Protein AF-A0A2G8S829-F1 (afdb_monomer_lite)

pLDDT: mean 78.71, std 16.46, range [29.11, 98.38]

Sequence (477 aa):
MQFLQLPFPTLESFSLTGSDRKMSRQTRNPSSLPLSGTNASRLRYLSLGLTTLLPLESGFPRLTHLSLSRITAPNLHSRITDLLRDCPLLTSLVLRKLQCSTRIATLDFWRPMAPPDPLPLRSGSTESRGLARVILADMDPNLVEYYAALFSHHRPCLQIPISERDPFASREREVFGALYRQYSHGAEDTDVSRLCVTTHAVDHSHTSDDSSRATRGFSVTLANSTNLLRVAVWPKLLERDPYGRRNWRTDVLAPLRALSGVREVWFENVDMIMDCKGLADASATVSLWNLSESDPTQLGVDGARGGLAQALPALANVVIVHNCSSRLRVAGPIQPSIAVLPKRPRAAGPSLEHLRLAIGYDTDDLPRLHGFWRSPLAAADSSAEPRLSQGKVDFTTNLLSALTSDRNEYAYVKHARLVVQVMPHLVLDAEELERLRGFFAAVDVEKIDRLPTMPVPERVRDEMLDLRGFIPGSVLC

Structure (mmCIF, N/CA/C/O backbone):
data_AF-A0A2G8S829-F1
#
_entry.id   AF-A0A2G8S829-F1
#
loop_
_atom_site.group_PDB
_atom_site.id
_atom_site.type_symbol
_atom_site.label_atom_id
_atom_site.label_alt_id
_atom_site.label_comp_id
_atom_site.label_asym_id
_atom_site.label_entity_id
_atom_site.label_seq_id
_atom_site.pdbx_PDB_ins_code
_atom_site.Cartn_x
_atom_site.Cartn_y
_atom_site.Cartn_z
_atom_site.occupancy
_atom_site.B_iso_or_equiv
_atom_site.auth_seq_id
_atom_site.auth_comp_id
_atom_site.auth_asym_id
_atom_site.auth_atom_id
_atom_site.pdbx_PDB_model_num
ATOM 1 N N . MET A 1 1 ? 32.321 -9.902 -23.142 1.00 64.75 1 MET A N 1
ATOM 2 C CA . MET A 1 1 ? 30.990 -9.774 -23.781 1.00 64.75 1 MET A CA 1
ATOM 3 C C . MET A 1 1 ? 30.783 -10.752 -24.934 1.00 64.75 1 MET A C 1
ATOM 5 O O . MET A 1 1 ? 29.655 -11.185 -25.080 1.00 64.75 1 MET A O 1
ATOM 9 N N . GLN A 1 2 ? 31.811 -11.148 -25.706 1.00 73.75 2 GLN A N 1
ATOM 10 C CA . GLN A 1 2 ? 31.662 -12.119 -26.814 1.00 73.75 2 GLN A CA 1
ATOM 11 C C . GLN A 1 2 ? 30.956 -13.431 -26.422 1.00 73.75 2 GLN A C 1
ATOM 13 O O . GLN A 1 2 ? 30.203 -13.966 -27.219 1.00 73.75 2 GLN A O 1
ATOM 18 N N . PHE A 1 3 ? 31.108 -13.900 -25.177 1.00 75.38 3 PHE A N 1
ATOM 19 C CA . PHE A 1 3 ? 30.407 -15.089 -24.673 1.00 75.38 3 PHE A CA 1
ATOM 20 C C . PHE A 1 3 ? 28.877 -15.023 -24.825 1.00 75.38 3 PHE A C 1
ATOM 22 O O . PHE A 1 3 ? 28.247 -16.043 -25.058 1.00 75.38 3 PHE A O 1
ATOM 29 N N . LEU A 1 4 ? 28.277 -13.833 -24.745 1.00 79.50 4 LEU A N 1
ATOM 30 C CA . LEU A 1 4 ? 26.825 -13.663 -24.861 1.00 79.50 4 LEU A CA 1
ATOM 31 C C . LEU A 1 4 ? 26.307 -13.823 -26.305 1.00 79.50 4 LEU A C 1
ATOM 33 O O . LEU A 1 4 ? 25.113 -14.016 -26.496 1.00 79.50 4 LEU A O 1
ATOM 37 N N . GLN A 1 5 ? 27.194 -13.803 -27.308 1.00 80.25 5 GLN A N 1
ATOM 38 C CA . GLN A 1 5 ? 26.833 -14.043 -28.712 1.00 80.25 5 GLN A CA 1
ATOM 39 C C . GLN A 1 5 ? 26.581 -15.528 -29.018 1.00 80.25 5 GLN A C 1
ATOM 41 O O . GLN A 1 5 ? 26.097 -15.849 -30.101 1.00 80.25 5 GLN A O 1
ATOM 46 N N . LEU A 1 6 ? 26.916 -16.431 -28.090 1.00 84.75 6 LEU A N 1
ATOM 47 C CA . LEU A 1 6 ? 26.634 -17.856 -28.228 1.00 84.75 6 LEU A CA 1
ATOM 48 C C . LEU A 1 6 ? 25.135 -18.140 -28.004 1.00 84.75 6 LEU A C 1
ATOM 50 O O . LEU A 1 6 ? 24.474 -17.417 -27.257 1.00 84.75 6 LEU A O 1
ATOM 54 N N . PRO A 1 7 ? 24.574 -19.190 -28.629 1.00 88.62 7 PRO A N 1
ATOM 55 C CA . PRO A 1 7 ? 23.202 -19.603 -28.369 1.00 88.62 7 PRO A CA 1
ATOM 56 C C . PRO A 1 7 ? 23.089 -20.251 -26.982 1.00 88.62 7 PRO A C 1
ATOM 58 O O . PRO A 1 7 ? 23.827 -21.178 -26.649 1.00 88.62 7 PRO A O 1
ATOM 61 N N . PHE A 1 8 ? 22.111 -19.808 -26.195 1.00 91.06 8 PHE A N 1
ATOM 62 C CA . PHE A 1 8 ? 21.765 -20.358 -24.886 1.00 91.06 8 PHE A CA 1
ATOM 63 C C . PHE A 1 8 ? 20.299 -20.825 -24.868 1.00 91.06 8 PHE A C 1
ATOM 65 O O . PHE A 1 8 ? 19.453 -20.238 -24.186 1.00 91.06 8 PHE A O 1
ATOM 72 N N . PRO A 1 9 ? 19.959 -21.901 -25.601 1.00 90.06 9 PRO A N 1
ATOM 73 C CA . PRO A 1 9 ? 18.571 -22.321 -25.799 1.00 90.06 9 PRO A CA 1
ATOM 74 C C . PRO A 1 9 ? 17.875 -22.773 -24.509 1.00 90.06 9 PRO A C 1
ATOM 76 O O . PRO A 1 9 ? 16.651 -22.846 -24.471 1.00 90.06 9 PRO A O 1
ATOM 79 N N . THR A 1 10 ? 18.631 -23.092 -23.458 1.00 94.00 10 THR A N 1
ATOM 80 C CA . THR A 1 10 ? 18.129 -23.518 -22.143 1.00 94.00 10 THR A CA 1
ATOM 81 C C . THR A 1 10 ? 18.158 -22.410 -21.091 1.00 94.00 10 THR A C 1
ATOM 83 O O . THR A 1 10 ? 17.745 -22.650 -19.961 1.00 94.00 10 THR A O 1
ATOM 86 N N . LEU A 1 11 ? 18.633 -21.206 -21.429 1.00 94.12 11 LEU A N 1
ATOM 87 C CA . LEU A 1 11 ? 18.739 -20.103 -20.478 1.00 94.12 11 LEU A CA 1
ATOM 88 C C . LEU A 1 11 ? 17.354 -19.565 -20.130 1.00 94.12 11 LEU A C 1
ATOM 90 O O . LEU A 1 11 ? 16.686 -18.964 -20.968 1.00 94.12 11 LEU A O 1
ATOM 94 N N . GLU A 1 12 ? 16.939 -19.764 -18.881 1.00 94.56 12 GLU A N 1
ATOM 95 C CA . GLU A 1 12 ? 15.652 -19.270 -18.379 1.00 94.56 12 GLU A CA 1
ATOM 96 C C . GLU A 1 12 ? 15.791 -17.975 -17.565 1.00 94.56 12 GLU A C 1
ATOM 98 O O . GLU A 1 12 ? 14.848 -17.185 -17.510 1.00 94.56 12 GLU A O 1
ATOM 103 N N . SER A 1 13 ? 16.967 -17.711 -16.988 1.00 94.00 13 SER A N 1
ATOM 104 C CA . SER A 1 13 ? 17.241 -16.522 -16.175 1.00 94.00 13 SER A CA 1
ATOM 105 C C . SER A 1 13 ? 18.594 -15.912 -16.519 1.00 94.00 13 SER A C 1
ATOM 107 O O . SER A 1 13 ? 19.595 -16.621 -16.611 1.00 94.00 13 SER A O 1
ATOM 109 N N . PHE A 1 14 ? 18.630 -14.593 -16.697 1.00 92.88 14 PHE A N 1
ATOM 110 C CA . PHE A 1 14 ? 19.848 -13.838 -16.960 1.00 92.88 14 PHE A CA 1
ATOM 111 C C . PHE A 1 14 ? 19.897 -12.578 -16.099 1.00 92.88 14 PHE A C 1
ATOM 113 O O . PHE A 1 14 ? 18.961 -11.775 -16.085 1.00 92.88 14 PHE A O 1
ATOM 120 N N . SER A 1 15 ? 21.023 -12.381 -15.414 1.00 92.31 15 SER A N 1
ATOM 121 C CA . SER A 1 15 ? 21.288 -11.186 -14.622 1.00 92.31 15 SER A CA 1
ATOM 122 C C . SER A 1 15 ? 22.647 -10.602 -14.983 1.00 92.31 15 SER A C 1
ATOM 124 O O . SER A 1 15 ? 23.653 -11.312 -14.996 1.00 92.31 15 SER A O 1
ATOM 126 N N . LEU A 1 16 ? 22.685 -9.303 -15.269 1.00 91.38 16 LEU A N 1
ATOM 127 C CA . LEU A 1 16 ? 23.914 -8.558 -15.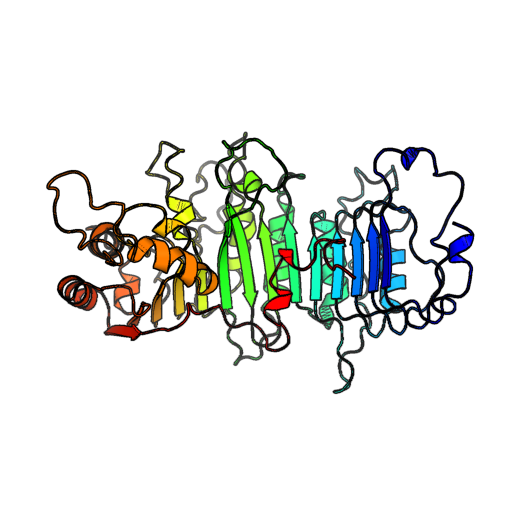510 1.00 91.38 16 LEU A CA 1
ATOM 128 C C . LEU A 1 16 ? 23.907 -7.293 -14.660 1.00 91.38 16 LEU A C 1
ATOM 130 O O . LEU A 1 16 ? 23.146 -6.368 -14.938 1.00 91.38 16 LEU A O 1
ATOM 134 N N . THR A 1 17 ? 24.808 -7.229 -13.681 1.00 90.06 17 THR A N 1
ATOM 135 C CA . THR A 1 17 ? 25.006 -6.041 -12.847 1.00 90.06 17 THR A CA 1
ATOM 136 C C . THR A 1 17 ? 26.429 -5.519 -13.005 1.00 90.06 17 THR A C 1
ATOM 138 O O . THR A 1 17 ? 27.392 -6.225 -12.710 1.00 90.06 17 THR A O 1
ATOM 141 N N . GLY A 1 18 ? 26.576 -4.286 -13.491 1.00 85.06 18 GLY A N 1
ATOM 142 C CA . GLY A 1 18 ? 27.873 -3.618 -13.578 1.00 85.06 18 GLY A CA 1
ATOM 143 C C . GLY A 1 18 ? 28.380 -3.101 -12.227 1.00 85.06 18 GLY A C 1
ATOM 144 O O . GLY A 1 18 ? 27.652 -3.036 -11.240 1.00 85.06 18 GLY A O 1
ATOM 145 N N . SER A 1 19 ? 29.650 -2.694 -12.180 1.00 83.31 19 SER A N 1
ATOM 146 C CA . SER A 1 19 ? 30.249 -2.029 -11.014 1.00 83.31 19 SER A CA 1
ATOM 147 C C . SER A 1 19 ? 30.280 -0.508 -11.216 1.00 83.31 19 SER A C 1
ATOM 149 O O . SER A 1 19 ? 30.890 -0.027 -12.175 1.00 83.31 19 SER A O 1
ATOM 151 N N . ASP A 1 20 ? 29.733 0.240 -10.249 1.00 71.75 20 ASP A N 1
ATOM 152 C CA . ASP A 1 20 ? 29.598 1.716 -10.228 1.00 71.75 20 ASP A CA 1
ATOM 153 C C . ASP A 1 20 ? 30.938 2.446 -10.515 1.00 71.75 20 ASP A C 1
ATOM 155 O O . ASP A 1 20 ? 30.989 3.489 -11.161 1.00 71.75 20 ASP A O 1
ATOM 159 N N . ARG A 1 21 ? 32.078 1.864 -10.107 1.00 66.44 21 ARG A N 1
ATOM 160 C CA . ARG A 1 21 ? 33.385 2.553 -10.091 1.00 66.44 21 ARG A CA 1
ATOM 161 C C . ARG A 1 21 ? 34.132 2.657 -11.431 1.00 66.44 21 ARG A C 1
ATOM 163 O O . ARG A 1 21 ? 35.167 3.317 -11.468 1.00 66.44 21 ARG A O 1
ATOM 170 N N . LYS A 1 22 ? 33.693 2.000 -12.516 1.00 60.56 22 LYS A N 1
ATOM 171 C CA . LYS A 1 22 ? 34.503 1.907 -13.760 1.00 60.56 22 LYS A CA 1
ATOM 172 C C . LYS A 1 22 ? 33.764 2.165 -15.079 1.00 60.56 22 LYS A C 1
ATOM 174 O O . LYS A 1 22 ? 34.428 2.304 -16.105 1.00 60.56 22 LYS A O 1
ATOM 179 N N . MET A 1 23 ? 32.434 2.292 -15.085 1.00 55.47 23 MET A N 1
ATOM 180 C CA . MET A 1 23 ? 31.688 2.440 -16.347 1.00 55.47 23 MET A CA 1
ATOM 181 C C . MET A 1 23 ? 31.861 3.798 -17.043 1.00 55.47 23 MET A C 1
ATOM 183 O O . MET A 1 23 ? 31.691 3.872 -18.257 1.00 55.47 23 MET A O 1
ATOM 187 N N . SER A 1 24 ? 32.289 4.854 -16.341 1.00 57.19 24 SER A N 1
ATOM 188 C CA . SER A 1 24 ? 32.471 6.183 -16.951 1.00 57.19 24 SER A CA 1
ATOM 189 C C . SER A 1 24 ? 33.546 6.237 -18.047 1.00 57.19 24 SER A C 1
ATOM 191 O O . SER A 1 24 ? 33.545 7.169 -18.849 1.00 57.19 24 SER A O 1
ATOM 193 N N . ARG A 1 25 ? 34.447 5.243 -18.124 1.00 60.09 25 ARG A N 1
ATOM 194 C CA . ARG A 1 25 ? 35.519 5.181 -19.137 1.00 60.09 25 ARG A CA 1
ATOM 195 C C . ARG A 1 25 ? 35.259 4.202 -20.285 1.00 60.09 25 ARG A C 1
ATOM 197 O O . ARG A 1 25 ? 35.984 4.244 -21.273 1.00 60.09 25 ARG A O 1
ATOM 204 N N . GLN A 1 26 ? 34.242 3.342 -20.194 1.00 55.03 26 GLN A N 1
ATOM 205 C CA . GLN A 1 26 ? 33.998 2.273 -21.178 1.00 55.03 26 GLN A CA 1
ATOM 206 C C . GLN A 1 26 ? 33.033 2.683 -22.310 1.00 55.03 26 GLN A C 1
ATOM 208 O O . GLN A 1 26 ? 32.564 1.850 -23.080 1.00 55.03 26 GLN A O 1
ATOM 213 N N . THR A 1 27 ? 32.773 3.983 -22.454 1.00 52.53 27 THR A N 1
ATOM 214 C CA . THR A 1 27 ? 31.792 4.581 -23.374 1.00 52.53 27 THR A CA 1
ATOM 215 C C . THR A 1 27 ? 32.219 4.643 -24.841 1.00 52.53 27 THR A C 1
ATOM 217 O O . THR A 1 27 ? 31.527 5.273 -25.635 1.00 52.53 27 THR A O 1
ATOM 220 N N . ARG A 1 28 ? 33.327 4.007 -25.247 1.00 58.97 28 ARG A N 1
ATOM 221 C CA . ARG A 1 28 ? 33.753 4.060 -26.655 1.00 58.97 28 ARG A CA 1
ATOM 222 C C . ARG A 1 28 ? 33.250 2.934 -27.554 1.00 58.97 28 ARG A C 1
ATOM 224 O O . ARG A 1 28 ? 33.285 3.179 -28.745 1.00 58.97 28 ARG A O 1
ATOM 231 N N . ASN A 1 29 ? 32.786 1.781 -27.048 1.00 60.94 29 ASN A N 1
ATOM 232 C CA . ASN A 1 29 ? 32.098 0.725 -27.833 1.00 60.94 29 ASN A CA 1
ATOM 233 C C . ASN A 1 29 ? 31.749 -0.478 -26.931 1.00 60.94 29 ASN A C 1
ATOM 235 O O . ASN A 1 29 ? 32.622 -1.314 -26.680 1.00 60.94 29 ASN A O 1
ATOM 239 N N . PRO A 1 30 ? 30.519 -0.574 -26.391 1.00 56.50 30 PRO A N 1
ATOM 240 C CA . PRO A 1 30 ? 29.441 -1.251 -27.132 1.00 56.50 30 PRO A CA 1
ATOM 241 C C . PRO A 1 30 ? 28.061 -0.565 -27.024 1.00 56.50 30 PRO A C 1
ATOM 243 O O . PRO A 1 30 ? 27.685 -0.044 -25.976 1.00 56.50 30 PRO A O 1
ATOM 246 N N . SER A 1 31 ? 27.285 -0.606 -28.112 1.00 67.19 31 SER A N 1
ATOM 247 C CA . SER A 1 31 ? 25.962 0.031 -28.258 1.00 67.19 31 SER A CA 1
ATOM 248 C C . SER A 1 31 ? 24.784 -0.795 -27.706 1.00 67.19 31 SER A C 1
ATOM 250 O O . SER A 1 31 ? 23.700 -0.249 -27.464 1.00 67.19 31 SER A O 1
ATOM 252 N N . SER A 1 32 ? 24.971 -2.096 -27.469 1.00 79.81 32 SER A N 1
ATOM 253 C CA . SER A 1 32 ? 23.889 -3.018 -27.106 1.00 79.81 32 SER A CA 1
ATOM 254 C C . SER A 1 32 ? 24.357 -4.213 -26.277 1.00 79.81 32 SER A C 1
ATOM 256 O O . SER A 1 32 ? 25.527 -4.599 -26.308 1.00 79.81 32 SER A O 1
ATOM 258 N N . LEU A 1 33 ? 23.427 -4.797 -25.514 1.00 83.81 33 LEU A N 1
ATOM 259 C CA . LEU A 1 33 ? 23.623 -6.109 -24.905 1.00 83.81 33 LEU A CA 1
ATOM 260 C C . LEU A 1 33 ? 23.512 -7.150 -26.030 1.00 83.81 33 LEU A C 1
ATOM 262 O O . LEU A 1 33 ? 22.449 -7.212 -26.649 1.00 83.81 33 LEU A O 1
ATOM 266 N N . PRO A 1 34 ? 24.552 -7.956 -26.312 1.00 82.62 34 PRO A N 1
ATOM 267 C CA . PRO A 1 34 ? 24.499 -8.985 -27.350 1.00 82.62 34 PRO A CA 1
ATOM 268 C C . PRO A 1 34 ? 23.739 -10.218 -26.839 1.00 82.62 34 PRO A C 1
ATOM 270 O O . PRO A 1 34 ? 24.270 -11.317 -26.818 1.00 82.62 34 PRO A O 1
ATOM 273 N N . LEU A 1 35 ? 22.523 -10.004 -26.346 1.00 86.56 35 LEU A N 1
ATOM 274 C CA . LEU A 1 35 ? 21.577 -11.026 -25.932 1.00 86.56 35 LEU A CA 1
ATOM 275 C C . LEU A 1 35 ? 20.320 -10.795 -26.762 1.00 86.56 35 LEU A C 1
ATOM 277 O O . LEU A 1 35 ? 19.736 -9.713 -26.696 1.00 86.56 35 LEU A O 1
ATOM 281 N N . SER A 1 36 ? 19.929 -11.798 -27.535 1.00 86.62 36 SER A N 1
ATOM 282 C CA . SER A 1 36 ? 18.765 -11.739 -28.410 1.00 86.62 36 SER A CA 1
ATOM 283 C C . SER A 1 36 ? 17.780 -12.848 -28.069 1.00 86.62 36 SER A C 1
ATOM 285 O O . SER A 1 36 ? 18.142 -13.888 -27.505 1.00 86.62 36 SER A O 1
ATOM 287 N N . GLY A 1 37 ? 16.523 -12.638 -28.445 1.00 83.12 37 GLY A N 1
ATOM 288 C CA . GLY A 1 37 ? 15.466 -13.633 -28.318 1.00 83.12 37 GLY A CA 1
ATOM 289 C C . GLY A 1 37 ? 15.745 -14.968 -28.970 1.00 83.12 37 GLY A C 1
ATOM 290 O O . GLY A 1 37 ? 15.327 -16.013 -28.480 1.00 83.12 37 GLY A O 1
ATOM 291 N N . THR A 1 38 ? 16.443 -14.927 -30.099 1.00 87.25 38 THR A N 1
ATOM 292 C CA . THR A 1 38 ? 16.776 -16.117 -30.879 1.00 87.25 38 THR A CA 1
ATOM 293 C C . THR A 1 38 ? 17.812 -16.963 -30.143 1.00 87.25 38 THR A C 1
ATOM 295 O O . THR A 1 38 ? 17.659 -18.182 -30.061 1.00 87.25 38 THR A O 1
ATOM 298 N N . ASN A 1 39 ? 18.793 -16.316 -29.508 1.00 88.00 39 ASN A N 1
ATOM 299 C CA . ASN A 1 39 ? 19.819 -16.989 -28.717 1.00 88.00 39 ASN A CA 1
ATOM 300 C C . ASN A 1 39 ? 19.292 -17.490 -27.369 1.00 88.00 39 ASN A C 1
ATOM 302 O O . ASN A 1 39 ? 19.750 -18.526 -26.895 1.00 88.00 39 ASN A O 1
ATOM 306 N N . ALA A 1 40 ? 18.340 -16.787 -26.755 1.00 91.94 40 ALA A N 1
ATOM 307 C CA . ALA A 1 40 ? 17.805 -17.102 -25.431 1.00 91.94 40 ALA A CA 1
ATOM 308 C C . ALA A 1 40 ? 16.273 -17.257 -25.457 1.00 91.94 40 ALA A C 1
ATOM 310 O O . ALA A 1 40 ? 15.542 -16.613 -24.706 1.00 91.94 40 ALA A O 1
ATOM 311 N N . SER A 1 41 ? 15.768 -18.136 -26.324 1.00 91.12 41 SER A N 1
ATOM 312 C CA . SER A 1 41 ? 14.327 -18.284 -26.596 1.00 91.12 41 SER A CA 1
ATOM 313 C C . SER A 1 41 ? 13.490 -18.768 -25.406 1.00 91.12 41 SER A C 1
ATOM 315 O O . SER A 1 41 ? 12.267 -18.606 -25.400 1.00 91.12 41 SER A O 1
ATOM 317 N N . ARG A 1 42 ? 14.129 -19.355 -24.384 1.00 94.44 42 ARG A N 1
ATOM 318 C CA . ARG A 1 42 ? 13.494 -19.787 -23.127 1.00 94.44 42 ARG A CA 1
ATOM 319 C C . ARG A 1 42 ? 13.633 -18.773 -21.991 1.00 94.44 42 ARG A C 1
ATOM 321 O O . ARG A 1 42 ? 13.140 -19.058 -20.902 1.00 94.44 42 ARG A O 1
ATOM 328 N N . LEU A 1 43 ? 14.235 -17.608 -22.235 1.00 95.06 43 LEU A N 1
ATOM 329 C CA . LEU A 1 43 ? 14.459 -16.604 -21.203 1.00 95.06 43 LEU A CA 1
ATOM 330 C C . LEU A 1 43 ? 13.126 -16.094 -20.647 1.00 95.06 43 LEU A C 1
ATOM 332 O O . LEU A 1 43 ? 12.286 -15.569 -21.376 1.00 95.06 43 LEU A O 1
ATOM 336 N N . ARG A 1 44 ? 12.950 -16.255 -19.336 1.00 94.88 44 ARG A N 1
ATOM 337 C CA . ARG A 1 44 ? 11.771 -15.840 -18.566 1.00 94.88 44 ARG A CA 1
ATOM 338 C C . ARG A 1 44 ? 12.078 -14.674 -17.636 1.00 94.88 44 ARG A C 1
ATOM 340 O O . ARG A 1 44 ? 11.194 -13.844 -17.426 1.00 94.88 44 ARG A O 1
ATOM 347 N N . TYR A 1 45 ? 13.306 -14.604 -17.126 1.00 95.31 45 TYR A N 1
ATOM 348 C CA . TYR A 1 45 ? 13.747 -13.608 -16.154 1.00 95.31 45 TYR A CA 1
ATOM 349 C C . TYR A 1 45 ? 14.956 -12.845 -16.692 1.00 95.31 45 TYR A C 1
ATOM 351 O O . TYR A 1 45 ? 15.994 -13.439 -16.982 1.00 95.31 45 TYR A O 1
ATOM 359 N N . LEU A 1 46 ? 14.831 -11.524 -16.809 1.00 94.44 46 LEU A N 1
ATOM 360 C CA . LEU A 1 46 ? 15.910 -10.640 -17.238 1.00 94.44 46 LEU A CA 1
ATOM 361 C C . LEU A 1 46 ? 16.098 -9.524 -16.212 1.00 94.44 46 LEU A C 1
ATOM 363 O O . LEU A 1 46 ? 15.191 -8.729 -15.974 1.00 94.44 46 LEU A O 1
ATOM 367 N N . SER A 1 47 ? 17.290 -9.448 -15.624 1.00 94.56 47 SER A N 1
ATOM 368 C CA . SER A 1 47 ? 17.667 -8.398 -14.678 1.00 94.56 47 SER A CA 1
ATOM 369 C C . SER A 1 47 ? 18.920 -7.671 -15.151 1.00 94.56 47 SER A C 1
ATOM 371 O O . SER A 1 47 ? 19.988 -8.264 -15.268 1.00 94.56 47 SER A O 1
ATOM 373 N N . LEU A 1 48 ? 18.810 -6.370 -15.397 1.00 93.62 48 LEU A N 1
ATOM 374 C CA . LEU A 1 48 ? 19.915 -5.515 -15.813 1.00 93.62 48 LEU A CA 1
ATOM 375 C C . LEU A 1 48 ? 20.121 -4.414 -14.773 1.00 93.62 48 LEU A C 1
ATOM 377 O O . LEU A 1 48 ? 19.203 -3.661 -14.450 1.00 93.62 48 LEU A O 1
ATOM 381 N N . GLY A 1 49 ? 21.337 -4.326 -14.246 1.00 93.06 49 GLY A N 1
ATOM 382 C CA . GLY A 1 49 ? 21.734 -3.398 -13.196 1.00 93.06 49 GLY A CA 1
ATOM 383 C C . GLY A 1 49 ? 23.001 -2.636 -13.569 1.00 93.06 49 GLY A C 1
ATOM 384 O O . GLY A 1 49 ? 23.935 -3.233 -14.099 1.00 93.06 49 GLY A O 1
ATOM 385 N N . LEU A 1 50 ? 23.088 -1.341 -13.250 1.00 88.44 50 LEU A N 1
ATOM 386 C CA . LEU A 1 50 ? 24.342 -0.571 -13.355 1.00 88.44 50 LEU A CA 1
ATOM 387 C C . LEU A 1 50 ? 25.025 -0.733 -14.730 1.00 88.44 50 LEU A C 1
ATOM 389 O O . LEU A 1 50 ? 26.222 -1.013 -14.816 1.00 88.44 50 LEU A O 1
ATOM 393 N N . THR A 1 51 ? 24.246 -0.636 -15.808 1.00 87.75 51 THR A N 1
ATOM 394 C CA . THR A 1 51 ? 24.713 -0.886 -17.177 1.00 87.75 51 THR A CA 1
ATOM 395 C C . THR A 1 51 ? 24.146 0.130 -18.161 1.00 87.75 51 THR A C 1
ATOM 397 O O . THR A 1 51 ? 23.084 0.709 -17.942 1.00 87.75 51 THR A O 1
ATOM 400 N N . THR A 1 52 ? 24.855 0.352 -19.266 1.00 86.25 52 THR A N 1
ATOM 401 C CA . THR A 1 52 ? 24.389 1.172 -20.397 1.00 86.25 52 THR A CA 1
ATOM 402 C C . THR A 1 52 ? 23.779 0.336 -21.521 1.00 86.25 52 THR A C 1
ATOM 404 O O . THR A 1 52 ? 23.377 0.858 -22.562 1.00 86.25 52 THR A O 1
ATOM 407 N N . LEU A 1 53 ? 23.753 -0.984 -21.334 1.00 86.75 53 LEU A N 1
ATOM 408 C CA . LEU A 1 53 ? 23.390 -1.951 -22.354 1.00 86.75 53 LEU A CA 1
ATOM 409 C C . LEU A 1 53 ? 21.953 -2.407 -22.138 1.00 86.75 53 LEU A C 1
ATOM 411 O O . LEU A 1 53 ? 21.647 -3.062 -21.145 1.00 86.75 53 LEU A O 1
ATOM 415 N N . LEU A 1 54 ? 21.095 -2.087 -23.102 1.00 88.88 54 LEU A N 1
ATOM 416 C CA . LEU A 1 54 ? 19.807 -2.745 -23.282 1.00 88.88 54 LEU A CA 1
ATOM 417 C C . LEU A 1 54 ? 19.895 -3.684 -24.493 1.00 88.88 54 LEU A C 1
ATOM 419 O O . LEU A 1 54 ? 20.684 -3.401 -25.410 1.00 88.88 54 LEU A O 1
ATOM 423 N N . PRO A 1 55 ? 19.106 -4.771 -24.519 1.00 88.44 55 PRO A N 1
ATOM 424 C CA . PRO A 1 55 ? 18.907 -5.547 -25.734 1.00 88.44 55 PRO A CA 1
ATOM 425 C C . PRO A 1 55 ? 18.457 -4.610 -26.859 1.00 88.44 55 PRO A C 1
ATOM 427 O O . PRO A 1 55 ? 17.631 -3.724 -26.636 1.00 88.44 55 PRO A O 1
ATOM 430 N N . LEU A 1 56 ? 19.081 -4.731 -28.028 1.00 78.00 56 LEU A N 1
ATOM 431 C CA . LEU A 1 56 ? 18.718 -3.951 -29.220 1.00 78.00 56 LEU A CA 1
ATOM 432 C C . LEU A 1 56 ? 17.958 -4.805 -30.234 1.00 78.00 56 LEU A C 1
ATOM 434 O O . LEU A 1 56 ? 17.196 -4.276 -31.031 1.00 78.00 56 LEU A O 1
ATOM 438 N N . GLU A 1 57 ? 18.203 -6.115 -30.206 1.00 78.12 57 GLU A N 1
ATOM 439 C CA . GLU A 1 57 ? 17.523 -7.082 -31.054 1.00 78.12 57 GLU A CA 1
ATOM 440 C C . GLU A 1 57 ? 16.182 -7.461 -30.432 1.00 78.12 57 GLU A C 1
ATOM 442 O O . GLU A 1 57 ? 16.075 -7.656 -29.217 1.00 78.12 57 GLU A O 1
ATOM 447 N N . SER A 1 58 ? 15.169 -7.533 -31.287 1.00 74.38 58 SER A N 1
ATOM 448 C CA . SER A 1 58 ? 13.784 -7.723 -30.898 1.00 74.38 58 SER A CA 1
ATOM 449 C C . SER A 1 58 ? 13.486 -9.141 -30.411 1.00 74.38 58 SER A C 1
ATOM 451 O O . SER A 1 58 ? 14.138 -10.125 -30.773 1.00 74.38 58 SER A O 1
ATOM 453 N N . GLY A 1 59 ? 12.433 -9.217 -29.599 1.00 75.38 59 GLY A N 1
ATOM 454 C CA . GLY A 1 59 ? 11.702 -10.438 -29.286 1.00 75.38 59 GLY A CA 1
ATOM 455 C C . GLY A 1 59 ? 12.220 -11.199 -28.075 1.00 75.38 59 GLY A C 1
ATOM 456 O O . GLY A 1 59 ? 12.992 -12.128 -28.220 1.00 75.38 59 GLY A O 1
ATOM 457 N N . PHE A 1 60 ? 11.676 -10.947 -26.888 1.00 91.69 60 PHE A N 1
ATOM 458 C CA . PHE A 1 60 ? 11.736 -11.931 -25.802 1.00 91.69 60 PHE A CA 1
ATOM 459 C C . PHE A 1 60 ? 10.325 -12.471 -25.548 1.00 91.69 60 PHE A C 1
ATOM 461 O O . PHE A 1 60 ? 9.692 -12.129 -24.547 1.00 91.69 60 PHE A O 1
ATOM 468 N N . PRO A 1 61 ? 9.796 -13.329 -26.445 1.00 90.50 61 PRO A N 1
ATOM 469 C CA . PRO A 1 61 ? 8.384 -13.709 -26.435 1.00 90.50 61 PRO A CA 1
ATOM 470 C C . PRO A 1 61 ? 7.973 -14.478 -25.177 1.00 90.50 61 PRO A C 1
ATOM 472 O O . PRO A 1 61 ? 6.788 -14.556 -24.877 1.00 90.50 61 PRO A O 1
ATOM 475 N N . ARG A 1 62 ? 8.939 -15.057 -24.449 1.00 93.50 62 ARG A N 1
ATOM 476 C CA . ARG A 1 62 ? 8.725 -15.811 -23.206 1.00 93.50 62 ARG A CA 1
ATOM 477 C C . ARG A 1 62 ? 9.104 -15.048 -21.939 1.00 93.50 62 ARG A C 1
ATOM 479 O O . ARG A 1 62 ? 8.985 -15.614 -20.851 1.00 93.50 62 ARG A O 1
ATOM 486 N N . LEU A 1 63 ? 9.540 -13.794 -22.060 1.00 94.31 63 LEU A N 1
ATOM 487 C CA . LEU A 1 63 ? 9.930 -13.007 -20.902 1.00 94.31 63 LEU A CA 1
ATOM 488 C C . LEU A 1 63 ? 8.703 -12.687 -20.057 1.00 94.31 63 LEU A C 1
ATOM 490 O O . LEU A 1 63 ? 7.740 -12.102 -20.542 1.00 94.31 63 LEU A O 1
ATOM 494 N N . THR A 1 64 ? 8.765 -13.070 -18.787 1.00 93.75 64 THR A N 1
ATOM 495 C CA . THR A 1 64 ? 7.695 -12.852 -17.805 1.00 93.75 64 THR A CA 1
ATOM 496 C C . THR A 1 64 ? 8.101 -11.811 -16.766 1.00 93.75 64 THR A C 1
ATOM 498 O O . THR A 1 64 ? 7.252 -11.075 -16.267 1.00 93.75 64 THR A O 1
ATOM 501 N N . HIS A 1 65 ? 9.400 -11.692 -16.477 1.00 94.56 65 HIS A N 1
ATOM 502 C CA . HIS A 1 65 ? 9.932 -10.784 -15.467 1.00 94.56 65 HIS A CA 1
ATOM 503 C C . HIS A 1 65 ? 11.084 -9.959 -16.038 1.00 94.56 65 HIS A C 1
ATOM 505 O O . HIS A 1 65 ? 12.092 -10.511 -16.487 1.00 94.56 65 HIS A O 1
ATOM 511 N N . LEU A 1 66 ? 10.948 -8.635 -15.970 1.00 94.94 66 LEU A N 1
ATOM 512 C CA . LEU A 1 66 ? 11.967 -7.682 -16.395 1.00 94.94 66 LEU A CA 1
ATOM 513 C C . LEU A 1 66 ? 12.306 -6.728 -15.249 1.00 94.94 66 LEU A C 1
ATOM 515 O O . LEU A 1 66 ? 11.424 -6.089 -14.680 1.00 94.94 66 LEU A O 1
ATOM 519 N N . SER A 1 67 ? 13.592 -6.608 -14.935 1.00 95.19 67 SER A N 1
ATOM 520 C CA . SER A 1 67 ? 14.120 -5.673 -13.943 1.00 95.19 67 SER A CA 1
ATOM 521 C C . SER A 1 67 ? 15.216 -4.818 -14.562 1.00 95.19 67 SER A C 1
ATOM 523 O O . SER A 1 67 ? 16.217 -5.343 -15.045 1.00 95.19 67 SER A O 1
ATOM 525 N N . LEU A 1 68 ? 15.034 -3.501 -14.550 1.00 94.94 68 LEU A N 1
ATOM 526 C CA . LEU A 1 68 ? 15.977 -2.514 -15.064 1.00 94.94 68 LEU A CA 1
ATOM 527 C C . LEU A 1 68 ? 16.330 -1.541 -13.941 1.00 94.94 68 LEU A C 1
ATOM 529 O O . LEU A 1 68 ? 15.486 -0.770 -13.491 1.00 94.94 68 LEU A O 1
ATOM 533 N N . SER A 1 69 ? 17.580 -1.560 -13.488 1.00 93.81 69 SER A N 1
ATOM 534 C CA . SER A 1 69 ? 18.036 -0.780 -12.339 1.00 93.81 69 SER A CA 1
ATOM 535 C C . SER A 1 69 ? 19.289 0.022 -12.663 1.00 93.81 69 SER A C 1
ATOM 537 O O . SER A 1 69 ? 20.298 -0.532 -13.094 1.00 93.81 69 SER A O 1
ATOM 539 N N . ARG A 1 70 ? 19.266 1.335 -12.411 1.00 91.00 70 ARG A N 1
ATOM 540 C CA . ARG A 1 70 ? 20.419 2.230 -12.622 1.00 91.00 70 ARG A CA 1
ATOM 541 C C . ARG A 1 70 ? 20.971 2.112 -14.049 1.00 91.00 70 ARG A C 1
ATOM 543 O O . ARG A 1 70 ? 22.178 2.000 -14.248 1.00 91.00 70 ARG A O 1
ATOM 550 N N . ILE A 1 71 ? 20.061 2.070 -15.025 1.00 90.88 71 ILE A N 1
ATOM 551 C CA . ILE A 1 71 ? 20.399 2.027 -16.449 1.00 90.88 71 ILE A CA 1
ATOM 552 C C . ILE A 1 71 ? 20.646 3.445 -16.946 1.00 90.88 71 ILE A C 1
ATOM 554 O O . ILE A 1 71 ? 19.844 4.345 -16.682 1.00 90.88 71 ILE A O 1
ATOM 558 N N . THR A 1 72 ? 21.729 3.620 -17.701 1.00 88.69 72 THR A N 1
ATOM 559 C CA . THR A 1 72 ? 22.075 4.900 -18.322 1.00 88.69 72 THR A CA 1
ATOM 560 C C . THR A 1 72 ? 22.297 4.724 -19.813 1.00 88.69 72 THR A C 1
ATOM 562 O O . THR A 1 72 ? 23.283 4.125 -20.225 1.00 88.69 72 THR A O 1
ATOM 565 N N . ALA A 1 73 ? 21.401 5.248 -20.644 1.00 86.06 73 ALA A N 1
ATOM 566 C CA . ALA A 1 73 ? 21.538 5.149 -22.095 1.00 86.06 73 ALA A CA 1
ATOM 567 C C . ALA A 1 73 ? 21.005 6.405 -22.799 1.00 86.06 73 ALA A C 1
ATOM 569 O O . ALA A 1 73 ? 20.116 7.077 -22.265 1.00 86.06 73 ALA A O 1
ATOM 570 N N . PRO A 1 74 ? 21.503 6.719 -24.008 1.00 85.12 74 PRO A N 1
ATOM 571 C CA . PRO A 1 74 ? 20.819 7.654 -24.889 1.00 85.12 74 PRO A CA 1
ATOM 572 C C . PRO A 1 74 ? 19.474 7.054 -25.312 1.00 85.12 74 PRO A C 1
ATOM 574 O O . PRO A 1 74 ? 19.377 5.844 -25.536 1.00 85.12 74 PRO A O 1
ATOM 577 N N . ASN A 1 75 ? 18.447 7.901 -25.419 1.00 86.62 75 ASN A N 1
ATOM 578 C CA . ASN A 1 75 ? 17.090 7.501 -25.809 1.00 86.62 75 ASN A CA 1
ATOM 579 C C . ASN A 1 75 ? 16.548 6.336 -24.957 1.00 86.62 75 ASN A C 1
ATOM 581 O O . ASN A 1 75 ? 15.891 5.426 -25.456 1.00 86.62 75 ASN A O 1
ATOM 585 N N . LEU A 1 76 ? 16.866 6.333 -23.657 1.00 89.50 76 LEU A N 1
ATOM 586 C CA . LEU A 1 76 ? 16.544 5.230 -22.749 1.00 89.50 76 LEU A CA 1
ATOM 587 C C . LEU A 1 76 ? 15.046 4.881 -22.758 1.00 89.50 76 LEU A C 1
ATOM 589 O O . LEU A 1 76 ? 14.688 3.710 -22.809 1.00 89.50 76 LEU A O 1
ATOM 593 N N . HIS A 1 77 ? 14.183 5.896 -22.740 1.00 90.50 77 HIS A N 1
ATOM 594 C CA . HIS A 1 77 ? 12.732 5.728 -22.651 1.00 90.50 77 HIS A CA 1
ATOM 595 C C . HIS A 1 77 ? 12.129 5.064 -23.891 1.00 90.50 77 HIS A C 1
ATOM 597 O O . HIS A 1 77 ? 11.332 4.136 -23.751 1.00 90.50 77 HIS A O 1
ATOM 603 N N . SER A 1 78 ? 12.554 5.466 -25.095 1.00 90.00 78 SER A N 1
ATOM 604 C CA . SER A 1 78 ? 12.090 4.821 -26.327 1.00 90.00 78 SER A CA 1
ATOM 605 C C . SER A 1 78 ? 12.568 3.372 -26.388 1.00 90.00 78 SER A C 1
ATOM 607 O O . SER A 1 78 ? 11.764 2.481 -26.618 1.00 90.00 78 SER A O 1
ATOM 609 N N . ARG A 1 79 ? 13.835 3.108 -26.036 1.00 91.12 79 ARG A N 1
ATOM 610 C CA . ARG A 1 79 ? 14.386 1.743 -26.001 1.00 91.12 79 ARG A CA 1
ATOM 611 C C . ARG A 1 79 ? 13.668 0.832 -25.009 1.00 91.12 79 ARG A C 1
ATOM 613 O O . ARG A 1 79 ? 13.465 -0.339 -25.305 1.00 91.12 79 ARG A O 1
ATOM 620 N N . ILE A 1 80 ? 13.300 1.345 -23.833 1.00 93.38 80 ILE A N 1
ATOM 621 C CA . ILE A 1 80 ? 12.499 0.579 -22.870 1.00 93.38 80 ILE A CA 1
ATOM 622 C C . ILE A 1 80 ? 11.104 0.324 -23.438 1.00 93.38 80 ILE A C 1
ATOM 624 O O . ILE A 1 80 ? 10.626 -0.799 -23.358 1.00 93.38 80 ILE A O 1
ATOM 628 N N . THR A 1 81 ? 10.470 1.324 -24.050 1.00 92.19 81 THR A N 1
ATOM 629 C CA . THR A 1 81 ? 9.144 1.171 -24.670 1.00 92.19 81 THR A CA 1
ATOM 630 C C . THR A 1 81 ? 9.157 0.110 -25.774 1.00 92.19 81 THR A C 1
ATOM 632 O O . THR A 1 81 ? 8.283 -0.755 -25.798 1.00 92.19 81 THR A O 1
ATOM 635 N N . ASP A 1 82 ? 10.174 0.122 -26.635 1.00 90.81 82 ASP A N 1
ATOM 636 C CA . ASP A 1 82 ? 10.350 -0.872 -27.697 1.00 90.81 82 ASP A CA 1
ATOM 637 C C . ASP A 1 82 ? 10.585 -2.273 -27.118 1.00 90.81 82 ASP A C 1
ATOM 639 O O . ASP A 1 82 ? 9.907 -3.222 -27.504 1.00 90.81 82 ASP A O 1
ATOM 643 N N . LEU A 1 83 ? 11.450 -2.390 -26.103 1.00 92.56 83 LEU A N 1
ATOM 644 C CA . LEU A 1 83 ? 11.672 -3.651 -25.392 1.00 92.56 83 LEU A CA 1
ATOM 645 C C . LEU A 1 83 ? 10.376 -4.203 -24.778 1.00 92.56 83 LEU A C 1
ATOM 647 O O . LEU A 1 83 ? 10.121 -5.401 -24.860 1.00 92.56 83 LEU A O 1
ATOM 651 N N . LEU A 1 84 ? 9.550 -3.349 -24.166 1.00 93.25 84 LEU A N 1
ATOM 652 C CA . LEU A 1 84 ? 8.276 -3.763 -23.574 1.00 93.25 84 LEU A CA 1
ATOM 653 C C . LEU A 1 84 ? 7.273 -4.227 -24.637 1.00 93.25 84 LEU A C 1
ATOM 655 O O . LEU A 1 84 ? 6.550 -5.194 -24.398 1.00 93.25 84 LEU A O 1
ATOM 659 N N . ARG A 1 85 ? 7.255 -3.588 -25.814 1.00 90.94 85 ARG A N 1
ATOM 660 C CA . ARG A 1 85 ? 6.414 -3.998 -26.952 1.00 90.94 85 ARG A CA 1
ATOM 661 C C . ARG A 1 85 ? 6.763 -5.409 -27.442 1.00 90.94 85 ARG A C 1
ATOM 663 O O . ARG A 1 85 ? 5.872 -6.151 -27.847 1.00 90.94 85 ARG A O 1
ATOM 670 N N . ASP A 1 86 ? 8.027 -5.799 -27.311 1.00 90.69 86 ASP A N 1
ATOM 671 C CA . ASP A 1 86 ? 8.547 -7.112 -27.706 1.00 90.69 86 ASP A CA 1
ATOM 672 C C . ASP A 1 86 ? 8.399 -8.211 -26.633 1.00 90.69 86 ASP A C 1
ATOM 674 O O . ASP A 1 86 ? 8.847 -9.347 -26.838 1.00 90.69 86 ASP A O 1
ATOM 678 N N . CYS A 1 87 ? 7.770 -7.902 -25.492 1.00 92.88 87 CYS A N 1
ATOM 679 C CA . CYS A 1 87 ? 7.578 -8.822 -24.366 1.00 92.88 87 CYS A CA 1
ATOM 680 C C . CYS A 1 87 ? 6.077 -9.067 -24.081 1.00 92.88 87 CYS A C 1
ATOM 682 O O . CYS A 1 87 ? 5.559 -8.624 -23.054 1.00 92.88 87 CYS A O 1
ATOM 684 N N . PRO A 1 88 ? 5.346 -9.794 -24.950 1.00 91.38 88 PRO A N 1
ATOM 685 C CA . PRO A 1 88 ? 3.891 -9.958 -24.838 1.00 91.38 88 PRO A CA 1
ATOM 686 C C . PRO A 1 88 ? 3.430 -10.774 -23.619 1.00 91.38 88 PRO A C 1
ATOM 688 O O . PRO A 1 88 ? 2.262 -10.693 -23.248 1.00 91.38 88 PRO A O 1
ATOM 691 N N . LEU A 1 89 ? 4.320 -11.570 -23.016 1.00 92.12 89 LEU A N 1
ATOM 692 C CA . LEU A 1 89 ? 4.040 -12.390 -21.829 1.00 92.12 89 LEU A CA 1
ATOM 693 C C . LEU A 1 89 ? 4.560 -11.760 -20.529 1.00 92.12 89 LEU A C 1
ATOM 695 O O . LEU A 1 89 ? 4.629 -12.438 -19.503 1.00 92.12 89 LEU A O 1
ATOM 699 N N . LEU A 1 90 ? 4.947 -10.481 -20.558 1.00 93.19 90 LEU A N 1
ATOM 700 C CA . LEU A 1 90 ? 5.498 -9.808 -19.391 1.00 93.19 90 LEU A CA 1
ATOM 701 C C . LEU A 1 90 ? 4.431 -9.664 -18.300 1.00 93.19 90 LEU A C 1
ATOM 703 O O . LEU A 1 90 ? 3.430 -8.979 -18.491 1.00 93.19 90 LEU A O 1
ATOM 707 N N . THR A 1 91 ? 4.673 -10.269 -17.137 1.00 92.25 91 THR A N 1
ATOM 708 C CA . THR A 1 91 ? 3.779 -10.227 -15.971 1.00 92.25 91 THR A CA 1
ATOM 709 C C . THR A 1 91 ? 4.287 -9.296 -14.875 1.00 92.25 91 THR A C 1
ATOM 711 O O . THR A 1 91 ? 3.483 -8.761 -14.114 1.00 92.25 91 THR A O 1
ATOM 714 N N . SER A 1 92 ? 5.603 -9.078 -14.788 1.00 93.06 92 SER A N 1
ATOM 715 C CA . SER A 1 92 ? 6.226 -8.226 -13.772 1.00 93.06 92 SER A CA 1
ATOM 716 C C . SER A 1 92 ? 7.313 -7.341 -14.369 1.00 93.06 92 SER A C 1
ATOM 718 O O . SER A 1 92 ? 8.260 -7.831 -14.986 1.00 93.06 92 SER A O 1
ATOM 720 N N . LEU A 1 93 ? 7.214 -6.040 -14.108 1.00 95.00 93 LEU A N 1
ATOM 721 C CA . LEU A 1 93 ? 8.187 -5.039 -14.521 1.00 95.00 93 LEU A CA 1
ATOM 722 C C . LEU A 1 93 ? 8.706 -4.256 -13.315 1.00 95.00 93 LEU A C 1
ATOM 724 O O . LEU A 1 93 ? 7.925 -3.738 -12.521 1.00 95.00 93 LEU A O 1
ATOM 728 N N . VAL A 1 94 ? 10.023 -4.113 -13.212 1.00 95.00 94 VAL A N 1
ATOM 729 C CA . VAL A 1 94 ? 10.678 -3.249 -12.227 1.00 95.00 94 VAL A CA 1
ATOM 730 C C . VAL A 1 94 ? 11.577 -2.264 -12.949 1.00 95.00 94 VAL A C 1
ATOM 732 O O . VAL A 1 94 ? 12.524 -2.657 -13.625 1.00 95.00 94 VAL A O 1
ATOM 735 N N . LEU A 1 95 ? 11.294 -0.978 -12.782 1.00 95.12 95 LEU A N 1
ATOM 736 C CA . LEU A 1 95 ? 12.115 0.122 -13.265 1.00 95.12 95 LEU A CA 1
ATOM 737 C C . LEU A 1 95 ? 12.653 0.874 -12.055 1.00 95.12 95 LEU A C 1
ATOM 739 O O . LEU A 1 95 ? 11.888 1.303 -11.195 1.00 95.12 95 LEU A O 1
ATOM 743 N N . ARG A 1 96 ? 13.975 1.015 -11.965 1.00 93.50 96 ARG A N 1
ATOM 744 C CA . ARG A 1 96 ? 14.625 1.629 -10.811 1.00 93.50 96 ARG A CA 1
ATOM 745 C C . ARG A 1 96 ? 15.734 2.586 -11.212 1.00 93.50 96 ARG A C 1
ATOM 747 O O . ARG A 1 96 ? 16.630 2.198 -11.959 1.00 93.50 96 ARG A O 1
ATOM 754 N N . LYS A 1 97 ? 15.742 3.806 -10.659 1.00 89.75 97 LYS A N 1
ATOM 755 C CA . LYS A 1 97 ? 16.832 4.797 -10.834 1.00 89.75 97 LYS A CA 1
ATOM 756 C C . LYS A 1 97 ? 17.294 4.961 -12.291 1.00 89.75 97 LYS A C 1
ATOM 758 O O . LYS A 1 97 ? 18.491 4.919 -12.573 1.00 89.75 97 LYS A O 1
ATOM 763 N N . LEU A 1 98 ? 16.360 5.070 -13.229 1.00 90.12 98 LEU A N 1
ATOM 764 C CA . LEU A 1 98 ? 16.688 5.228 -14.646 1.00 90.12 98 LEU A CA 1
ATOM 765 C C . LEU A 1 98 ? 17.267 6.625 -14.906 1.00 90.12 98 LEU A C 1
ATOM 767 O O . LEU A 1 98 ? 16.734 7.609 -14.403 1.00 90.12 98 LEU A O 1
ATOM 771 N N . GLN A 1 99 ? 18.344 6.717 -15.689 1.00 84.75 99 GLN A N 1
ATOM 772 C CA . GLN A 1 99 ? 19.009 7.987 -15.995 1.00 84.75 99 GLN A CA 1
ATOM 773 C C . GLN A 1 99 ? 19.197 8.152 -17.505 1.00 84.75 99 GLN A C 1
ATOM 775 O O . GLN A 1 99 ? 19.794 7.301 -18.162 1.00 84.75 99 GLN A O 1
ATOM 780 N N . CYS A 1 100 ? 18.732 9.263 -18.073 1.00 80.06 100 CYS A N 1
ATOM 781 C CA . CYS A 1 100 ? 19.018 9.589 -19.470 1.00 80.06 100 CYS A CA 1
ATOM 782 C C . CYS A 1 100 ? 20.380 10.297 -19.574 1.00 80.06 100 CYS A C 1
ATOM 784 O O . CYS A 1 100 ? 20.654 11.238 -18.833 1.00 80.06 100 CYS A O 1
ATOM 786 N N . SER A 1 101 ? 21.253 9.853 -20.483 1.00 71.56 101 SER A N 1
ATOM 787 C CA . SER A 1 101 ? 22.639 10.350 -20.571 1.00 71.56 101 SER A CA 1
ATOM 788 C C . SER A 1 101 ? 22.804 11.688 -21.304 1.00 71.56 101 SER A C 1
ATOM 790 O O . SER A 1 101 ? 23.929 12.169 -21.460 1.00 71.56 101 SER A O 1
ATOM 792 N N . THR A 1 102 ? 21.732 12.285 -21.826 1.00 66.25 102 THR A N 1
ATOM 793 C CA . THR A 1 102 ? 21.811 13.521 -22.615 1.00 66.25 102 THR A CA 1
ATOM 794 C C . THR A 1 102 ? 22.193 14.705 -21.725 1.00 66.25 102 THR A C 1
ATOM 796 O O . THR A 1 102 ? 21.365 15.221 -20.988 1.00 66.25 102 THR A O 1
ATOM 799 N N . ARG A 1 103 ? 23.450 15.169 -21.813 1.00 53.16 103 ARG A N 1
ATOM 800 C CA . ARG A 1 103 ? 24.024 16.285 -21.023 1.00 53.16 103 ARG A CA 1
ATOM 801 C C . ARG A 1 103 ? 23.282 17.629 -21.122 1.00 53.16 103 ARG A C 1
ATOM 803 O O . ARG A 1 103 ? 23.545 18.506 -20.313 1.00 53.16 103 ARG A O 1
ATOM 810 N N . ILE A 1 104 ? 22.378 17.791 -22.085 1.00 53.44 104 ILE A N 1
ATOM 811 C CA . ILE A 1 104 ? 21.581 19.014 -22.302 1.00 53.44 104 ILE A CA 1
ATOM 812 C C . ILE A 1 104 ? 20.325 19.030 -21.389 1.00 53.44 104 ILE A C 1
ATOM 814 O O . ILE A 1 104 ? 19.639 20.033 -21.249 1.00 53.44 104 ILE A O 1
ATOM 818 N N . ALA A 1 105 ? 20.049 17.919 -20.702 1.00 49.41 105 ALA A N 1
ATOM 819 C CA . ALA A 1 105 ? 18.783 17.618 -20.046 1.00 49.41 105 ALA A CA 1
ATOM 820 C C . ALA A 1 105 ? 18.447 18.379 -18.759 1.00 49.41 105 ALA A C 1
ATOM 822 O O . ALA A 1 105 ? 17.274 18.445 -18.417 1.00 49.41 105 ALA A O 1
ATOM 823 N N . THR A 1 106 ? 19.405 18.915 -18.002 1.00 52.59 106 THR A N 1
ATOM 824 C CA . THR A 1 106 ? 19.106 19.365 -16.627 1.00 52.59 106 THR A CA 1
ATOM 825 C C . THR A 1 106 ? 18.190 20.589 -16.543 1.00 52.59 106 THR A C 1
ATOM 827 O O . THR A 1 106 ? 17.601 20.816 -15.488 1.00 52.59 106 THR A O 1
ATOM 830 N N . LEU A 1 107 ? 18.023 21.346 -17.633 1.00 54.94 107 LEU A N 1
ATOM 831 C CA . LEU A 1 107 ? 17.114 22.497 -17.681 1.00 54.94 107 LEU A CA 1
ATOM 832 C C . LEU A 1 107 ? 15.859 22.251 -18.537 1.00 54.94 107 LEU A C 1
ATOM 834 O O . LEU A 1 107 ? 14.789 22.718 -18.159 1.00 54.94 107 LEU A O 1
ATOM 838 N N . ASP A 1 108 ? 15.938 21.456 -19.610 1.00 53.38 108 ASP A N 1
ATOM 839 C CA . ASP A 1 108 ? 14.784 21.198 -20.492 1.00 53.38 108 ASP A CA 1
ATOM 840 C C . ASP A 1 108 ? 13.949 19.954 -20.119 1.00 53.38 108 ASP A C 1
ATOM 842 O O . ASP A 1 108 ? 12.807 19.847 -20.568 1.00 53.38 108 ASP A O 1
ATOM 846 N N . PHE A 1 109 ? 14.438 19.043 -19.258 1.00 53.34 109 PHE A N 1
ATOM 847 C CA . PHE A 1 109 ? 13.640 17.887 -18.788 1.00 53.34 109 PHE A CA 1
ATOM 848 C C . PHE A 1 109 ? 12.434 18.268 -17.924 1.00 53.34 109 PHE A C 1
ATOM 850 O O . PHE A 1 109 ? 11.567 17.432 -17.682 1.00 53.34 109 PHE A O 1
ATOM 857 N N . TRP A 1 110 ? 12.353 19.517 -17.465 1.00 55.75 110 TRP A N 1
ATOM 858 C CA . TRP A 1 110 ? 11.186 19.993 -16.730 1.00 55.75 110 TRP A CA 1
ATOM 859 C C . TRP A 1 110 ? 9.973 20.215 -17.629 1.00 55.75 110 TRP A C 1
ATOM 861 O O . TRP A 1 110 ? 8.856 20.306 -17.111 1.00 55.75 110 TRP A O 1
ATOM 871 N N . ARG A 1 111 ? 10.144 20.260 -18.960 1.00 63.22 111 ARG A N 1
ATOM 872 C CA . ARG A 1 111 ? 8.983 20.246 -19.850 1.00 63.22 111 ARG A CA 1
ATOM 873 C C . ARG A 1 111 ? 8.274 18.901 -19.706 1.00 63.22 111 ARG A C 1
ATOM 875 O O . ARG A 1 111 ? 8.940 17.868 -19.772 1.00 63.22 111 ARG A O 1
ATOM 882 N N . PRO A 1 112 ? 6.943 18.895 -19.515 1.00 61.97 112 PRO A N 1
ATOM 883 C CA . PRO A 1 112 ? 6.164 17.670 -19.576 1.00 61.97 112 PRO A CA 1
ATOM 884 C C . PRO A 1 112 ? 6.525 16.944 -20.870 1.00 61.97 112 PRO A C 1
ATOM 886 O O . PRO A 1 112 ? 6.325 17.484 -21.960 1.00 61.97 112 PRO A O 1
ATOM 889 N N . MET A 1 113 ? 7.128 15.758 -20.759 1.00 68.44 113 MET A N 1
ATOM 890 C CA . MET A 1 113 ? 7.238 14.889 -21.921 1.00 68.44 113 MET A CA 1
ATOM 891 C C . MET A 1 113 ? 5.810 14.645 -22.397 1.00 68.44 113 MET A C 1
ATOM 893 O O . MET A 1 113 ? 4.940 14.360 -21.571 1.00 68.44 113 MET A O 1
ATOM 897 N N . ALA A 1 114 ? 5.559 14.802 -23.699 1.00 75.25 114 ALA A N 1
ATOM 898 C CA . ALA A 1 114 ? 4.271 14.412 -24.251 1.00 75.25 114 ALA A CA 1
ATOM 899 C C . ALA A 1 114 ? 3.985 12.974 -23.780 1.00 75.25 114 ALA A C 1
ATOM 901 O O . ALA A 1 114 ? 4.903 12.142 -23.836 1.00 75.25 114 ALA A O 1
ATOM 902 N N . PRO A 1 115 ? 2.785 12.701 -23.237 1.00 74.50 115 PRO A N 1
ATOM 903 C CA . PRO A 1 115 ? 2.471 11.381 -22.723 1.00 74.50 115 PRO A CA 1
ATOM 904 C C . PRO A 1 115 ? 2.710 10.370 -23.848 1.00 74.50 115 PRO A C 1
ATOM 906 O O . PRO A 1 115 ? 2.277 10.613 -24.977 1.00 74.50 115 PRO A O 1
ATOM 909 N N . PRO A 1 116 ? 3.461 9.290 -23.587 1.00 83.88 116 PRO A N 1
ATOM 910 C CA . PRO A 1 116 ? 3.722 8.306 -24.617 1.00 83.88 116 PRO A CA 1
ATOM 911 C C . PRO A 1 116 ? 2.416 7.616 -25.003 1.00 83.88 116 PRO A C 1
ATOM 913 O O . PRO A 1 116 ? 1.516 7.471 -24.168 1.00 83.88 116 PRO A O 1
ATOM 916 N N . ASP A 1 117 ? 2.340 7.147 -26.247 1.00 88.50 117 ASP A N 1
ATOM 917 C CA . ASP A 1 117 ? 1.245 6.277 -26.657 1.00 88.50 117 ASP A CA 1
ATOM 918 C C . ASP A 1 117 ? 1.188 5.072 -25.704 1.00 88.50 117 ASP A C 1
ATOM 920 O O . ASP A 1 117 ? 2.220 4.422 -25.473 1.00 88.50 117 ASP A O 1
ATOM 924 N N . PRO A 1 118 ? 0.015 4.771 -25.120 1.00 90.12 118 PRO A N 1
ATOM 925 C CA . PRO A 1 118 ? -0.141 3.621 -24.248 1.00 90.12 118 PRO A CA 1
ATOM 926 C C . PRO A 1 118 ? 0.332 2.342 -24.938 1.00 90.12 118 PRO A C 1
ATOM 928 O O . PRO A 1 118 ? 0.096 2.131 -26.132 1.00 90.12 118 PRO A O 1
ATOM 931 N N . LEU A 1 119 ? 0.997 1.464 -24.188 1.00 87.44 119 LEU A N 1
ATOM 932 C CA . LEU A 1 119 ? 1.467 0.209 -24.756 1.00 87.44 119 LEU A CA 1
ATOM 933 C C . LEU A 1 119 ? 0.257 -0.640 -25.170 1.00 87.44 119 LEU A C 1
ATOM 935 O O . LEU A 1 119 ? -0.639 -0.846 -24.345 1.00 87.44 119 LEU A O 1
ATOM 939 N N . PRO A 1 120 ? 0.242 -1.197 -26.396 1.00 83.31 120 PRO A N 1
ATOM 940 C CA . PRO A 1 120 ? -0.781 -2.136 -26.837 1.00 83.31 120 PRO A CA 1
ATOM 941 C C . PRO A 1 120 ? -0.522 -3.508 -26.199 1.00 83.31 120 PRO A C 1
ATOM 943 O O . PRO A 1 120 ? -0.326 -4.516 -26.880 1.00 83.31 120 PRO A O 1
ATOM 946 N N . LEU A 1 121 ? -0.459 -3.553 -24.869 1.00 77.81 121 LEU A N 1
ATOM 947 C CA . LEU A 1 121 ? -0.496 -4.809 -24.142 1.00 77.81 121 LEU A CA 1
ATOM 948 C C . LEU A 1 121 ? -1.848 -5.450 -24.469 1.00 77.81 121 LEU A C 1
ATOM 950 O O . LEU A 1 121 ? -2.856 -4.764 -24.620 1.00 77.81 121 LEU A O 1
ATOM 954 N N . ARG A 1 122 ? -1.892 -6.766 -24.673 1.00 72.00 122 ARG A N 1
ATOM 955 C CA . ARG A 1 122 ? -3.146 -7.438 -25.032 1.00 72.00 122 ARG A CA 1
ATOM 956 C C . ARG A 1 122 ? -4.104 -7.364 -23.846 1.00 72.00 122 ARG A C 1
ATOM 958 O O . ARG A 1 122 ? -3.845 -7.981 -22.813 1.00 72.00 122 ARG A O 1
ATOM 965 N N . SER A 1 123 ? -5.179 -6.584 -23.950 1.00 58.31 123 SER A N 1
ATOM 966 C CA . SER A 1 123 ? -6.331 -6.709 -23.055 1.00 58.31 123 SER A CA 1
ATOM 967 C C . SER A 1 123 ? -7.263 -7.731 -23.697 1.00 58.31 123 SER A C 1
ATOM 969 O O . SER A 1 123 ? -7.625 -7.603 -24.859 1.00 58.31 123 SER A O 1
ATOM 971 N N . GLY A 1 124 ? -7.628 -8.787 -22.979 1.00 50.38 124 GLY A N 1
ATOM 972 C CA . GLY A 1 124 ? -8.800 -9.572 -23.374 1.00 50.38 124 GLY A CA 1
ATOM 973 C C . GLY A 1 124 ? -8.589 -10.680 -24.408 1.00 50.38 124 GLY A C 1
ATOM 974 O O . GLY A 1 124 ? -9.292 -10.747 -25.408 1.00 50.38 124 GLY A O 1
ATOM 975 N N . SER A 1 125 ? -7.754 -11.662 -24.081 1.00 53.50 125 SER A N 1
ATOM 976 C CA . SER A 1 125 ? -8.212 -13.047 -24.246 1.00 53.50 125 SER A CA 1
ATOM 977 C C . SER A 1 125 ? -8.135 -13.705 -22.875 1.00 53.50 125 SER A C 1
ATOM 979 O O . SER A 1 125 ? -7.175 -13.462 -22.143 1.00 53.50 125 SER A O 1
ATOM 981 N N . THR A 1 126 ? -9.153 -14.478 -22.502 1.00 57.19 126 THR A N 1
ATOM 982 C CA . THR A 1 126 ? -9.329 -15.122 -21.185 1.00 57.19 126 THR A CA 1
ATOM 983 C C . THR A 1 126 ? -8.137 -15.976 -20.729 1.00 57.19 126 THR A C 1
ATOM 985 O O . THR A 1 126 ? -8.070 -16.346 -19.562 1.00 57.19 126 THR A O 1
ATOM 988 N N . GLU A 1 127 ? -7.165 -16.243 -21.605 1.00 59.03 127 GLU A N 1
ATOM 989 C CA . GLU A 1 127 ? -6.000 -17.083 -21.322 1.00 59.03 127 GLU A CA 1
ATOM 990 C C . GLU A 1 127 ? -4.667 -16.318 -21.212 1.00 59.03 127 GLU A C 1
ATOM 992 O O . GLU A 1 127 ? -3.724 -16.813 -20.591 1.00 59.03 127 GLU A O 1
ATOM 997 N N . SER A 1 128 ? -4.551 -15.095 -21.747 1.00 58.41 128 SER A N 1
ATOM 998 C CA . SER A 1 128 ? -3.283 -14.352 -21.710 1.00 58.41 128 SER A CA 1
ATOM 999 C C . SER A 1 128 ? -3.205 -13.444 -20.481 1.00 58.41 128 SER A C 1
ATOM 1001 O O . SER A 1 128 ? -3.755 -12.341 -20.478 1.00 58.41 128 SER A O 1
ATOM 1003 N N . ARG A 1 129 ? -2.494 -13.891 -19.438 1.00 71.69 129 ARG A N 1
ATOM 1004 C CA . ARG A 1 129 ? -2.155 -13.067 -18.265 1.00 71.69 129 ARG A CA 1
ATOM 1005 C C . ARG A 1 129 ? -1.258 -11.903 -18.702 1.00 71.69 129 ARG A C 1
ATOM 1007 O O . ARG A 1 129 ? -0.071 -12.099 -18.937 1.00 71.69 129 ARG A O 1
ATOM 1014 N N . GLY A 1 130 ? -1.843 -10.716 -18.849 1.00 85.44 130 GLY A N 1
ATOM 1015 C CA . GLY A 1 130 ? -1.108 -9.485 -19.139 1.00 85.44 130 GLY A CA 1
ATOM 1016 C C . GLY A 1 130 ? -0.232 -9.024 -17.967 1.00 85.44 130 GLY A C 1
ATOM 1017 O O . GLY A 1 130 ? -0.122 -9.696 -16.939 1.00 85.44 130 GLY A O 1
ATOM 1018 N N . LEU A 1 131 ? 0.365 -7.840 -18.118 1.00 91.19 131 LEU A N 1
ATOM 1019 C CA . LEU A 1 131 ? 1.198 -7.211 -17.095 1.00 91.19 131 LEU A CA 1
ATOM 1020 C C . LEU A 1 131 ? 0.424 -7.052 -15.782 1.00 91.19 131 LEU A C 1
ATOM 1022 O O . LEU A 1 131 ? -0.525 -6.277 -15.694 1.00 91.19 131 LEU A O 1
ATOM 1026 N N . ALA A 1 132 ? 0.838 -7.803 -14.764 1.00 90.44 132 ALA A N 1
ATOM 1027 C CA . ALA A 1 132 ? 0.170 -7.851 -13.471 1.00 90.44 132 ALA A CA 1
ATOM 1028 C C . ALA A 1 132 ? 0.779 -6.854 -12.480 1.00 90.44 132 ALA A C 1
ATOM 1030 O O . ALA A 1 132 ? 0.046 -6.268 -11.688 1.00 90.44 132 ALA A O 1
ATOM 1031 N N . ARG A 1 133 ? 2.103 -6.639 -12.529 1.00 92.38 133 ARG A N 1
ATOM 1032 C CA . ARG A 1 133 ? 2.848 -5.790 -11.585 1.00 92.38 133 ARG A CA 1
ATOM 1033 C C . ARG A 1 133 ? 3.808 -4.845 -12.287 1.00 92.38 133 ARG A C 1
ATOM 1035 O O . ARG A 1 133 ? 4.579 -5.264 -13.148 1.00 92.38 133 ARG A O 1
ATOM 1042 N N . VAL A 1 134 ? 3.828 -3.598 -11.827 1.00 94.81 134 VAL A N 1
ATOM 1043 C CA . VAL A 1 134 ? 4.829 -2.592 -12.184 1.00 94.81 134 VAL A CA 1
ATOM 1044 C C . VAL A 1 134 ? 5.373 -1.954 -10.912 1.00 94.81 134 VAL A C 1
ATOM 1046 O O . VAL A 1 134 ? 4.606 -1.484 -10.077 1.00 94.81 134 VAL A O 1
ATOM 1049 N N . ILE A 1 135 ? 6.696 -1.916 -10.766 1.00 94.69 135 ILE A N 1
ATOM 1050 C CA . ILE A 1 135 ? 7.380 -1.189 -9.694 1.00 94.69 135 ILE A CA 1
ATOM 1051 C C . ILE A 1 135 ? 8.211 -0.067 -10.315 1.00 94.69 135 ILE A C 1
ATOM 1053 O O . ILE A 1 135 ? 9.109 -0.340 -11.109 1.00 94.69 135 ILE A O 1
ATOM 1057 N N . LEU A 1 136 ? 7.934 1.177 -9.929 1.00 94.56 136 LEU A N 1
ATOM 1058 C CA . LEU A 1 136 ? 8.675 2.375 -10.330 1.00 94.56 136 LEU A CA 1
ATOM 1059 C C . LEU A 1 136 ? 9.436 2.902 -9.109 1.00 94.56 136 LEU A C 1
ATOM 1061 O O . LEU A 1 136 ? 8.912 3.682 -8.319 1.00 94.56 136 LEU A O 1
ATOM 1065 N N . ALA A 1 137 ? 10.650 2.400 -8.906 1.00 91.75 137 ALA A N 1
ATOM 1066 C CA . ALA A 1 137 ? 11.414 2.597 -7.681 1.00 91.75 137 ALA A CA 1
ATOM 1067 C C . ALA A 1 137 ? 12.475 3.689 -7.812 1.00 91.75 137 ALA A C 1
ATOM 1069 O O . ALA A 1 137 ? 13.314 3.646 -8.712 1.00 91.75 137 ALA A O 1
ATOM 1070 N N . ASP A 1 138 ? 12.532 4.607 -6.849 1.00 87.69 138 ASP A N 1
ATOM 1071 C CA . ASP A 1 138 ? 13.577 5.634 -6.779 1.00 87.69 138 ASP A CA 1
ATOM 1072 C C . ASP A 1 138 ? 13.709 6.411 -8.112 1.00 87.69 138 ASP A C 1
ATOM 1074 O O . ASP A 1 138 ? 14.809 6.564 -8.656 1.00 87.69 138 ASP A O 1
ATOM 1078 N N . MET A 1 139 ? 12.572 6.793 -8.696 1.00 87.75 139 MET A N 1
ATOM 1079 C CA . MET A 1 139 ? 12.482 7.493 -9.979 1.00 87.75 139 MET A CA 1
ATOM 1080 C C . MET A 1 139 ? 12.032 8.935 -9.771 1.00 87.75 139 MET A C 1
ATOM 1082 O O . MET A 1 139 ? 11.257 9.214 -8.860 1.00 87.75 139 MET A O 1
ATOM 1086 N N . ASP A 1 140 ? 12.484 9.825 -10.653 1.00 85.56 140 ASP A N 1
ATOM 1087 C CA . ASP A 1 140 ? 11.970 11.192 -10.724 1.00 85.56 140 ASP A CA 1
ATOM 1088 C C . ASP A 1 140 ? 10.450 11.182 -11.014 1.00 85.56 140 ASP A C 1
ATOM 1090 O O . ASP A 1 140 ? 9.998 10.351 -11.814 1.00 85.56 140 ASP A O 1
ATOM 1094 N N . PRO A 1 141 ? 9.652 12.088 -10.419 1.00 85.62 141 PRO A N 1
ATOM 1095 C CA . PRO A 1 141 ? 8.200 12.130 -10.601 1.00 85.62 141 PRO A CA 1
ATOM 1096 C C . PRO A 1 141 ? 7.753 12.220 -12.065 1.00 85.62 141 PRO A C 1
ATOM 1098 O O . PRO A 1 141 ? 6.746 11.616 -12.429 1.00 85.62 141 PRO A O 1
ATOM 1101 N N . ASN A 1 142 ? 8.518 12.890 -12.932 1.00 85.19 142 ASN A N 1
ATOM 1102 C CA . ASN A 1 142 ? 8.200 12.991 -14.362 1.00 85.19 142 ASN A CA 1
ATOM 1103 C C . ASN A 1 142 ? 8.361 11.644 -15.062 1.00 85.19 142 ASN A C 1
ATOM 1105 O O . ASN A 1 142 ? 7.618 11.310 -15.982 1.00 85.19 142 ASN A O 1
ATOM 1109 N N . LEU A 1 143 ? 9.340 10.852 -14.622 1.00 88.75 143 LEU A N 1
ATOM 1110 C CA . LEU A 1 143 ? 9.515 9.495 -15.115 1.00 88.75 143 LEU A CA 1
ATOM 1111 C C . LEU A 1 143 ? 8.421 8.578 -14.575 1.00 88.75 143 LEU A C 1
ATOM 1113 O O . LEU A 1 143 ? 7.929 7.738 -15.321 1.00 88.75 143 LEU A O 1
ATOM 1117 N N . VAL A 1 144 ? 8.019 8.741 -13.313 1.00 91.44 144 VAL A N 1
ATOM 1118 C CA . VAL A 1 144 ? 6.873 8.011 -12.753 1.00 91.44 144 VAL A CA 1
ATOM 1119 C C . VAL A 1 144 ? 5.617 8.288 -13.579 1.00 91.44 144 VAL A C 1
ATOM 1121 O O . VAL A 1 144 ? 4.970 7.341 -14.015 1.00 91.44 144 VAL A O 1
ATOM 1124 N N . GLU A 1 145 ? 5.319 9.559 -13.855 1.00 90.44 145 GLU A N 1
ATOM 1125 C CA . GLU A 1 145 ? 4.207 9.990 -14.709 1.00 90.44 145 GLU A CA 1
ATOM 1126 C C . GLU A 1 145 ? 4.303 9.376 -16.115 1.00 90.44 145 GLU A C 1
ATOM 1128 O O . GLU A 1 145 ? 3.365 8.720 -16.571 1.00 90.44 145 GLU A O 1
ATOM 1133 N N . TYR A 1 146 ? 5.464 9.500 -16.767 1.00 91.50 146 TYR A N 1
ATOM 1134 C CA . TYR A 1 146 ? 5.715 8.951 -18.101 1.00 91.50 146 TYR A CA 1
ATOM 1135 C C . TYR A 1 146 ? 5.479 7.437 -18.173 1.00 91.50 146 TYR A C 1
ATOM 1137 O O . TYR A 1 146 ? 4.748 6.958 -19.041 1.00 91.50 146 TYR A O 1
ATOM 1145 N N . TYR A 1 147 ? 6.077 6.663 -17.262 1.00 93.62 147 TYR A N 1
ATOM 1146 C CA . TYR A 1 147 ? 5.939 5.207 -17.286 1.00 93.62 147 TYR A CA 1
ATOM 1147 C C . TYR A 1 147 ? 4.561 4.751 -16.816 1.00 93.62 147 TYR A C 1
ATOM 1149 O O . TYR A 1 147 ? 4.055 3.764 -17.335 1.00 93.62 147 TYR A O 1
ATOM 1157 N N . ALA A 1 148 ? 3.914 5.453 -15.886 1.00 93.44 148 ALA A N 1
ATOM 1158 C CA . ALA A 1 148 ? 2.542 5.135 -15.508 1.00 93.44 148 ALA A CA 1
ATOM 1159 C C . ALA A 1 148 ? 1.557 5.371 -16.668 1.00 93.44 148 ALA A C 1
ATOM 1161 O O . ALA A 1 148 ? 0.634 4.573 -16.853 1.00 93.44 148 ALA A O 1
ATOM 1162 N N . ALA A 1 149 ? 1.782 6.405 -17.489 1.00 92.56 149 ALA A N 1
ATOM 1163 C CA . ALA A 1 149 ? 0.972 6.690 -18.673 1.00 92.56 149 ALA A CA 1
ATOM 1164 C C . ALA A 1 149 ? 1.021 5.556 -19.716 1.00 92.56 149 ALA A C 1
ATOM 1166 O O . ALA A 1 149 ? -0.021 5.223 -20.290 1.00 92.56 149 ALA A O 1
ATOM 1167 N N . LEU A 1 150 ? 2.172 4.883 -19.880 1.00 92.50 150 LEU A N 1
ATOM 1168 C CA . LEU A 1 150 ? 2.306 3.707 -20.760 1.00 92.50 150 LEU A CA 1
ATOM 1169 C C . LEU A 1 150 ? 1.336 2.574 -20.401 1.00 92.50 150 LEU A C 1
ATOM 1171 O O . LEU A 1 150 ? 0.964 1.787 -21.269 1.00 92.50 150 LEU A O 1
ATOM 1175 N N . PHE A 1 151 ? 0.931 2.479 -19.133 1.00 91.56 151 PHE A N 1
ATOM 1176 C CA . PHE A 1 151 ? 0.066 1.412 -18.623 1.00 91.56 151 PHE A CA 1
ATOM 1177 C C . PHE A 1 151 ? -1.366 1.876 -18.347 1.00 91.56 151 PHE A C 1
ATOM 1179 O O . PHE A 1 151 ? -2.129 1.172 -17.680 1.00 91.56 151 PHE A O 1
ATOM 1186 N N . SER A 1 152 ? -1.753 3.048 -18.852 1.00 88.75 152 SER A N 1
ATOM 1187 C CA . SER A 1 152 ? -3.045 3.667 -18.549 1.00 88.75 152 SER A CA 1
ATOM 1188 C C . SER A 1 152 ? -4.264 2.836 -18.969 1.00 88.75 152 SER A C 1
ATOM 1190 O O . SER A 1 152 ? -5.290 2.896 -18.288 1.00 88.75 152 SER A O 1
ATOM 1192 N N . HIS A 1 153 ? -4.135 2.010 -20.013 1.00 86.31 153 HIS A N 1
ATOM 1193 C CA . HIS A 1 153 ? -5.180 1.083 -20.464 1.00 86.31 153 HIS A CA 1
ATOM 1194 C C . HIS A 1 153 ? -5.193 -0.269 -19.729 1.00 86.31 153 HIS A C 1
ATOM 1196 O O . HIS A 1 153 ? -6.263 -0.848 -19.570 1.00 86.31 153 HIS A O 1
ATOM 1202 N N . HIS A 1 154 ? -4.043 -0.762 -19.246 1.00 82.50 154 HIS A N 1
ATOM 1203 C CA . HIS A 1 154 ? -3.934 -2.085 -18.598 1.00 82.50 154 HIS A CA 1
ATOM 1204 C C . HIS A 1 154 ? -4.036 -2.063 -17.075 1.00 82.50 154 HIS A C 1
ATOM 1206 O O . HIS A 1 154 ? -4.305 -3.104 -16.478 1.00 82.50 154 HIS A O 1
ATOM 1212 N N . ARG A 1 155 ? -3.810 -0.896 -16.456 1.00 87.12 155 ARG A N 1
ATOM 1213 C CA . ARG A 1 155 ? -3.861 -0.649 -15.003 1.00 87.12 155 ARG A CA 1
ATOM 1214 C C . ARG A 1 155 ? -3.301 -1.820 -14.175 1.00 87.12 155 ARG A C 1
ATOM 1216 O O . ARG A 1 155 ? -4.054 -2.486 -13.462 1.00 87.12 155 ARG A O 1
ATOM 1223 N N . PRO A 1 156 ? -1.999 -2.131 -14.299 1.00 91.38 156 PRO A N 1
ATOM 1224 C CA . PRO A 1 156 ? -1.356 -3.156 -13.481 1.00 91.38 156 PRO A CA 1
ATOM 1225 C C . PRO A 1 156 ? -1.371 -2.757 -11.999 1.00 91.38 156 PRO A C 1
ATOM 1227 O O . PRO A 1 156 ? -1.619 -1.605 -11.656 1.00 91.38 156 PRO A O 1
ATOM 1230 N N . CYS A 1 157 ? -1.031 -3.686 -11.108 1.00 93.06 157 CYS A N 1
ATOM 1231 C CA . CYS A 1 157 ? -0.665 -3.332 -9.740 1.00 93.06 157 CYS A CA 1
ATOM 1232 C C . CYS A 1 157 ? 0.592 -2.448 -9.771 1.00 93.06 157 CYS A C 1
ATOM 1234 O O . CYS A 1 157 ? 1.687 -2.942 -10.057 1.00 93.06 157 CYS A O 1
ATOM 1236 N N . LEU A 1 158 ? 0.442 -1.158 -9.476 1.00 94.94 158 LEU A N 1
ATOM 1237 C CA . LEU A 1 158 ? 1.513 -0.169 -9.544 1.00 94.94 158 LEU A CA 1
ATOM 1238 C C . LEU A 1 158 ? 2.073 0.120 -8.151 1.00 94.94 158 LEU A C 1
ATOM 1240 O O . LEU A 1 158 ? 1.341 0.485 -7.236 1.00 94.94 158 LEU A O 1
ATOM 1244 N N . GLN A 1 159 ? 3.384 -0.031 -7.989 1.00 94.31 159 GLN A N 1
ATOM 1245 C CA . GLN A 1 159 ? 4.100 0.240 -6.744 1.00 94.31 159 GLN A CA 1
ATOM 1246 C C . GLN A 1 159 ? 5.176 1.295 -6.978 1.00 94.31 159 GLN A C 1
ATOM 1248 O O . GLN A 1 159 ? 5.983 1.172 -7.895 1.00 94.31 159 GLN A O 1
ATOM 1253 N N . ILE A 1 160 ? 5.211 2.319 -6.134 1.00 92.56 160 ILE A N 1
ATOM 1254 C CA . ILE A 1 160 ? 6.116 3.459 -6.266 1.00 92.56 160 ILE A CA 1
ATOM 1255 C C . ILE A 1 160 ? 6.836 3.657 -4.929 1.00 92.56 160 ILE A C 1
ATOM 1257 O O . ILE A 1 160 ? 6.354 4.404 -4.074 1.00 92.56 160 ILE A O 1
ATOM 1261 N N . PRO A 1 161 ? 7.948 2.942 -4.682 1.00 89.75 161 PRO A N 1
ATOM 1262 C CA . PRO A 1 161 ? 8.800 3.219 -3.538 1.00 89.75 161 PRO A CA 1
ATOM 1263 C C . PRO A 1 161 ? 9.699 4.430 -3.827 1.00 89.75 161 PRO A C 1
ATOM 1265 O O . PRO A 1 161 ? 10.436 4.464 -4.814 1.00 89.75 161 PRO A O 1
ATOM 1268 N N . ILE A 1 162 ? 9.639 5.420 -2.941 1.00 84.88 162 ILE A N 1
ATOM 1269 C CA . ILE A 1 162 ? 10.348 6.696 -3.025 1.00 84.88 162 ILE A CA 1
ATOM 1270 C C . ILE A 1 162 ? 11.478 6.688 -1.994 1.00 84.88 162 ILE A C 1
ATOM 1272 O O . ILE A 1 162 ? 11.225 6.675 -0.788 1.00 84.88 162 ILE A O 1
ATOM 1276 N N . SER A 1 163 ? 12.727 6.691 -2.468 1.00 80.00 163 SER A N 1
ATOM 1277 C CA . SER A 1 163 ? 13.941 6.756 -1.640 1.00 80.00 163 SER A CA 1
ATOM 1278 C C . SER A 1 163 ? 14.474 8.183 -1.481 1.00 80.00 163 SER A C 1
ATOM 1280 O O . SER A 1 163 ? 14.339 9.027 -2.354 1.00 80.00 163 SER A O 1
ATOM 1282 N N . GLU A 1 164 ? 15.219 8.369 -0.390 1.00 68.69 164 GLU A N 1
ATOM 1283 C CA . GLU A 1 164 ? 15.839 9.582 0.183 1.00 68.69 164 GLU A CA 1
ATOM 1284 C C . GLU A 1 164 ? 16.521 10.626 -0.713 1.00 68.69 164 GLU A C 1
ATOM 1286 O O . GLU A 1 164 ? 16.947 11.650 -0.182 1.00 68.69 164 GLU A O 1
ATOM 1291 N N . ARG A 1 165 ? 16.786 10.358 -1.993 1.00 61.41 165 ARG A N 1
ATOM 1292 C CA . ARG A 1 165 ? 17.851 11.097 -2.689 1.00 61.41 165 ARG A CA 1
ATOM 1293 C C . ARG A 1 165 ? 17.434 12.393 -3.362 1.00 61.41 165 ARG A C 1
ATOM 1295 O O . ARG A 1 165 ? 18.334 13.193 -3.584 1.00 61.41 165 ARG A O 1
ATOM 1302 N N . ASP A 1 166 ? 16.148 12.631 -3.594 1.00 57.31 166 ASP A N 1
ATOM 1303 C CA . ASP A 1 166 ? 15.702 13.885 -4.195 1.00 57.31 166 ASP A CA 1
ATOM 1304 C C . ASP A 1 166 ? 14.622 14.565 -3.341 1.00 57.31 166 ASP A C 1
ATOM 1306 O O . ASP A 1 166 ? 13.718 13.896 -2.835 1.00 57.31 166 ASP A O 1
ATOM 1310 N N . PRO A 1 167 ? 14.744 15.885 -3.102 1.00 58.44 167 PRO A N 1
ATOM 1311 C CA . PRO A 1 167 ? 13.788 16.626 -2.298 1.00 58.44 167 PRO A CA 1
ATOM 1312 C C . PRO A 1 167 ? 12.422 16.610 -2.980 1.00 58.44 167 PRO A C 1
ATOM 1314 O O . PRO A 1 167 ? 12.307 17.049 -4.123 1.00 58.44 167 PRO A O 1
ATOM 1317 N N . PHE A 1 168 ? 11.403 16.174 -2.234 1.00 59.72 168 PHE A N 1
ATOM 1318 C CA . PHE A 1 168 ? 10.010 16.123 -2.674 1.00 59.72 168 PHE A CA 1
ATOM 1319 C C . PHE A 1 168 ? 9.599 17.461 -3.324 1.00 59.72 168 PHE A C 1
ATOM 1321 O O . PHE A 1 168 ? 9.523 18.475 -2.624 1.00 59.72 168 PHE A O 1
ATOM 1328 N N . ALA A 1 169 ? 9.432 17.520 -4.647 1.00 64.19 169 ALA A N 1
ATOM 1329 C CA . ALA A 1 169 ? 9.080 18.730 -5.391 1.00 64.19 169 ALA A CA 1
ATOM 1330 C C . ALA A 1 169 ? 7.554 18.907 -5.479 1.00 64.19 169 ALA A C 1
ATOM 1332 O O . ALA A 1 169 ? 6.807 17.938 -5.525 1.00 64.19 169 ALA A O 1
ATOM 1333 N N . SER A 1 170 ? 7.071 20.151 -5.603 1.00 64.94 170 SER A N 1
ATOM 1334 C CA . SER A 1 170 ? 5.629 20.473 -5.696 1.00 64.94 170 SER A CA 1
ATOM 1335 C C . SER A 1 170 ? 4.864 19.655 -6.748 1.00 64.94 170 SER A C 1
ATOM 1337 O O . SER A 1 170 ? 3.676 19.386 -6.584 1.00 64.94 170 SER A O 1
ATOM 1339 N N . ARG A 1 171 ? 5.555 19.219 -7.807 1.00 73.94 171 ARG A N 1
ATOM 1340 C CA . ARG A 1 171 ? 5.005 18.409 -8.897 1.00 73.94 171 ARG A CA 1
ATOM 1341 C C . ARG A 1 171 ? 4.580 16.998 -8.473 1.00 73.94 171 ARG A C 1
ATOM 1343 O O . ARG A 1 171 ? 3.698 16.419 -9.093 1.00 73.94 171 ARG A O 1
ATOM 1350 N N . GLU A 1 172 ? 5.128 16.443 -7.399 1.00 75.12 172 GLU A N 1
ATOM 1351 C CA . GLU A 1 172 ? 4.730 15.115 -6.905 1.00 75.12 172 GLU A CA 1
ATOM 1352 C C . GLU A 1 172 ? 3.275 15.069 -6.468 1.00 75.12 172 GLU A C 1
ATOM 1354 O O . GLU A 1 172 ? 2.586 14.083 -6.719 1.00 75.12 172 GLU A O 1
ATOM 1359 N N . ARG A 1 173 ? 2.782 16.157 -5.870 1.00 78.25 173 ARG A N 1
ATOM 1360 C CA . ARG A 1 173 ? 1.374 16.278 -5.494 1.00 78.25 173 ARG A CA 1
ATOM 1361 C C . ARG A 1 173 ? 0.465 16.144 -6.717 1.00 78.25 173 ARG A C 1
ATOM 1363 O O . ARG A 1 173 ? -0.576 15.491 -6.646 1.00 78.25 173 ARG A O 1
ATOM 1370 N N . GLU A 1 174 ? 0.856 16.750 -7.834 1.00 82.62 174 GLU A N 1
ATOM 1371 C CA . GLU A 1 174 ? 0.115 16.682 -9.094 1.00 82.62 174 GLU A CA 1
ATOM 1372 C C . GLU A 1 174 ? 0.175 15.274 -9.690 1.00 82.62 174 GLU A C 1
ATOM 1374 O O . GLU A 1 174 ? -0.873 14.706 -10.002 1.00 82.62 174 GLU A O 1
ATOM 1379 N N . VAL A 1 175 ? 1.372 14.680 -9.757 1.00 86.06 175 VAL A N 1
ATOM 1380 C CA . VAL A 1 175 ? 1.591 13.331 -10.302 1.00 86.06 175 VAL A CA 1
ATOM 1381 C C . VAL A 1 175 ? 0.840 12.282 -9.487 1.00 86.06 175 VAL A C 1
ATOM 1383 O O . VAL A 1 175 ? 0.017 11.548 -10.032 1.00 86.06 175 VAL A O 1
ATOM 1386 N N . PHE A 1 176 ? 1.045 12.223 -8.169 1.00 86.94 176 PHE A N 1
ATOM 1387 C CA . PHE A 1 176 ? 0.349 11.254 -7.324 1.00 86.94 176 PHE A CA 1
ATOM 1388 C C . PHE A 1 176 ? -1.156 11.509 -7.305 1.00 86.94 176 PHE A C 1
ATOM 1390 O O . PHE A 1 176 ? -1.933 10.561 -7.336 1.00 86.94 176 PHE A O 1
ATOM 1397 N N . GLY A 1 177 ? -1.593 12.769 -7.354 1.00 86.69 177 GLY A N 1
ATOM 1398 C CA . GLY A 1 177 ? -3.008 13.096 -7.485 1.00 86.69 177 GLY A CA 1
ATOM 1399 C C . GLY A 1 177 ? -3.653 12.669 -8.790 1.00 86.69 177 GLY A C 1
ATOM 1400 O O . GLY A 1 177 ? -4.817 12.265 -8.791 1.00 86.69 177 GLY A O 1
ATOM 1401 N N . ALA A 1 178 ? -2.930 12.753 -9.901 1.00 88.38 178 ALA A N 1
ATOM 1402 C CA . ALA A 1 178 ? -3.375 12.197 -11.169 1.00 88.38 178 ALA A CA 1
ATOM 1403 C C . ALA A 1 178 ? -3.458 10.666 -11.087 1.00 88.38 178 ALA A C 1
ATOM 1405 O O . ALA A 1 178 ? -4.484 10.099 -11.458 1.00 88.38 178 ALA A O 1
ATOM 1406 N N . LEU A 1 179 ? -2.446 10.011 -10.511 1.00 90.81 179 LEU A N 1
ATOM 1407 C CA . LEU A 1 179 ? -2.410 8.554 -10.364 1.00 90.81 179 LEU A CA 1
ATOM 1408 C C . LEU A 1 179 ? -3.524 8.020 -9.462 1.00 90.81 179 LEU A C 1
ATOM 1410 O O . LEU A 1 179 ? -4.206 7.074 -9.844 1.00 90.81 179 LEU A O 1
ATOM 1414 N N . TYR A 1 180 ? -3.768 8.631 -8.302 1.00 91.12 180 TYR A N 1
ATOM 1415 C CA . TYR A 1 180 ? -4.860 8.203 -7.427 1.00 91.12 180 TYR A CA 1
ATOM 1416 C C . TYR A 1 180 ? -6.217 8.320 -8.124 1.00 91.12 180 TYR A C 1
ATOM 1418 O O . TYR A 1 180 ? -6.996 7.371 -8.080 1.00 91.12 180 TYR A O 1
ATOM 1426 N N . ARG A 1 181 ? -6.478 9.430 -8.830 1.00 89.69 181 ARG A N 1
ATOM 1427 C CA . ARG A 1 181 ? -7.714 9.600 -9.616 1.00 89.69 181 ARG A CA 1
ATOM 1428 C C . ARG A 1 181 ? -7.824 8.566 -10.732 1.00 89.69 181 ARG A C 1
ATOM 1430 O O . ARG A 1 181 ? -8.875 7.963 -10.931 1.00 89.69 181 ARG A O 1
ATOM 1437 N N . GLN A 1 182 ? -6.732 8.326 -11.449 1.00 89.62 182 GLN A N 1
ATOM 1438 C CA . GLN A 1 182 ? -6.692 7.327 -12.509 1.00 89.62 182 GLN A CA 1
ATOM 1439 C C . GLN A 1 182 ? -7.019 5.927 -11.972 1.00 89.62 182 GLN A C 1
ATOM 1441 O O . GLN A 1 182 ? -7.780 5.197 -12.603 1.00 89.62 182 GLN A O 1
ATOM 1446 N N . TYR A 1 183 ? -6.480 5.558 -10.809 1.00 90.50 183 TYR A N 1
ATOM 1447 C CA . TYR A 1 183 ? -6.701 4.245 -10.204 1.00 90.50 183 TYR A CA 1
ATOM 1448 C C . TYR A 1 183 ? -8.054 4.129 -9.487 1.00 90.50 183 TYR A C 1
ATOM 1450 O O . TYR A 1 183 ? -8.573 3.018 -9.392 1.00 90.50 183 TYR A O 1
ATOM 1458 N N . SER A 1 184 ? -8.673 5.242 -9.072 1.00 88.44 184 SER A N 1
ATOM 1459 C CA . SER A 1 184 ? -10.037 5.243 -8.527 1.00 88.44 184 SER A CA 1
ATOM 1460 C C . SER A 1 184 ? -11.120 5.151 -9.609 1.00 88.44 184 SER A C 1
ATOM 1462 O O . SER A 1 184 ? -12.110 4.454 -9.418 1.00 88.44 184 SER A O 1
ATOM 1464 N N . HIS A 1 185 ? -10.942 5.796 -10.771 1.00 82.81 185 HIS A N 1
ATOM 1465 C CA . HIS A 1 185 ? -11.935 5.862 -11.863 1.00 82.81 185 HIS A CA 1
ATOM 1466 C C . HIS A 1 185 ? -12.025 4.582 -12.722 1.00 82.81 185 HIS A C 1
ATOM 1468 O O . HIS A 1 185 ? -12.088 4.640 -13.947 1.00 82.81 185 HIS A O 1
ATOM 1474 N N . GLY A 1 186 ? -11.915 3.396 -12.131 1.00 68.75 186 GLY A N 1
ATOM 1475 C CA . GLY A 1 186 ? -12.134 2.122 -12.847 1.00 68.75 186 GLY A CA 1
ATOM 1476 C C . GLY A 1 186 ? -12.873 1.074 -12.044 1.00 68.75 186 GLY A C 1
ATOM 1477 O O . GLY A 1 186 ? -12.969 -0.060 -12.493 1.00 68.75 186 GLY A O 1
ATOM 1478 N N . ALA A 1 187 ? -13.328 1.443 -10.852 1.00 64.88 187 ALA A N 1
ATOM 1479 C CA . ALA A 1 187 ? -14.313 0.680 -10.120 1.00 64.88 187 ALA A CA 1
ATOM 1480 C C . ALA A 1 187 ? -15.638 0.755 -10.895 1.00 64.88 187 ALA A C 1
ATOM 1482 O O . ALA A 1 187 ? -16.061 1.850 -11.268 1.00 64.88 187 ALA A O 1
ATOM 1483 N N . GLU A 1 188 ? -16.275 -0.388 -11.149 1.00 77.50 188 GLU A N 1
ATOM 1484 C CA . GLU A 1 188 ? -17.716 -0.407 -11.424 1.00 77.50 188 GLU A CA 1
ATOM 1485 C C . GLU A 1 188 ? -18.448 0.271 -10.250 1.00 77.50 188 GLU A C 1
ATOM 1487 O O . GLU A 1 188 ? -17.905 0.328 -9.148 1.00 77.50 188 GLU A O 1
ATOM 1492 N N . ASP A 1 189 ? -19.671 0.775 -10.435 1.00 76.50 189 ASP A N 1
ATOM 1493 C CA . ASP A 1 189 ? -20.395 1.509 -9.374 1.00 76.50 189 ASP A CA 1
ATOM 1494 C C . ASP A 1 189 ? -20.560 0.704 -8.065 1.00 76.50 189 ASP A C 1
ATOM 1496 O O . ASP A 1 189 ? -20.763 1.270 -6.990 1.00 76.50 189 ASP A O 1
ATOM 1500 N N . THR A 1 190 ? -20.444 -0.625 -8.134 1.00 80.56 190 THR A N 1
ATOM 1501 C CA . THR A 1 190 ? -20.490 -1.537 -6.983 1.00 80.56 190 THR A CA 1
ATOM 1502 C C . THR A 1 190 ? -19.141 -1.758 -6.298 1.00 80.56 190 THR A C 1
ATOM 1504 O O . THR A 1 190 ? -19.095 -2.341 -5.214 1.00 80.56 190 THR A O 1
ATOM 1507 N N . ASP A 1 191 ? -18.036 -1.342 -6.911 1.00 87.19 191 ASP A N 1
ATOM 1508 C CA . ASP A 1 191 ? -16.696 -1.638 -6.429 1.00 87.19 191 ASP A CA 1
ATOM 1509 C C . ASP A 1 191 ? -16.235 -0.614 -5.381 1.00 87.19 191 ASP A C 1
ATOM 1511 O O . ASP A 1 191 ? -16.117 0.593 -5.609 1.00 87.19 191 ASP A O 1
ATOM 1515 N N . VAL A 1 192 ? -15.983 -1.122 -4.177 1.00 86.19 192 VAL A N 1
ATOM 1516 C CA . VAL A 1 192 ? -15.608 -0.312 -3.023 1.00 86.19 192 VAL A CA 1
ATOM 1517 C C . VAL A 1 192 ? -14.136 0.063 -3.132 1.00 86.19 192 VAL A C 1
ATOM 1519 O O . VAL A 1 192 ? -13.248 -0.772 -2.951 1.00 86.19 192 VAL A O 1
ATOM 1522 N N . SER A 1 193 ? -13.879 1.350 -3.364 1.00 90.62 193 SER A N 1
ATOM 1523 C CA . SER A 1 193 ? -12.532 1.904 -3.251 1.00 90.62 193 SER A CA 1
ATOM 1524 C C . SER A 1 193 ? -12.097 1.935 -1.786 1.00 90.62 193 SER A C 1
ATOM 1526 O O . SER A 1 193 ? -12.767 2.527 -0.931 1.00 90.62 193 SER A O 1
ATOM 1528 N N . ARG A 1 194 ? -10.953 1.306 -1.520 1.00 93.69 194 ARG A N 1
ATOM 1529 C CA . ARG A 1 194 ? -10.317 1.178 -0.210 1.00 93.69 194 ARG A CA 1
ATOM 1530 C C . ARG A 1 194 ? -9.000 1.924 -0.198 1.00 93.69 194 ARG A C 1
ATOM 1532 O O . ARG A 1 194 ? -8.221 1.849 -1.148 1.00 93.69 194 ARG A O 1
ATOM 1539 N N . LEU A 1 195 ? -8.740 2.619 0.896 1.00 93.44 195 LEU A N 1
ATOM 1540 C CA . LEU A 1 195 ? -7.497 3.342 1.115 1.00 93.44 195 LEU A CA 1
ATOM 1541 C C . LEU A 1 195 ? -6.815 2.787 2.362 1.00 93.44 195 LEU A C 1
ATOM 1543 O O . LEU A 1 195 ? -7.365 2.906 3.444 1.00 93.44 195 LEU A O 1
ATOM 1547 N N . CYS A 1 196 ? -5.614 2.235 2.246 1.00 93.25 196 CYS A N 1
ATOM 1548 C CA . CYS A 1 196 ? -4.805 1.831 3.390 1.00 93.25 196 CYS A CA 1
ATOM 1549 C C . CYS A 1 196 ? -3.617 2.762 3.592 1.00 93.25 196 CYS A C 1
ATOM 1551 O O . CYS A 1 196 ? -2.911 3.126 2.653 1.00 93.25 196 CYS A O 1
ATOM 1553 N N . VAL A 1 197 ? -3.395 3.129 4.845 1.00 91.06 197 VAL A N 1
ATOM 1554 C CA . VAL A 1 197 ? -2.239 3.856 5.331 1.00 91.06 197 VAL A CA 1
ATOM 1555 C C . VAL A 1 197 ? -1.497 2.949 6.306 1.00 91.06 197 VAL A C 1
ATOM 1557 O O . VAL A 1 197 ? -1.972 2.691 7.410 1.00 91.06 197 VAL A O 1
ATOM 1560 N N . THR A 1 198 ? -0.306 2.509 5.911 1.00 89.56 198 THR A N 1
ATOM 1561 C CA . THR A 1 198 ? 0.517 1.584 6.700 1.00 89.56 198 THR A CA 1
ATOM 1562 C C . THR A 1 198 ? 1.825 2.245 7.094 1.00 89.56 198 THR A C 1
ATOM 1564 O O . THR A 1 198 ? 2.469 2.896 6.266 1.00 89.56 198 THR A O 1
ATOM 1567 N N . THR A 1 199 ? 2.282 2.014 8.322 1.00 86.00 199 THR A N 1
ATOM 1568 C CA . THR A 1 199 ? 3.690 2.230 8.676 1.00 86.00 199 THR A CA 1
ATOM 1569 C C . THR A 1 199 ? 4.447 0.919 8.740 1.00 86.00 199 THR A C 1
ATOM 1571 O O . THR A 1 199 ? 3.915 -0.119 9.138 1.00 86.00 199 THR A O 1
ATOM 1574 N N . HIS A 1 200 ? 5.703 0.963 8.319 1.00 83.06 200 HIS A N 1
ATOM 1575 C CA . HIS A 1 200 ? 6.581 -0.195 8.318 1.00 83.06 200 HIS A CA 1
ATOM 1576 C C . HIS A 1 200 ? 7.925 0.169 8.940 1.00 83.06 200 HIS A C 1
ATOM 1578 O O . HIS A 1 200 ? 8.451 1.264 8.734 1.00 83.06 200 HIS A O 1
ATOM 1584 N N . ALA A 1 201 ? 8.492 -0.757 9.711 1.00 79.06 201 ALA A N 1
ATOM 1585 C CA . ALA A 1 201 ? 9.884 -0.656 10.118 1.00 79.06 201 ALA A CA 1
ATOM 1586 C C . ALA A 1 201 ? 10.772 -0.813 8.877 1.00 79.06 201 ALA A C 1
ATOM 1588 O O . ALA A 1 201 ? 10.516 -1.665 8.025 1.00 79.06 201 ALA A O 1
ATOM 1589 N N . VAL A 1 202 ? 11.789 0.034 8.758 1.00 75.38 202 VAL A N 1
ATOM 1590 C CA . VAL A 1 202 ? 12.811 -0.092 7.723 1.00 75.38 202 VAL A CA 1
ATOM 1591 C C . VAL A 1 202 ? 14.065 -0.636 8.381 1.00 75.38 202 VAL A C 1
ATOM 1593 O O . VAL A 1 202 ? 14.698 0.049 9.184 1.00 75.38 202 VAL A O 1
ATOM 1596 N N . ASP A 1 203 ? 14.411 -1.875 8.040 1.00 67.94 203 ASP A N 1
ATOM 1597 C CA . ASP A 1 203 ? 15.651 -2.493 8.492 1.00 67.94 203 ASP A CA 1
ATOM 1598 C C . ASP A 1 203 ? 16.835 -1.858 7.752 1.00 67.94 203 ASP A C 1
ATOM 1600 O O . ASP A 1 203 ? 17.010 -2.037 6.543 1.00 67.94 203 ASP A O 1
ATOM 1604 N N . HIS A 1 204 ? 17.685 -1.129 8.479 1.00 69.25 204 HIS A N 1
ATOM 1605 C CA . HIS A 1 204 ? 18.970 -0.656 7.958 1.00 69.25 204 HIS A CA 1
ATOM 1606 C C . HIS A 1 204 ? 19.994 -1.780 8.020 1.00 69.25 204 HIS A C 1
ATOM 1608 O O . HIS A 1 204 ? 20.926 -1.755 8.816 1.00 69.25 204 HIS A O 1
ATOM 1614 N N . SER A 1 205 ? 19.851 -2.778 7.154 1.00 58.25 205 SER A N 1
ATOM 1615 C CA . SER A 1 205 ? 20.718 -3.964 7.130 1.00 58.25 205 SER A CA 1
ATOM 1616 C C . SER A 1 205 ? 22.194 -3.692 6.779 1.00 58.25 205 SER A C 1
ATOM 1618 O O . SER A 1 205 ? 22.959 -4.636 6.596 1.00 58.25 205 SER A O 1
ATOM 1620 N N . HIS A 1 206 ? 22.622 -2.433 6.628 1.00 60.12 206 HIS A N 1
ATOM 1621 C CA . HIS A 1 206 ? 23.947 -2.086 6.100 1.00 60.12 206 HIS A CA 1
ATOM 1622 C C . HIS A 1 206 ? 24.740 -1.057 6.904 1.00 60.12 206 HIS A C 1
ATOM 1624 O O . HIS A 1 206 ? 25.892 -0.796 6.559 1.00 60.12 206 HIS A O 1
ATOM 1630 N N . THR A 1 207 ? 24.184 -0.485 7.968 1.00 62.91 207 THR A N 1
ATOM 1631 C CA . THR A 1 207 ? 24.963 0.358 8.877 1.00 62.91 207 THR A CA 1
ATOM 1632 C C . THR A 1 207 ? 25.251 -0.457 10.122 1.00 62.91 207 THR A C 1
ATOM 1634 O O . THR A 1 207 ? 24.340 -0.724 10.894 1.00 62.91 207 THR A O 1
ATOM 1637 N N . SER A 1 208 ? 26.508 -0.860 10.308 1.00 65.94 208 SER A N 1
ATOM 1638 C CA . SER A 1 208 ? 27.013 -1.614 11.469 1.00 65.94 208 SER A CA 1
ATOM 1639 C C . SER A 1 208 ? 26.955 -0.832 12.791 1.00 65.94 208 SER A C 1
ATOM 1641 O O . SER A 1 208 ? 27.734 -1.096 13.701 1.00 65.94 208 SER A O 1
ATOM 1643 N N . ASP A 1 209 ? 26.111 0.191 12.863 1.00 72.81 209 ASP A N 1
ATOM 1644 C CA . ASP A 1 209 ? 25.959 1.049 14.018 1.00 72.81 209 ASP A CA 1
ATOM 1645 C C . ASP A 1 209 ? 24.718 0.572 14.781 1.00 72.81 209 ASP A C 1
ATOM 1647 O O . ASP A 1 209 ? 23.578 0.905 14.435 1.00 72.81 209 ASP A O 1
ATOM 1651 N N . ASP A 1 210 ? 24.961 -0.259 15.799 1.00 60.81 210 ASP A N 1
ATOM 1652 C CA . ASP A 1 210 ? 23.957 -0.863 16.694 1.00 60.81 210 ASP A CA 1
ATOM 1653 C C . ASP A 1 210 ? 23.077 0.179 17.413 1.00 60.81 210 ASP A C 1
ATOM 1655 O O . ASP A 1 210 ? 22.077 -0.159 18.045 1.00 60.81 210 ASP A O 1
ATOM 1659 N N . SER A 1 211 ? 23.414 1.466 17.304 1.00 62.62 211 SER A N 1
ATOM 1660 C CA . SER A 1 211 ? 22.651 2.571 17.879 1.00 62.62 211 SER A CA 1
ATOM 1661 C C . SER A 1 211 ? 21.570 3.149 16.954 1.00 62.62 211 SER A C 1
ATOM 1663 O O . SER A 1 211 ? 20.816 4.037 17.372 1.00 62.62 211 SER A O 1
ATOM 1665 N N . SER A 1 212 ? 21.459 2.683 15.702 1.00 61.59 212 SER A N 1
ATOM 1666 C CA . SER A 1 212 ? 20.512 3.276 14.753 1.00 61.59 212 SER A CA 1
ATOM 1667 C C . SER A 1 212 ? 19.060 3.010 15.173 1.00 61.59 212 SER A C 1
ATOM 1669 O O . SER A 1 212 ? 18.547 1.892 15.141 1.00 61.59 212 SER A O 1
ATOM 1671 N N . ARG A 1 213 ? 18.374 4.075 15.609 1.00 65.62 213 ARG A N 1
ATOM 1672 C CA . ARG A 1 213 ? 16.936 4.050 15.900 1.00 65.62 213 ARG A CA 1
ATOM 1673 C C . ARG A 1 213 ? 16.201 3.453 14.701 1.00 65.62 213 ARG A C 1
ATOM 1675 O O . ARG A 1 213 ? 16.350 3.958 13.586 1.00 65.62 213 ARG A O 1
ATOM 1682 N N . ALA A 1 214 ? 15.390 2.423 14.949 1.00 66.12 214 ALA A N 1
ATOM 1683 C CA . ALA A 1 214 ? 14.531 1.810 13.941 1.00 66.12 214 ALA A CA 1
ATOM 1684 C C . ALA A 1 214 ? 13.735 2.905 13.224 1.00 66.12 214 ALA A C 1
ATOM 1686 O O . ALA A 1 214 ? 12.852 3.538 13.809 1.00 66.12 214 ALA A O 1
ATOM 1687 N N . THR A 1 215 ? 14.097 3.179 11.975 1.00 72.38 215 THR A N 1
ATOM 1688 C CA . THR A 1 215 ? 13.493 4.277 11.226 1.00 72.38 215 THR A CA 1
ATOM 1689 C C . THR A 1 215 ? 12.244 3.742 10.538 1.00 72.38 215 THR A C 1
ATOM 1691 O O . THR A 1 215 ? 12.209 2.599 10.080 1.00 72.38 215 THR A O 1
ATOM 1694 N N . ARG A 1 216 ? 11.169 4.532 10.528 1.00 75.56 216 ARG A N 1
ATOM 1695 C CA . ARG A 1 216 ? 9.839 4.069 10.108 1.00 75.56 216 ARG A CA 1
ATOM 1696 C C . ARG A 1 216 ? 9.444 4.662 8.768 1.00 75.56 216 ARG A C 1
ATOM 1698 O O . ARG A 1 216 ? 9.387 5.877 8.618 1.00 75.56 216 ARG A O 1
ATOM 1705 N N . GLY A 1 217 ? 9.197 3.796 7.797 1.00 82.56 217 GLY A N 1
ATOM 1706 C CA . GLY A 1 217 ? 8.626 4.169 6.516 1.00 82.56 217 GLY A CA 1
ATOM 1707 C C . GLY A 1 217 ? 7.109 4.189 6.590 1.00 82.56 217 GLY A C 1
ATOM 1708 O O . GLY A 1 217 ? 6.489 3.697 7.537 1.00 82.56 217 GLY A O 1
ATOM 1709 N N . PHE A 1 218 ? 6.504 4.766 5.566 1.00 86.00 218 PHE A N 1
ATOM 1710 C CA . PHE A 1 218 ? 5.060 4.879 5.440 1.00 86.00 218 PHE A CA 1
ATOM 1711 C C . PHE A 1 218 ? 4.643 4.486 4.026 1.00 86.00 218 PHE A C 1
ATOM 1713 O O . PHE A 1 218 ? 5.399 4.679 3.078 1.00 86.00 218 PHE A O 1
ATOM 1720 N N . SER A 1 219 ? 3.448 3.935 3.853 1.00 90.56 219 SER A N 1
ATOM 1721 C CA . SER A 1 219 ? 2.875 3.724 2.529 1.00 90.56 219 SER A CA 1
ATOM 1722 C C . SER A 1 219 ? 1.386 4.021 2.492 1.00 90.56 219 SER A C 1
ATOM 1724 O O . SER A 1 219 ? 0.667 3.663 3.421 1.00 90.56 219 SER A O 1
ATOM 1726 N N . VAL A 1 220 ? 0.940 4.604 1.382 1.00 91.75 220 VAL A N 1
ATOM 1727 C CA . VAL A 1 220 ? -0.471 4.711 1.004 1.00 91.75 220 VAL A CA 1
ATOM 1728 C C . VAL A 1 220 ? -0.763 3.670 -0.060 1.00 91.75 220 VAL A C 1
ATOM 1730 O O . VAL A 1 220 ? -0.060 3.609 -1.068 1.00 91.75 220 VAL A O 1
ATOM 1733 N N . THR A 1 221 ? -1.817 2.892 0.132 1.00 94.25 221 THR A N 1
ATOM 1734 C CA . THR A 1 221 ? -2.321 1.937 -0.850 1.00 94.25 221 THR A CA 1
ATOM 1735 C C . THR A 1 221 ? -3.759 2.292 -1.194 1.00 94.25 221 THR A C 1
ATOM 1737 O O . THR A 1 221 ? -4.606 2.334 -0.314 1.00 94.25 221 THR A O 1
ATOM 1740 N N . LEU A 1 222 ? -4.044 2.537 -2.466 1.00 94.56 222 LEU A N 1
ATOM 1741 C CA . LEU A 1 222 ? -5.395 2.626 -3.006 1.00 94.56 222 LEU A CA 1
ATOM 1742 C C . LEU A 1 222 ? -5.694 1.310 -3.723 1.00 94.56 222 LEU A C 1
ATOM 1744 O O . LEU A 1 222 ? -4.955 0.923 -4.630 1.00 94.56 222 LEU A O 1
ATOM 1748 N N . ALA A 1 223 ? -6.759 0.629 -3.320 1.00 94.12 223 ALA A N 1
ATOM 1749 C CA . ALA A 1 223 ? -7.166 -0.643 -3.899 1.00 94.12 223 ALA A CA 1
ATOM 1750 C C . ALA A 1 223 ? -8.671 -0.667 -4.166 1.00 94.12 223 ALA A C 1
ATOM 1752 O O . ALA A 1 223 ? -9.460 -0.080 -3.429 1.00 94.12 223 ALA A O 1
ATOM 1753 N N . ASN A 1 224 ? -9.070 -1.373 -5.213 1.00 91.50 224 ASN A N 1
ATOM 1754 C CA . ASN A 1 224 ? -10.453 -1.775 -5.447 1.00 91.50 224 ASN A CA 1
ATOM 1755 C C . ASN A 1 224 ? -10.455 -3.238 -5.942 1.00 91.50 224 ASN A C 1
ATOM 1757 O O . ASN A 1 224 ? -9.450 -3.926 -5.769 1.00 91.50 224 ASN A O 1
ATOM 1761 N N . SER A 1 225 ? -11.544 -3.759 -6.501 1.00 88.31 225 SER A N 1
ATOM 1762 C CA . SER A 1 225 ? -11.609 -5.149 -6.987 1.00 88.31 225 SER A CA 1
ATOM 1763 C C . SER A 1 225 ? -10.643 -5.445 -8.139 1.00 88.31 225 SER A C 1
ATOM 1765 O O . SER A 1 225 ? -10.237 -6.590 -8.340 1.00 88.31 225 SER A O 1
ATOM 1767 N N . THR A 1 226 ? -10.244 -4.416 -8.889 1.00 86.81 226 THR A N 1
ATOM 1768 C CA . THR A 1 226 ? -9.409 -4.549 -10.081 1.00 86.81 226 THR A CA 1
ATOM 1769 C C . THR A 1 226 ? -8.028 -3.957 -9.850 1.00 86.81 226 THR A C 1
ATOM 1771 O O . THR A 1 226 ? -7.022 -4.638 -10.011 1.00 86.81 226 THR A O 1
ATOM 1774 N N . ASN A 1 227 ? -7.931 -2.703 -9.448 1.00 90.94 227 ASN A N 1
ATOM 1775 C CA . ASN A 1 227 ? -6.724 -1.897 -9.437 1.00 90.94 227 ASN A CA 1
ATOM 1776 C C . ASN A 1 227 ? -6.057 -1.865 -8.061 1.00 90.94 227 ASN A C 1
ATOM 1778 O O . ASN A 1 227 ? -6.715 -1.889 -7.022 1.00 90.94 227 ASN A O 1
ATOM 1782 N N . LEU A 1 228 ? -4.728 -1.746 -8.072 1.00 94.31 228 LEU A N 1
ATOM 1783 C CA . LEU A 1 228 ? -3.943 -1.470 -6.877 1.00 94.31 228 LEU A CA 1
ATOM 1784 C C . LEU A 1 228 ? -2.838 -0.471 -7.206 1.00 94.31 228 LEU A C 1
ATOM 1786 O O . LEU A 1 228 ? -2.046 -0.690 -8.121 1.00 94.31 228 LEU A O 1
ATOM 1790 N N . LEU A 1 229 ? -2.782 0.607 -6.435 1.00 94.88 229 LEU A N 1
ATOM 1791 C CA . LEU A 1 229 ? -1.720 1.601 -6.452 1.00 94.88 229 LEU A CA 1
ATOM 1792 C C . LEU A 1 229 ? -1.141 1.707 -5.047 1.00 94.88 229 LEU A C 1
ATOM 1794 O O . LEU A 1 229 ? -1.865 2.015 -4.107 1.00 94.88 229 LEU A O 1
ATOM 1798 N N . ARG A 1 230 ? 0.166 1.507 -4.901 1.00 94.25 230 ARG A N 1
ATOM 1799 C CA . ARG A 1 230 ? 0.876 1.686 -3.635 1.00 94.25 230 ARG A CA 1
ATOM 1800 C C . ARG A 1 230 ? 2.005 2.687 -3.791 1.00 94.25 230 ARG A C 1
ATOM 1802 O O . ARG A 1 230 ? 2.919 2.464 -4.577 1.00 94.25 230 ARG A O 1
ATOM 1809 N N . VAL A 1 231 ? 1.990 3.740 -2.988 1.00 92.06 231 VAL A N 1
ATOM 1810 C CA . VAL A 1 231 ? 3.080 4.713 -2.875 1.00 92.06 231 VAL A CA 1
ATOM 1811 C C . VAL A 1 231 ? 3.737 4.521 -1.516 1.00 92.06 231 VAL A C 1
ATOM 1813 O O . VAL A 1 231 ? 3.079 4.661 -0.488 1.00 92.06 231 VAL A O 1
ATOM 1816 N N . ALA A 1 232 ? 5.021 4.169 -1.494 1.00 90.12 232 ALA A N 1
ATOM 1817 C CA . ALA A 1 232 ? 5.785 3.972 -0.265 1.00 90.12 232 ALA A CA 1
ATOM 1818 C C . ALA A 1 232 ? 6.850 5.062 -0.131 1.00 90.12 232 ALA A C 1
ATOM 1820 O O . ALA A 1 232 ? 7.608 5.308 -1.061 1.00 90.12 232 ALA A O 1
ATOM 1821 N N . VAL A 1 233 ? 6.914 5.706 1.028 1.00 84.75 233 VAL A N 1
ATOM 1822 C CA . VAL A 1 233 ? 7.798 6.833 1.328 1.00 84.75 233 VAL A CA 1
ATOM 1823 C C . VAL A 1 233 ? 8.786 6.422 2.413 1.00 84.75 233 VAL A C 1
ATOM 1825 O O . VAL A 1 233 ? 8.400 5.891 3.459 1.00 84.75 233 VAL A O 1
ATOM 1828 N N . TRP A 1 234 ? 10.072 6.673 2.165 1.00 80.56 234 TRP A N 1
ATOM 1829 C CA . TRP A 1 234 ? 11.134 6.319 3.103 1.00 80.56 234 TRP A CA 1
ATOM 1830 C C . TRP A 1 234 ? 11.187 7.230 4.347 1.00 80.56 234 TRP A C 1
ATOM 1832 O O . TRP A 1 234 ? 10.951 8.435 4.238 1.00 80.56 234 TRP A O 1
ATOM 1842 N N . PRO A 1 235 ? 11.597 6.691 5.513 1.00 71.25 235 PRO A N 1
ATOM 1843 C CA . PRO A 1 235 ? 11.607 7.395 6.793 1.00 71.25 235 PRO A CA 1
ATOM 1844 C C . PRO A 1 235 ? 12.346 8.736 6.826 1.00 71.25 235 PRO A C 1
ATOM 1846 O O . PRO A 1 235 ? 11.869 9.690 7.435 1.00 71.25 235 PRO A O 1
ATOM 1849 N N . LYS A 1 236 ? 13.518 8.843 6.180 1.00 69.62 236 LYS A N 1
ATOM 1850 C CA . LYS A 1 236 ? 14.318 10.079 6.256 1.00 69.62 236 LYS A CA 1
ATOM 1851 C C . LYS A 1 236 ? 13.634 11.275 5.595 1.00 69.62 236 LYS A C 1
ATOM 1853 O O . LYS A 1 236 ? 13.954 12.406 5.942 1.00 69.62 236 LYS A O 1
ATOM 1858 N N . LEU A 1 237 ? 12.675 11.039 4.697 1.00 64.25 237 LEU A N 1
ATOM 1859 C CA . LEU A 1 237 ? 11.838 12.097 4.123 1.00 64.25 237 LEU A CA 1
ATOM 1860 C C . LEU A 1 237 ? 10.818 12.625 5.144 1.00 64.25 237 LEU A C 1
ATOM 1862 O O . LEU A 1 237 ? 10.328 13.739 4.991 1.00 64.25 237 LEU A O 1
ATOM 1866 N N . LEU A 1 238 ? 10.534 11.859 6.204 1.00 66.00 238 LEU A N 1
ATOM 1867 C CA . LEU A 1 238 ? 9.624 12.262 7.276 1.00 66.00 238 LEU A CA 1
ATOM 1868 C C . LEU A 1 238 ? 10.327 13.057 8.380 1.00 66.00 238 LEU A C 1
ATOM 1870 O O . LEU A 1 238 ? 9.699 13.904 9.006 1.00 66.00 238 LEU A O 1
ATOM 1874 N N . GLU A 1 239 ? 11.608 12.775 8.623 1.00 62.38 239 GLU A N 1
ATOM 1875 C CA . GLU A 1 239 ? 12.397 13.378 9.708 1.00 62.38 239 GLU A CA 1
ATOM 1876 C C . GLU A 1 239 ? 13.088 14.688 9.307 1.00 62.38 239 GLU A C 1
ATOM 1878 O O . GLU A 1 239 ? 13.489 15.468 10.169 1.00 62.38 239 GLU A O 1
ATOM 1883 N N . ARG A 1 240 ? 13.283 14.918 8.003 1.00 54.94 240 ARG A N 1
ATOM 1884 C CA . ARG A 1 240 ? 14.300 15.845 7.506 1.00 54.94 240 ARG A CA 1
ATOM 1885 C C . ARG A 1 240 ? 13.734 16.808 6.470 1.00 54.94 240 ARG A C 1
ATOM 1887 O O . ARG A 1 240 ? 14.125 16.775 5.308 1.00 54.94 240 ARG A O 1
ATOM 1894 N N . ASP A 1 241 ? 12.879 17.723 6.913 1.00 56.69 241 ASP A N 1
ATOM 1895 C CA . ASP A 1 241 ? 12.887 19.039 6.285 1.00 56.69 241 ASP A CA 1
ATOM 1896 C C . ASP A 1 241 ? 13.732 20.005 7.127 1.00 56.69 241 ASP A C 1
ATOM 1898 O O . ASP A 1 241 ? 13.214 20.625 8.058 1.00 56.69 241 ASP A O 1
ATOM 1902 N N . PRO A 1 242 ? 15.035 20.153 6.825 1.00 50.47 242 PRO A N 1
ATOM 1903 C CA . PRO A 1 242 ? 15.900 21.093 7.533 1.00 50.47 242 PRO A CA 1
ATOM 1904 C C . PRO A 1 242 ? 15.459 22.557 7.372 1.00 50.47 242 PRO A C 1
ATOM 1906 O O . PRO A 1 242 ? 15.980 23.419 8.075 1.00 50.47 242 PRO A O 1
ATOM 1909 N N . TYR A 1 243 ? 14.512 22.849 6.474 1.00 57.62 243 TYR A N 1
ATOM 1910 C CA . TYR A 1 243 ? 13.977 24.187 6.240 1.00 57.62 243 TYR A CA 1
ATOM 1911 C C . TYR A 1 243 ? 12.545 24.381 6.759 1.00 57.62 243 TYR A C 1
ATOM 1913 O O . TYR A 1 243 ? 12.038 25.497 6.663 1.00 57.62 243 TYR A O 1
ATOM 1921 N N . GLY A 1 244 ? 11.893 23.343 7.300 1.00 58.78 244 GLY A N 1
ATOM 1922 C CA . GLY A 1 244 ? 10.540 23.415 7.873 1.00 58.78 244 GLY A CA 1
ATOM 1923 C C . GLY A 1 244 ? 9.429 23.895 6.921 1.00 58.78 244 GLY A C 1
ATOM 1924 O O . GLY A 1 244 ? 8.378 24.329 7.383 1.00 58.78 244 GLY A O 1
ATOM 1925 N N . ARG A 1 245 ? 9.643 23.861 5.601 1.00 57.25 245 ARG A N 1
ATOM 1926 C CA . ARG A 1 245 ? 8.737 24.377 4.559 1.00 57.25 245 ARG A CA 1
ATOM 1927 C C . ARG A 1 245 ? 7.911 23.316 3.821 1.00 57.25 245 ARG A C 1
ATOM 1929 O O . ARG A 1 245 ? 6.935 23.680 3.174 1.00 57.25 245 ARG A O 1
ATOM 1936 N N . ARG A 1 246 ? 8.274 22.035 3.855 1.00 59.81 246 ARG A N 1
ATOM 1937 C CA . ARG A 1 246 ? 7.673 20.948 3.072 1.00 59.81 246 ARG A CA 1
ATOM 1938 C C . ARG A 1 246 ? 7.171 19.846 3.985 1.00 59.81 246 ARG A C 1
ATOM 1940 O O . ARG A 1 246 ? 7.921 19.071 4.572 1.00 59.81 246 ARG A O 1
ATOM 1947 N N . ASN A 1 247 ? 5.851 19.770 4.062 1.00 66.88 247 ASN A N 1
ATOM 1948 C CA . ASN A 1 247 ? 5.151 18.707 4.748 1.00 66.88 247 ASN A CA 1
ATOM 1949 C C . ASN A 1 247 ? 4.775 17.643 3.712 1.00 66.88 247 ASN A C 1
ATOM 1951 O O . ASN A 1 247 ? 3.711 17.731 3.101 1.00 66.88 247 ASN A O 1
ATOM 1955 N N . TRP A 1 248 ? 5.630 16.629 3.532 1.00 66.12 248 TRP A N 1
ATOM 1956 C CA . TRP A 1 248 ? 5.368 15.494 2.631 1.00 66.12 248 TRP A CA 1
ATOM 1957 C C . TRP A 1 248 ? 3.984 14.868 2.873 1.00 66.12 248 TRP A C 1
ATOM 1959 O O . TRP A 1 248 ? 3.376 14.341 1.945 1.00 66.12 248 TRP A O 1
ATOM 1969 N N . ARG A 1 249 ? 3.456 14.944 4.111 1.00 67.75 249 ARG A N 1
ATOM 1970 C CA . ARG A 1 249 ? 2.105 14.468 4.439 1.00 67.75 249 ARG A CA 1
ATOM 1971 C C . ARG A 1 249 ? 1.084 15.238 3.626 1.00 67.75 249 ARG A C 1
ATOM 1973 O O . ARG A 1 249 ? 0.205 14.630 3.035 1.00 67.75 249 ARG A O 1
ATOM 1980 N N . THR A 1 250 ? 1.216 16.558 3.557 1.00 66.94 250 THR A N 1
ATOM 1981 C CA . THR A 1 250 ? 0.370 17.388 2.703 1.00 66.94 250 THR A CA 1
ATOM 1982 C C . THR A 1 250 ? 0.544 16.998 1.246 1.00 66.94 250 THR A C 1
ATOM 1984 O O . THR A 1 250 ? -0.454 16.804 0.575 1.00 66.94 250 THR A O 1
ATOM 1987 N N . ASP A 1 251 ? 1.757 16.791 0.751 1.00 69.00 251 ASP A N 1
ATOM 1988 C CA . ASP A 1 251 ? 1.948 16.552 -0.684 1.00 69.00 251 ASP A CA 1
ATOM 1989 C C . ASP A 1 251 ? 1.473 15.162 -1.143 1.00 69.00 251 ASP A C 1
ATOM 1991 O O . ASP A 1 251 ? 0.850 15.042 -2.198 1.00 69.00 251 ASP A O 1
ATOM 1995 N N . VAL A 1 252 ? 1.673 14.123 -0.327 1.00 68.69 252 VAL A N 1
ATOM 1996 C CA . VAL A 1 252 ? 1.261 12.742 -0.639 1.00 68.69 252 VAL A CA 1
ATOM 1997 C C . VAL A 1 252 ? -0.211 12.487 -0.307 1.00 68.69 252 VAL A C 1
ATOM 1999 O O . VAL A 1 252 ? -0.875 11.740 -1.026 1.00 68.69 252 VAL A O 1
ATOM 2002 N N . LEU A 1 253 ? -0.742 13.096 0.761 1.00 72.94 253 LEU A N 1
ATOM 2003 C CA . LEU A 1 253 ? -2.118 12.860 1.217 1.00 72.94 253 LEU A CA 1
ATOM 2004 C C . LEU A 1 253 ? -3.115 13.904 0.711 1.00 72.94 253 LEU A C 1
ATOM 2006 O O . LEU A 1 253 ? -4.295 13.586 0.590 1.00 72.94 253 LEU A O 1
ATOM 2010 N N . ALA A 1 254 ? -2.705 15.143 0.405 1.00 74.69 254 ALA A N 1
ATOM 2011 C CA . ALA A 1 254 ? -3.639 16.136 -0.137 1.00 74.69 254 ALA A CA 1
ATOM 2012 C C . ALA A 1 254 ? -4.353 15.656 -1.402 1.00 74.69 254 ALA A C 1
ATOM 2014 O O . ALA A 1 254 ? -5.527 15.989 -1.542 1.00 74.69 254 ALA A O 1
ATOM 2015 N N . PRO A 1 255 ? -3.736 14.877 -2.306 1.00 78.62 255 PRO A N 1
ATOM 2016 C CA . PRO A 1 255 ? -4.464 14.383 -3.460 1.00 78.62 255 PRO A CA 1
ATOM 2017 C C . PRO A 1 255 ? -5.533 13.340 -3.130 1.00 78.62 255 PRO A C 1
ATOM 2019 O O . PRO A 1 255 ? -6.502 13.217 -3.875 1.00 78.62 255 PRO A O 1
ATOM 2022 N N . LEU A 1 256 ? -5.430 12.658 -1.984 1.00 79.06 256 LEU A N 1
ATOM 2023 C CA . LEU A 1 256 ? -6.473 11.746 -1.506 1.00 79.06 256 LEU A CA 1
ATOM 2024 C C . LEU A 1 256 ? -7.787 12.484 -1.228 1.00 79.06 256 LEU A C 1
ATOM 2026 O O . LEU A 1 256 ? -8.849 11.875 -1.240 1.00 79.06 256 LEU A O 1
ATOM 2030 N N . ARG A 1 257 ? -7.735 13.813 -1.061 1.00 76.38 257 ARG A N 1
ATOM 2031 C CA . ARG A 1 257 ? -8.925 14.657 -0.931 1.00 76.38 257 ARG A CA 1
ATOM 2032 C C . ARG A 1 257 ? -9.823 14.668 -2.163 1.00 76.38 257 ARG A C 1
ATOM 2034 O O . ARG A 1 257 ? -10.984 15.038 -2.065 1.00 76.38 257 ARG A O 1
ATOM 2041 N N . ALA A 1 258 ? -9.276 14.326 -3.325 1.00 76.75 258 ALA A N 1
ATOM 2042 C CA . ALA A 1 258 ? -10.049 14.242 -4.554 1.00 76.75 258 ALA A CA 1
ATOM 2043 C C . ALA A 1 258 ? -10.780 12.894 -4.695 1.00 76.75 258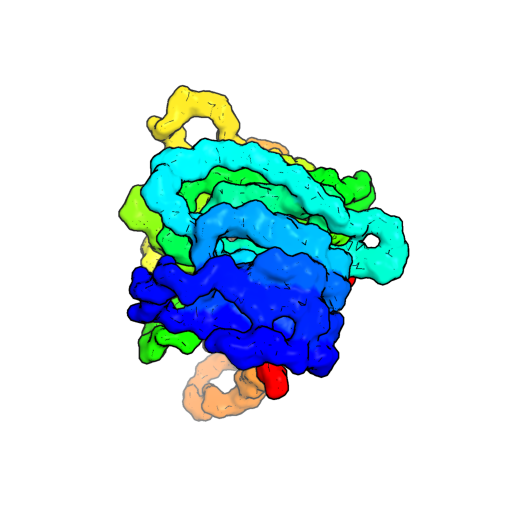 ALA A C 1
ATOM 2045 O O . ALA A 1 258 ? -11.513 12.703 -5.662 1.00 76.75 258 ALA A O 1
ATOM 2046 N N . LEU A 1 259 ? -10.581 11.952 -3.766 1.00 85.94 259 LEU A N 1
ATOM 2047 C CA . LEU A 1 259 ? -11.116 10.595 -3.853 1.00 85.94 259 LEU A CA 1
ATOM 2048 C C . LEU A 1 259 ? -12.485 10.487 -3.178 1.00 85.94 259 LEU A C 1
ATOM 2050 O O . LEU A 1 259 ? -12.649 9.823 -2.157 1.00 85.94 259 LEU A O 1
ATOM 2054 N N . SER A 1 260 ? -13.491 11.119 -3.779 1.00 86.12 260 SER A N 1
ATOM 2055 C CA . SER A 1 260 ? -14.853 11.159 -3.231 1.00 86.12 260 SER A CA 1
ATOM 2056 C C . SER A 1 260 ? -15.516 9.785 -3.072 1.00 86.12 260 SER A C 1
ATOM 2058 O O . SER A 1 260 ? -16.413 9.652 -2.246 1.00 86.12 260 SER A O 1
ATOM 2060 N N . GLY A 1 261 ? -15.073 8.772 -3.825 1.00 88.31 261 GLY A N 1
ATOM 2061 C CA . GLY A 1 261 ? -15.625 7.412 -3.808 1.00 88.31 261 GLY A CA 1
ATOM 2062 C C . GLY A 1 261 ? -15.012 6.452 -2.781 1.00 88.31 261 GLY A C 1
ATOM 2063 O O . GLY A 1 261 ? -15.392 5.284 -2.751 1.00 88.31 261 GLY A O 1
ATOM 2064 N N . VAL A 1 262 ? -14.054 6.887 -1.954 1.00 91.69 262 VAL A N 1
ATOM 2065 C CA . VAL A 1 262 ? -13.466 6.008 -0.926 1.00 91.69 262 VAL A CA 1
ATOM 2066 C C . VAL A 1 262 ? -14.467 5.813 0.208 1.00 91.69 262 VAL A C 1
ATOM 2068 O O . VAL A 1 262 ? -14.801 6.764 0.915 1.00 91.69 262 VAL A O 1
ATOM 2071 N N . ARG A 1 263 ? -14.920 4.569 0.398 1.00 92.12 263 ARG A N 1
ATOM 2072 C CA . ARG A 1 263 ? -15.880 4.213 1.460 1.00 92.12 263 ARG A CA 1
ATOM 2073 C C . ARG A 1 263 ? -15.240 3.545 2.667 1.00 92.12 263 ARG A C 1
ATOM 2075 O O . ARG A 1 263 ? -15.877 3.472 3.718 1.00 92.12 263 ARG A O 1
ATOM 2082 N N . GLU A 1 264 ? -14.015 3.052 2.521 1.00 94.62 264 GLU A N 1
ATOM 2083 C CA . GLU A 1 264 ? -13.312 2.299 3.554 1.00 94.62 264 GLU A CA 1
ATOM 2084 C C . GLU A 1 264 ? -11.848 2.741 3.658 1.00 94.62 264 GLU A C 1
ATOM 2086 O O . GLU A 1 264 ? -11.129 2.786 2.656 1.00 94.62 264 GLU A O 1
ATOM 2091 N N . VAL A 1 265 ? -11.407 3.063 4.877 1.00 94.25 265 VAL A N 1
ATOM 2092 C CA . VAL A 1 265 ? -10.024 3.465 5.166 1.00 94.25 265 VAL A CA 1
ATOM 2093 C C . VAL A 1 265 ? -9.406 2.533 6.202 1.00 94.25 265 VAL A C 1
ATOM 2095 O O . VAL A 1 265 ? -9.992 2.293 7.252 1.00 94.25 265 VAL A O 1
ATOM 2098 N N . TRP A 1 266 ? -8.202 2.051 5.921 1.00 95.06 266 TRP A N 1
ATOM 2099 C CA . TRP A 1 266 ? -7.404 1.185 6.778 1.00 95.06 266 TRP A CA 1
ATOM 2100 C C . TRP A 1 266 ? -6.203 1.950 7.331 1.00 95.06 266 TRP A C 1
ATOM 2102 O O . TRP A 1 266 ? -5.517 2.668 6.605 1.00 95.06 266 TRP A O 1
ATOM 2112 N N . PHE A 1 267 ? -5.933 1.772 8.616 1.00 92.69 267 PHE A N 1
ATOM 2113 C CA . PHE A 1 267 ? -4.778 2.319 9.311 1.00 92.69 267 PHE A CA 1
ATOM 2114 C C . PHE A 1 267 ? -4.011 1.182 9.967 1.00 92.69 267 PHE A C 1
ATOM 2116 O O . PHE A 1 267 ? -4.473 0.613 10.947 1.00 92.69 267 PHE A O 1
ATOM 2123 N N . GLU A 1 268 ? -2.828 0.868 9.458 1.00 91.06 268 GLU A N 1
ATOM 2124 C CA . GLU A 1 268 ? -1.989 -0.216 9.964 1.00 91.06 268 GLU A CA 1
ATOM 2125 C C . GLU A 1 268 ? -0.732 0.353 10.634 1.00 91.06 268 GLU A C 1
ATOM 2127 O O . GLU A 1 268 ? 0.031 1.117 10.034 1.00 91.06 268 GLU A O 1
ATOM 2132 N N . ASN A 1 269 ? -0.499 -0.027 11.894 1.00 83.94 269 ASN A N 1
ATOM 2133 C CA . ASN A 1 269 ? 0.688 0.352 12.678 1.00 83.94 269 ASN A CA 1
ATOM 2134 C C . ASN A 1 269 ? 0.856 1.866 12.891 1.00 83.94 269 ASN A C 1
ATOM 2136 O O . ASN A 1 269 ? 1.966 2.358 13.094 1.00 83.94 269 ASN A O 1
ATOM 2140 N N . VAL A 1 270 ? -0.220 2.648 12.824 1.00 71.81 270 VAL A N 1
ATOM 2141 C CA . VAL A 1 270 ? -0.111 4.119 12.806 1.00 71.81 270 VAL A CA 1
ATOM 2142 C C . VAL A 1 270 ? 0.167 4.710 14.192 1.00 71.81 270 VAL A C 1
ATOM 2144 O O . VAL A 1 270 ? 0.793 5.764 14.300 1.00 71.81 270 VAL A O 1
ATOM 2147 N N . ASP A 1 271 ? -0.163 3.982 15.258 1.00 64.62 271 ASP A N 1
ATOM 2148 C CA . ASP A 1 271 ? 0.146 4.348 16.646 1.00 64.62 271 ASP A CA 1
ATOM 2149 C C . ASP A 1 271 ? 1.639 4.567 16.900 1.00 64.62 271 ASP A C 1
ATOM 2151 O O . ASP A 1 271 ? 2.034 5.365 17.750 1.00 64.62 271 ASP A O 1
ATOM 2155 N N . MET A 1 272 ? 2.488 3.907 16.114 1.00 56.00 272 MET A N 1
ATOM 2156 C CA . MET A 1 272 ? 3.928 4.085 16.186 1.00 56.00 272 MET A CA 1
ATOM 2157 C C . MET A 1 272 ? 4.390 5.468 15.703 1.00 56.00 272 MET A C 1
ATOM 2159 O O . MET A 1 272 ? 5.429 5.942 16.152 1.00 56.00 272 MET A O 1
ATOM 2163 N N . ILE A 1 273 ? 3.656 6.164 14.832 1.00 54.38 273 ILE A N 1
ATOM 2164 C CA . ILE A 1 273 ? 4.060 7.512 14.381 1.00 54.38 273 ILE A CA 1
ATOM 2165 C C . ILE A 1 273 ? 4.040 8.510 15.547 1.00 54.38 273 ILE A C 1
ATOM 2167 O O . ILE A 1 273 ? 4.851 9.432 15.594 1.00 54.38 273 ILE A O 1
ATOM 2171 N N . MET A 1 274 ? 3.126 8.315 16.497 1.00 52.84 274 MET A N 1
ATOM 2172 C CA . MET A 1 274 ? 2.826 9.284 17.555 1.00 52.84 274 MET A CA 1
ATOM 2173 C C . MET A 1 274 ? 3.773 9.167 18.760 1.00 52.84 274 MET A C 1
ATOM 2175 O O . MET A 1 274 ? 3.925 10.121 19.513 1.00 52.84 274 MET A O 1
ATOM 2179 N N . ASP A 1 275 ? 4.460 8.029 18.909 1.00 50.16 275 ASP A N 1
ATOM 2180 C CA . ASP A 1 275 ? 5.419 7.760 19.993 1.00 50.16 275 ASP A CA 1
ATOM 2181 C C . ASP A 1 275 ? 6.841 8.280 19.718 1.00 50.16 275 ASP A C 1
ATOM 2183 O O . ASP A 1 275 ? 7.769 8.006 20.483 1.00 50.16 275 ASP A O 1
ATOM 2187 N N . CYS A 1 276 ? 7.051 9.050 18.648 1.00 48.53 276 CYS A N 1
ATOM 2188 C CA . CYS A 1 276 ? 8.307 9.755 18.391 1.00 48.53 276 CYS A CA 1
ATOM 2189 C C . CYS A 1 276 ? 8.495 10.924 19.385 1.00 48.53 276 CYS A C 1
ATOM 2191 O O . CYS A 1 276 ? 8.616 12.079 18.990 1.00 48.53 276 CYS A O 1
ATOM 2193 N N . LYS A 1 277 ? 8.581 10.614 20.687 1.00 43.62 277 LYS A N 1
ATOM 2194 C CA . LYS A 1 277 ? 8.810 11.511 21.842 1.00 43.62 277 LYS A CA 1
ATOM 2195 C C . LYS A 1 277 ? 10.136 12.299 21.792 1.00 43.62 277 LYS A C 1
ATOM 2197 O O . LYS A 1 277 ? 10.514 12.934 22.768 1.00 43.62 277 LYS A O 1
ATOM 2202 N N . GLY A 1 278 ? 10.867 12.246 20.676 1.00 45.91 278 GLY A N 1
ATOM 2203 C CA . GLY A 1 278 ? 12.109 12.988 20.454 1.00 45.91 278 GLY A CA 1
ATOM 2204 C C . GLY A 1 278 ? 11.917 14.418 19.941 1.00 45.91 278 GLY A C 1
ATOM 2205 O O . GLY A 1 278 ? 12.877 15.181 19.977 1.00 45.91 278 GLY A O 1
ATOM 2206 N N . LEU A 1 279 ? 10.716 14.797 19.487 1.00 44.28 279 LEU A N 1
ATOM 2207 C CA . LEU A 1 279 ? 10.343 16.203 19.318 1.00 44.28 279 LEU A CA 1
ATOM 2208 C C . LEU A 1 279 ? 9.587 16.633 20.579 1.00 44.28 279 LEU A C 1
ATOM 2210 O O . LEU A 1 279 ? 8.478 16.171 20.822 1.00 44.28 279 LEU A O 1
ATOM 2214 N N . ALA A 1 280 ? 10.205 17.484 21.395 1.00 39.62 280 ALA A N 1
ATOM 2215 C CA . ALA A 1 280 ? 9.719 17.884 22.718 1.00 39.62 280 ALA A CA 1
ATOM 2216 C C . ALA A 1 280 ? 8.389 18.676 22.726 1.00 39.62 280 ALA A C 1
ATOM 2218 O O . ALA A 1 280 ? 7.861 18.948 23.800 1.00 39.62 280 ALA A O 1
ATOM 2219 N N . ASP A 1 281 ? 7.804 18.985 21.566 1.00 44.88 281 ASP A N 1
ATOM 2220 C CA . ASP A 1 281 ? 6.479 19.603 21.456 1.00 44.88 281 ASP A CA 1
ATOM 2221 C C . ASP A 1 281 ? 5.388 18.541 21.266 1.00 44.88 281 ASP A C 1
ATOM 2223 O O . ASP A 1 281 ? 4.872 18.300 20.172 1.00 44.88 281 ASP A O 1
ATOM 2227 N N . ALA A 1 282 ? 4.991 17.916 22.376 1.00 41.12 282 ALA A N 1
ATOM 2228 C CA . ALA A 1 282 ? 3.890 16.949 22.449 1.00 41.12 282 ALA A CA 1
ATOM 2229 C C . ALA A 1 282 ? 2.516 17.508 21.996 1.00 41.12 282 ALA A C 1
ATOM 2231 O O . ALA A 1 282 ? 1.549 16.754 21.877 1.00 41.12 282 ALA A O 1
ATOM 2232 N N . SER A 1 283 ? 2.408 18.814 21.718 1.00 41.47 283 SER A N 1
ATOM 2233 C CA . SER A 1 283 ? 1.191 19.464 21.214 1.00 41.47 283 SER A CA 1
ATOM 2234 C C . SER A 1 283 ? 0.982 19.304 19.702 1.00 41.47 283 SER A C 1
ATOM 2236 O O . SER A 1 283 ? -0.147 19.439 19.234 1.00 41.47 283 SE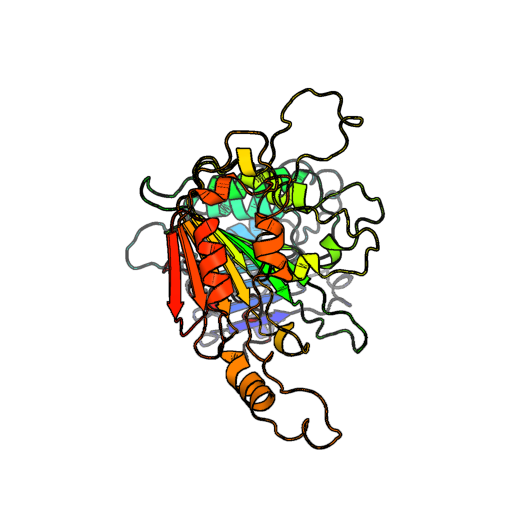R A O 1
ATOM 2238 N N . ALA A 1 284 ? 2.023 18.965 18.933 1.00 46.09 284 ALA A N 1
ATOM 2239 C CA . ALA A 1 284 ? 1.963 18.872 17.473 1.00 46.09 284 ALA A CA 1
ATOM 2240 C C . ALA A 1 284 ? 1.803 17.425 16.982 1.00 46.09 284 ALA A C 1
ATOM 2242 O O . ALA A 1 284 ? 2.449 16.987 16.026 1.00 46.09 284 ALA A O 1
ATOM 2243 N N . THR A 1 285 ? 0.916 16.659 17.617 1.00 51.50 285 THR A N 1
ATOM 2244 C CA . THR A 1 285 ? 0.424 15.405 17.041 1.00 51.50 285 THR A CA 1
ATOM 2245 C C . THR A 1 285 ? -0.457 15.739 15.835 1.00 51.50 285 THR A C 1
ATOM 2247 O O . THR A 1 285 ? -1.681 15.815 15.912 1.00 51.50 285 THR A O 1
ATOM 2250 N N . VAL A 1 286 ? 0.194 16.019 14.701 1.00 52.97 286 VAL A N 1
ATOM 2251 C CA . VAL A 1 286 ? -0.460 16.349 13.433 1.00 52.97 286 VAL A CA 1
ATOM 2252 C C . VAL A 1 286 ? -1.205 15.107 12.954 1.00 52.97 286 VAL A C 1
ATOM 2254 O O . VAL A 1 286 ? -0.618 14.211 12.347 1.00 52.97 286 VAL A O 1
ATOM 2257 N N . SER A 1 287 ? -2.504 15.051 13.258 1.00 60.41 287 SER A N 1
ATOM 2258 C CA . SER A 1 287 ? -3.427 14.057 12.710 1.00 60.41 287 SER A CA 1
ATOM 2259 C C . SER A 1 287 ? -3.279 14.024 11.188 1.00 60.41 287 SER A C 1
ATOM 2261 O O . SER A 1 287 ? -3.235 15.080 10.548 1.00 60.41 287 SER A O 1
ATOM 2263 N N . LEU A 1 288 ? -3.253 12.822 10.596 1.00 62.59 288 LEU A N 1
ATOM 2264 C CA . LEU A 1 288 ? -3.237 12.625 9.136 1.00 62.59 288 LEU A CA 1
ATOM 2265 C C . LEU A 1 288 ? -4.381 13.376 8.431 1.00 62.59 288 LEU A C 1
ATOM 2267 O O . LEU A 1 288 ? -4.310 13.643 7.233 1.00 62.59 288 LEU A O 1
ATOM 2271 N N . TRP A 1 289 ? -5.418 13.755 9.176 1.00 64.56 289 TRP A N 1
ATOM 2272 C CA . TRP A 1 289 ? -6.593 14.445 8.667 1.00 64.56 289 TRP A CA 1
ATOM 2273 C C . TRP A 1 289 ? -6.526 15.973 8.770 1.00 64.56 289 TRP A C 1
ATOM 2275 O O . TRP A 1 289 ? -7.223 16.662 8.018 1.00 64.56 289 TRP A O 1
ATOM 2285 N N . ASN A 1 290 ? -5.661 16.519 9.634 1.00 60.50 290 ASN A N 1
ATOM 2286 C CA . ASN A 1 290 ? -5.542 17.957 9.912 1.00 60.50 290 ASN A CA 1
ATOM 2287 C C . ASN A 1 290 ? -4.556 18.660 8.963 1.00 60.50 290 ASN A C 1
ATOM 2289 O O . ASN A 1 290 ? -3.797 19.545 9.340 1.00 60.50 290 ASN A O 1
ATOM 2293 N N . LEU A 1 291 ? -4.599 18.306 7.681 1.00 57.12 291 LEU A N 1
ATOM 2294 C CA . LEU A 1 291 ? -3.732 18.849 6.627 1.00 57.12 291 LEU A CA 1
ATOM 2295 C C . LEU A 1 291 ? -4.069 20.311 6.220 1.00 57.12 291 LEU A C 1
ATOM 2297 O O . LEU A 1 291 ? -3.719 20.737 5.121 1.00 57.12 291 LEU A O 1
ATOM 2301 N N . SER A 1 292 ? -4.816 21.063 7.037 1.00 50.25 292 SER A N 1
ATOM 2302 C CA . SER A 1 292 ? -5.309 22.418 6.719 1.00 50.25 292 SER A CA 1
ATOM 2303 C C . SER A 1 292 ? -4.685 23.526 7.581 1.00 50.25 292 SER A C 1
ATOM 2305 O O . SER A 1 292 ? -5.086 24.680 7.436 1.00 50.25 292 SER A O 1
ATOM 2307 N N . GLU A 1 293 ? -3.743 23.217 8.472 1.00 52.91 293 GLU A N 1
ATOM 2308 C CA . GLU A 1 293 ? -3.159 24.202 9.401 1.00 52.91 293 GLU A CA 1
ATOM 2309 C C . GLU A 1 293 ? -1.836 24.811 8.916 1.00 52.91 293 GLU A C 1
ATOM 2311 O O . GLU A 1 293 ? -1.043 25.294 9.716 1.00 52.91 293 GLU A O 1
ATOM 2316 N N . SER A 1 294 ? -1.580 24.834 7.604 1.00 52.12 294 SER A N 1
ATOM 2317 C CA . SER A 1 294 ? -0.552 25.742 7.091 1.00 52.12 294 SER A CA 1
ATOM 2318 C C . SER A 1 294 ? -1.018 27.182 7.302 1.00 52.12 294 SER A C 1
ATOM 2320 O O . SER A 1 294 ? -2.123 27.546 6.890 1.00 52.12 294 SER A O 1
ATOM 2322 N N . ASP A 1 295 ? -0.166 27.950 7.973 1.00 47.50 295 ASP A N 1
ATOM 2323 C CA . ASP A 1 295 ? -0.374 29.313 8.443 1.00 47.50 295 ASP A CA 1
ATOM 2324 C C . ASP A 1 295 ? -1.137 30.195 7.419 1.00 47.50 295 ASP A C 1
ATOM 2326 O O . ASP A 1 295 ? -0.660 30.385 6.292 1.00 47.50 295 ASP A O 1
ATOM 2330 N N . PRO A 1 296 ? -2.321 30.739 7.780 1.00 50.12 296 PRO A N 1
ATOM 2331 C CA . PRO A 1 296 ? -3.111 31.693 6.994 1.00 50.12 296 PRO A CA 1
ATOM 2332 C C . PRO A 1 296 ? -2.330 32.837 6.356 1.00 50.12 296 PRO A C 1
ATOM 2334 O O . PRO A 1 296 ? -2.811 33.443 5.402 1.00 50.12 296 PRO A O 1
ATOM 2337 N N . THR A 1 297 ? -1.179 33.177 6.929 1.00 53.31 297 THR A N 1
ATOM 2338 C CA . THR A 1 297 ? -0.446 34.401 6.628 1.00 53.31 297 THR A CA 1
ATOM 2339 C C . THR A 1 297 ? 0.440 34.316 5.383 1.00 53.31 297 THR A C 1
ATOM 2341 O O . THR A 1 297 ? 0.885 35.358 4.910 1.00 53.31 297 THR A O 1
ATOM 2344 N N . GLN A 1 298 ? 0.675 33.128 4.805 1.00 49.28 298 GLN A N 1
ATOM 2345 C CA . GLN A 1 298 ? 1.640 32.974 3.698 1.00 49.28 298 GLN A CA 1
ATOM 2346 C C . GLN A 1 298 ? 1.055 32.834 2.284 1.00 49.28 298 GLN A C 1
ATOM 2348 O O . GLN A 1 298 ? 1.811 32.913 1.319 1.00 49.28 298 GLN A O 1
ATOM 2353 N N . LEU A 1 299 ? -0.260 32.675 2.109 1.00 48.28 299 LEU A N 1
ATOM 2354 C CA . LEU A 1 299 ? -0.871 32.539 0.779 1.00 48.28 299 LEU A CA 1
ATOM 2355 C C . LEU A 1 299 ? -2.164 33.357 0.708 1.00 48.28 299 LEU A C 1
ATOM 2357 O O . LEU A 1 299 ? -3.226 32.893 1.113 1.00 48.28 299 LEU A O 1
ATOM 2361 N N . GLY A 1 300 ? -2.067 34.581 0.184 1.00 46.97 300 GLY A N 1
ATOM 2362 C CA . GLY A 1 300 ? -3.185 35.503 -0.060 1.00 46.97 300 GLY A CA 1
ATOM 2363 C C . GLY A 1 300 ? -4.110 35.080 -1.207 1.00 46.97 300 GLY A C 1
ATOM 2364 O O . GLY A 1 300 ? -4.419 35.890 -2.073 1.00 46.97 300 GLY A O 1
ATOM 2365 N N . VAL A 1 301 ? -4.525 33.812 -1.245 1.00 51.22 301 VAL A N 1
ATOM 2366 C CA . VAL A 1 301 ? -5.463 33.284 -2.243 1.00 51.22 301 VAL A CA 1
ATOM 2367 C C . VAL A 1 301 ? -6.559 32.499 -1.518 1.00 51.22 301 VAL A C 1
ATOM 2369 O O . VAL A 1 301 ? -6.309 31.436 -0.956 1.00 51.22 301 VAL A O 1
ATOM 2372 N N . ASP A 1 302 ? -7.782 33.029 -1.547 1.00 44.62 302 ASP A N 1
ATOM 2373 C CA . ASP A 1 302 ? -8.987 32.589 -0.814 1.00 44.62 302 ASP A CA 1
ATOM 2374 C C . ASP A 1 302 ? -9.571 31.208 -1.209 1.00 44.62 302 ASP A C 1
ATOM 2376 O O . ASP A 1 302 ? -10.724 30.890 -0.921 1.00 44.62 302 ASP A O 1
ATOM 2380 N N . GLY A 1 303 ? -8.805 30.332 -1.857 1.00 51.75 303 GLY A N 1
ATOM 2381 C CA . GLY A 1 303 ? -9.309 29.062 -2.381 1.00 51.75 303 GLY A CA 1
ATOM 2382 C C . GLY A 1 303 ? -8.872 27.841 -1.571 1.00 51.75 303 GLY A C 1
ATOM 2383 O O . GLY A 1 303 ? -7.728 27.420 -1.677 1.00 51.75 303 GLY A O 1
ATOM 2384 N N . ALA A 1 304 ? -9.814 27.198 -0.871 1.00 51.06 304 ALA A N 1
ATOM 2385 C CA . ALA A 1 304 ? -9.746 25.817 -0.351 1.00 51.06 304 ALA A CA 1
ATOM 2386 C C . ALA A 1 304 ? -9.065 25.568 1.020 1.00 51.06 304 ALA A C 1
ATOM 2388 O O . ALA A 1 304 ? -8.068 24.855 1.140 1.00 51.06 304 ALA A O 1
ATOM 2389 N N . ARG A 1 305 ? -9.707 26.026 2.106 1.00 51.75 305 ARG A N 1
ATOM 2390 C CA . ARG A 1 305 ? -9.404 25.639 3.507 1.00 51.75 305 ARG A CA 1
ATOM 2391 C C . ARG A 1 305 ? -10.166 24.389 3.992 1.00 51.75 305 ARG A C 1
ATOM 2393 O O . ARG A 1 305 ? -10.812 24.421 5.042 1.00 51.75 305 ARG A O 1
ATOM 2400 N N . GLY A 1 306 ? -10.109 23.290 3.238 1.00 54.00 306 GLY A N 1
ATOM 2401 C CA . GLY A 1 306 ? -10.757 22.026 3.619 1.00 54.00 306 GLY A CA 1
ATOM 2402 C C . GLY A 1 306 ? -9.787 20.968 4.157 1.00 54.00 306 GLY A C 1
ATOM 2403 O O . GLY A 1 306 ? -8.767 20.689 3.528 1.00 54.00 306 GLY A O 1
ATOM 2404 N N . GLY A 1 307 ? -10.087 20.371 5.317 1.00 57.72 307 GLY A N 1
ATOM 2405 C CA . GLY A 1 307 ? -9.356 19.213 5.870 1.00 57.72 307 GLY A CA 1
ATOM 2406 C C . GLY A 1 307 ? -9.734 17.885 5.191 1.00 57.72 307 GLY A C 1
ATOM 2407 O O . GLY A 1 307 ? -10.718 17.830 4.460 1.00 57.72 307 GLY A O 1
ATOM 2408 N N . LEU A 1 308 ? -8.993 16.793 5.444 1.00 55.91 308 LEU A N 1
ATOM 2409 C CA . LEU A 1 308 ? -9.236 15.486 4.790 1.00 55.91 308 LEU A CA 1
ATOM 2410 C C . LEU A 1 308 ? -10.629 14.906 5.121 1.00 55.91 308 LEU A C 1
ATOM 2412 O O . LEU A 1 308 ? -11.217 14.204 4.309 1.00 55.91 308 LEU A O 1
ATOM 2416 N N . ALA A 1 309 ? -11.188 15.248 6.286 1.00 52.88 309 ALA A N 1
ATOM 2417 C CA . ALA A 1 309 ? -12.525 14.812 6.700 1.00 52.88 309 ALA A CA 1
ATOM 2418 C C . ALA A 1 309 ? -13.651 15.400 5.830 1.00 52.88 309 ALA A C 1
ATOM 2420 O O . ALA A 1 309 ? -14.687 14.771 5.670 1.00 52.88 309 ALA A O 1
ATOM 2421 N N . GLN A 1 310 ? -13.442 16.581 5.234 1.00 61.06 310 GLN A N 1
ATOM 2422 C CA . GLN A 1 310 ? -14.356 17.126 4.218 1.00 61.06 310 GLN A CA 1
ATOM 2423 C C . GLN A 1 310 ? -14.183 16.445 2.858 1.00 61.06 310 GLN A C 1
ATOM 2425 O O . GLN A 1 310 ? -14.977 16.656 1.949 1.00 61.06 310 GLN A O 1
ATOM 2430 N N . ALA A 1 311 ? -13.112 15.677 2.700 1.00 64.50 311 ALA A N 1
ATOM 2431 C CA . ALA A 1 311 ? -12.621 15.270 1.404 1.00 64.50 311 ALA A CA 1
ATOM 2432 C C . ALA A 1 311 ? -12.979 13.829 1.030 1.00 64.50 311 ALA A C 1
ATOM 2434 O O . ALA A 1 311 ? -12.916 13.471 -0.141 1.00 64.50 311 ALA A O 1
ATOM 2435 N N . LEU A 1 312 ? -13.408 13.028 2.009 1.00 82.44 312 LEU A N 1
ATOM 2436 C CA . LEU A 1 312 ? -13.926 11.676 1.804 1.00 82.44 312 LEU A CA 1
ATOM 2437 C C . LEU A 1 312 ? -15.408 11.617 2.223 1.00 82.44 312 LEU A C 1
ATOM 2439 O O . LEU A 1 312 ? -15.732 11.007 3.240 1.00 82.44 312 LEU A O 1
ATOM 2443 N N . PRO A 1 313 ? -16.320 12.280 1.485 1.00 82.94 313 PRO A N 1
ATOM 2444 C CA . PRO A 1 313 ? -17.734 12.367 1.857 1.00 82.94 313 PRO A CA 1
ATOM 2445 C C . PRO A 1 313 ? -18.445 11.007 1.890 1.00 82.94 313 PRO A C 1
ATOM 2447 O O . PRO A 1 313 ? -19.431 10.864 2.604 1.00 82.94 313 PRO A O 1
ATOM 2450 N N . ALA A 1 314 ? -17.951 10.010 1.147 1.00 89.12 314 ALA A N 1
ATOM 2451 C CA . ALA A 1 314 ? -18.517 8.660 1.114 1.00 89.12 314 ALA A CA 1
ATOM 2452 C C . ALA A 1 314 ? -17.934 7.710 2.178 1.00 89.12 314 ALA A C 1
ATOM 2454 O O . ALA A 1 314 ? -18.271 6.522 2.182 1.00 89.12 314 ALA A O 1
ATOM 2455 N N . LEU A 1 315 ? -17.047 8.197 3.056 1.00 92.31 315 LEU A N 1
ATOM 2456 C CA . LEU A 1 315 ? -16.398 7.373 4.069 1.00 92.31 315 LEU A CA 1
ATOM 2457 C C . LEU A 1 315 ? -17.423 6.837 5.072 1.00 92.31 315 LEU A C 1
ATOM 2459 O O . LEU A 1 315 ? -17.962 7.593 5.878 1.00 92.31 315 LEU A O 1
ATOM 2463 N N . ALA A 1 316 ? -17.621 5.523 5.050 1.00 94.25 316 ALA A N 1
ATOM 2464 C CA . ALA A 1 316 ? -18.537 4.816 5.941 1.00 94.25 316 ALA A CA 1
ATOM 2465 C C . ALA A 1 316 ? -17.793 3.910 6.931 1.00 94.25 316 ALA A C 1
ATOM 2467 O O . ALA A 1 316 ? -18.244 3.723 8.058 1.00 94.25 316 ALA A O 1
ATOM 2468 N N . ASN A 1 317 ? -16.639 3.369 6.528 1.00 96.06 317 ASN A N 1
ATOM 2469 C CA . ASN A 1 317 ? -15.914 2.349 7.276 1.00 96.06 317 ASN A CA 1
ATOM 2470 C C . ASN A 1 317 ? -14.488 2.805 7.584 1.00 96.06 317 ASN A C 1
ATOM 2472 O O . ASN A 1 317 ? -13.754 3.233 6.690 1.00 96.06 317 ASN A O 1
ATOM 2476 N N . VAL A 1 318 ? -14.065 2.656 8.837 1.00 95.62 318 VAL A N 1
ATOM 2477 C CA . VAL A 1 318 ? -12.656 2.795 9.216 1.00 95.62 318 VAL A CA 1
ATOM 2478 C C . VAL A 1 318 ? -12.186 1.546 9.942 1.00 95.62 318 VAL A C 1
ATOM 2480 O O . VAL A 1 318 ? -12.829 1.097 10.886 1.00 95.62 318 VAL A O 1
ATOM 2483 N N . VAL A 1 319 ? -11.035 1.020 9.535 1.00 96.69 319 VAL A N 1
ATOM 2484 C CA . VAL A 1 319 ? -10.355 -0.102 10.179 1.00 96.69 319 VAL A CA 1
ATOM 2485 C C . VAL A 1 319 ? -9.014 0.376 10.721 1.00 96.69 319 VAL A C 1
ATOM 2487 O O . VAL A 1 319 ? -8.200 0.922 9.984 1.00 96.69 319 VAL A O 1
ATOM 2490 N N . ILE A 1 320 ? -8.769 0.180 12.013 1.00 95.12 320 ILE A N 1
ATOM 2491 C CA . ILE A 1 320 ? -7.497 0.495 12.666 1.00 95.12 320 ILE A CA 1
ATOM 2492 C C . ILE A 1 320 ? -6.893 -0.814 13.166 1.00 95.12 320 ILE A C 1
ATOM 2494 O O . ILE A 1 320 ? -7.460 -1.477 14.034 1.00 95.12 320 ILE A O 1
ATOM 2498 N N . VAL A 1 321 ? -5.746 -1.182 12.605 1.00 95.00 321 VAL A N 1
ATOM 2499 C CA . VAL A 1 321 ? -5.000 -2.402 12.906 1.00 95.00 321 VAL A CA 1
ATOM 2500 C C . VAL A 1 321 ? -3.798 -2.058 13.784 1.00 95.00 321 VAL A C 1
ATOM 2502 O O . VAL A 1 321 ? -2.830 -1.418 13.360 1.00 95.00 321 VAL A O 1
ATOM 2505 N N . HIS A 1 322 ? -3.865 -2.524 15.025 1.00 91.56 322 HIS A N 1
ATOM 2506 C CA . HIS A 1 322 ? -2.835 -2.403 16.047 1.00 91.56 322 HIS A CA 1
ATOM 2507 C C . HIS A 1 322 ? -1.981 -3.669 16.071 1.00 91.56 322 HIS A C 1
ATOM 2509 O O . HIS A 1 322 ? -2.253 -4.593 16.843 1.00 91.56 322 HIS A O 1
ATOM 2515 N N . ASN A 1 323 ? -0.937 -3.719 15.234 1.00 90.44 323 ASN A N 1
ATOM 2516 C CA . ASN A 1 323 ? 0.050 -4.794 15.315 1.00 90.44 323 ASN A CA 1
ATOM 2517 C C . ASN A 1 323 ? 1.002 -4.548 16.492 1.00 90.44 323 ASN A C 1
ATOM 2519 O O . ASN A 1 323 ? 1.828 -3.632 16.504 1.00 90.44 323 ASN A O 1
ATOM 2523 N N . CYS A 1 324 ? 0.889 -5.405 17.494 1.00 85.69 324 CYS A N 1
ATOM 2524 C CA . CYS A 1 324 ? 1.623 -5.314 18.740 1.00 85.69 324 CYS A CA 1
ATOM 2525 C C . CYS A 1 324 ? 2.959 -6.066 18.700 1.00 85.69 324 CYS A C 1
ATOM 2527 O O . CYS A 1 324 ? 3.697 -5.991 19.680 1.00 85.69 324 CYS A O 1
ATOM 2529 N N . SER A 1 325 ? 3.329 -6.719 17.590 1.00 82.12 325 SER A N 1
ATOM 2530 C CA . SER A 1 325 ? 4.584 -7.474 17.442 1.00 82.12 325 SER A CA 1
ATOM 2531 C C . SER A 1 325 ? 5.822 -6.721 17.937 1.00 82.12 325 SER A C 1
ATOM 2533 O O . SER A 1 325 ? 6.611 -7.238 18.728 1.00 82.12 325 SER A O 1
ATOM 2535 N N . SER A 1 326 ? 5.984 -5.456 17.537 1.00 69.19 326 SER A N 1
ATOM 2536 C CA . SER A 1 326 ? 7.118 -4.632 17.973 1.00 69.19 326 SER A CA 1
ATOM 2537 C C . SER A 1 326 ? 6.969 -4.081 19.394 1.00 69.19 326 SER A C 1
ATOM 2539 O O . SER A 1 326 ? 7.974 -3.817 20.052 1.00 69.19 326 SER A O 1
ATOM 2541 N N . ARG A 1 327 ? 5.729 -3.883 19.868 1.00 62.75 327 ARG A N 1
ATOM 2542 C CA . ARG A 1 327 ? 5.431 -3.324 21.199 1.00 62.75 327 ARG A CA 1
ATOM 2543 C C . ARG A 1 327 ? 5.514 -4.363 22.305 1.00 62.75 327 ARG A C 1
ATOM 2545 O O . ARG A 1 327 ? 5.843 -3.990 23.416 1.00 62.75 327 ARG A O 1
ATOM 2552 N N . LEU A 1 328 ? 5.315 -5.645 22.012 1.00 58.53 328 LEU A N 1
ATOM 2553 C CA . LEU A 1 328 ? 5.431 -6.724 23.000 1.00 58.53 328 LEU A CA 1
ATOM 2554 C C . LEU A 1 328 ? 6.863 -6.912 23.532 1.00 58.53 328 LEU A C 1
ATOM 2556 O O . LEU A 1 328 ? 7.063 -7.619 24.513 1.00 58.53 328 LEU A O 1
ATOM 2560 N N . ARG A 1 329 ? 7.855 -6.237 22.934 1.00 59.53 329 ARG A N 1
ATOM 2561 C CA . ARG A 1 329 ? 9.204 -6.092 23.507 1.00 59.53 329 ARG A CA 1
ATOM 2562 C C . ARG A 1 329 ? 9.277 -5.057 24.636 1.00 59.53 329 ARG A C 1
ATOM 2564 O O . ARG A 1 329 ? 10.241 -5.056 25.392 1.00 59.53 329 ARG A O 1
ATOM 2571 N N . VAL A 1 330 ? 8.296 -4.164 24.729 1.00 64.69 330 VAL A N 1
ATOM 2572 C CA . VAL A 1 330 ? 8.190 -3.123 25.752 1.00 64.69 330 VAL A CA 1
ATOM 2573 C C . VAL A 1 330 ? 7.178 -3.597 26.791 1.00 64.69 330 VAL A C 1
ATOM 2575 O O . VAL A 1 330 ? 6.045 -3.936 26.460 1.00 64.69 330 VAL A O 1
ATOM 2578 N N . ALA A 1 331 ? 7.589 -3.649 28.055 1.00 63.84 331 ALA A N 1
ATOM 2579 C CA . ALA A 1 331 ? 6.703 -4.038 29.144 1.00 63.84 331 ALA A CA 1
ATOM 2580 C C . ALA A 1 331 ? 5.592 -2.984 29.319 1.00 63.84 331 ALA A C 1
ATOM 2582 O O . ALA A 1 331 ? 5.865 -1.862 29.740 1.00 63.84 331 ALA A O 1
ATOM 2583 N N . GLY A 1 332 ? 4.349 -3.330 28.978 1.00 81.31 332 GLY A N 1
ATOM 2584 C CA . GLY A 1 332 ? 3.187 -2.466 29.182 1.00 81.31 332 GLY A CA 1
ATOM 2585 C C . GLY A 1 332 ? 1.897 -3.033 28.577 1.00 81.31 332 GLY A C 1
ATOM 2586 O O . GLY A 1 332 ? 1.964 -3.936 27.737 1.00 81.31 332 GLY A O 1
ATOM 2587 N N . PRO A 1 333 ? 0.725 -2.526 29.006 1.00 86.50 333 PRO A N 1
ATOM 2588 C CA . PRO A 1 333 ? -0.548 -2.869 28.386 1.00 86.50 333 PRO A CA 1
ATOM 2589 C C . PRO A 1 333 ? -0.617 -2.333 26.949 1.00 86.50 333 PRO A C 1
ATOM 2591 O O . PRO A 1 333 ? 0.025 -1.341 26.594 1.00 86.50 333 PRO A O 1
ATOM 2594 N N . ILE A 1 334 ? -1.422 -2.981 26.112 1.00 88.75 334 ILE A N 1
ATOM 2595 C CA . ILE A 1 334 ? -1.690 -2.516 24.750 1.00 88.75 334 ILE A CA 1
ATOM 2596 C C . ILE A 1 334 ? -2.725 -1.399 24.839 1.00 88.75 334 ILE A C 1
ATOM 2598 O O . ILE A 1 334 ? -3.840 -1.637 25.290 1.00 88.75 334 ILE A O 1
ATOM 2602 N N . GLN A 1 335 ? -2.371 -0.197 24.395 1.00 91.19 335 GLN A N 1
ATOM 2603 C CA . GLN A 1 335 ? -3.227 0.985 24.516 1.00 91.19 335 GLN A CA 1
ATOM 2604 C C . GLN A 1 335 ? -3.702 1.460 23.138 1.00 91.19 335 GLN A C 1
ATOM 2606 O O . GLN A 1 335 ? -3.100 2.386 22.579 1.00 91.19 335 GLN A O 1
ATOM 2611 N N . PRO A 1 336 ? -4.735 0.822 22.557 1.00 92.06 336 PRO A N 1
ATOM 2612 C CA . PRO A 1 336 ? -5.243 1.185 21.242 1.00 92.06 336 PRO A CA 1
ATOM 2613 C C . PRO A 1 336 ? -5.758 2.625 21.243 1.00 92.06 336 PRO A C 1
ATOM 2615 O O . PRO A 1 336 ? -6.317 3.117 22.226 1.00 92.06 336 PRO A O 1
ATOM 2618 N N . SER A 1 337 ? -5.584 3.300 20.112 1.00 91.19 337 SER A N 1
ATOM 2619 C CA . SER A 1 337 ? -5.956 4.700 19.948 1.00 91.19 337 SER A CA 1
ATOM 2620 C C . SER A 1 337 ? -6.774 4.936 18.682 1.00 91.19 337 SER A C 1
ATOM 2622 O O . SER A 1 337 ? -6.616 4.250 17.673 1.00 91.19 337 SER A O 1
ATOM 2624 N N . ILE A 1 338 ? -7.631 5.957 18.738 1.00 92.06 338 ILE A N 1
ATOM 2625 C CA . ILE A 1 338 ? -8.303 6.553 17.573 1.00 92.06 338 ILE A CA 1
ATOM 2626 C C . ILE A 1 338 ? -7.690 7.904 17.197 1.00 92.06 338 ILE A C 1
ATOM 2628 O O . ILE A 1 338 ? -8.245 8.615 16.369 1.00 92.06 338 ILE A O 1
ATOM 2632 N N . ALA A 1 339 ? -6.542 8.281 17.771 1.00 88.31 339 ALA A N 1
ATOM 2633 C CA . ALA A 1 339 ? -5.886 9.562 17.489 1.00 88.31 339 ALA A CA 1
ATOM 2634 C C . ALA A 1 339 ? -5.486 9.738 16.013 1.00 88.31 339 ALA A C 1
ATOM 2636 O O . ALA A 1 339 ? -5.214 10.853 15.567 1.00 88.31 339 ALA A O 1
ATOM 2637 N N . VAL A 1 340 ? -5.466 8.639 15.252 1.00 84.44 340 VAL A N 1
ATOM 2638 C CA . VAL A 1 340 ? -5.302 8.663 13.801 1.00 84.44 340 VAL A CA 1
ATOM 2639 C C . VAL A 1 340 ? -6.479 9.319 13.084 1.00 84.44 340 VAL A C 1
ATOM 2641 O O . VAL A 1 340 ? -6.286 9.764 11.965 1.00 84.44 340 VAL A O 1
ATOM 2644 N N . LEU A 1 341 ? -7.665 9.396 13.694 1.00 87.62 341 LEU A N 1
ATOM 2645 C CA . LEU A 1 341 ? -8.873 10.015 13.147 1.00 87.62 341 LEU A CA 1
ATOM 2646 C C . LEU A 1 341 ? -8.846 11.558 13.261 1.00 87.62 341 LEU A C 1
ATOM 2648 O O . LEU A 1 341 ? -8.072 12.116 14.047 1.00 87.62 341 LEU A O 1
ATOM 2652 N N . PRO A 1 342 ? -9.678 12.291 12.493 1.00 83.50 342 PRO A N 1
ATOM 2653 C CA . PRO A 1 342 ? -9.774 13.741 12.620 1.00 83.50 342 PRO A CA 1
ATOM 2654 C C . PRO A 1 342 ? -10.387 14.140 13.961 1.00 83.50 342 PRO A C 1
ATOM 2656 O O . PRO A 1 342 ? -11.447 13.643 14.345 1.00 83.50 342 PRO A O 1
ATOM 2659 N N . LYS A 1 343 ? -9.767 15.120 14.619 1.00 85.88 343 LYS A N 1
ATOM 2660 C CA . LYS A 1 343 ? -10.360 15.841 15.748 1.00 85.88 343 LYS A CA 1
ATOM 2661 C C . LYS A 1 343 ? -11.229 16.973 15.213 1.00 85.88 343 LYS A C 1
ATOM 2663 O O . LYS A 1 343 ? -10.739 17.774 14.424 1.00 85.88 343 LYS A O 1
ATOM 2668 N N . ARG A 1 344 ? -12.480 17.075 15.672 1.00 82.12 344 ARG A N 1
ATOM 2669 C CA . ARG A 1 344 ? -13.419 18.171 15.353 1.00 82.12 344 ARG A CA 1
ATOM 2670 C C . ARG A 1 344 ? -13.494 18.466 13.845 1.00 82.12 344 ARG A C 1
ATOM 2672 O O . ARG A 1 344 ? -13.021 19.519 13.404 1.00 82.12 344 ARG A O 1
ATOM 2679 N N . PRO A 1 345 ? -14.064 17.561 13.032 1.00 74.69 345 PRO A N 1
ATOM 2680 C CA . PRO A 1 345 ? -14.268 17.857 11.618 1.00 74.69 345 PRO A CA 1
ATOM 2681 C C . PRO A 1 345 ? -15.031 19.188 11.474 1.00 74.69 345 PRO A C 1
ATOM 2683 O O . PRO A 1 345 ? -16.042 19.405 12.132 1.00 74.69 345 PRO A O 1
ATOM 2686 N N . ARG A 1 346 ? -14.504 20.118 10.661 1.00 68.12 346 ARG A N 1
ATOM 2687 C CA . ARG A 1 346 ? -15.048 21.487 10.513 1.00 68.12 346 ARG A CA 1
ATOM 2688 C C . ARG A 1 346 ? -16.412 21.544 9.807 1.00 68.12 346 ARG A C 1
ATOM 2690 O O . ARG A 1 346 ? -17.085 22.563 9.887 1.00 68.12 346 ARG A O 1
ATOM 2697 N N . ALA A 1 347 ? -16.778 20.494 9.075 1.00 69.94 347 ALA A N 1
ATOM 2698 C CA . ALA A 1 347 ? -18.098 20.317 8.466 1.00 69.94 347 ALA A CA 1
ATOM 2699 C C . ALA A 1 347 ? -18.877 19.234 9.227 1.00 69.94 347 ALA A C 1
ATOM 2701 O O . ALA A 1 347 ? -18.334 18.652 10.168 1.00 69.94 347 ALA A O 1
ATOM 2702 N N . ALA A 1 348 ? -20.106 18.922 8.795 1.00 71.38 348 ALA A N 1
ATOM 2703 C CA . ALA A 1 348 ? -20.733 17.649 9.148 1.00 71.38 348 ALA A CA 1
ATOM 2704 C C . ALA A 1 348 ? -19.688 16.546 8.910 1.00 71.38 348 ALA A C 1
ATOM 2706 O O . ALA A 1 348 ? -19.197 16.394 7.790 1.00 71.38 348 ALA A O 1
ATOM 2707 N N . GLY A 1 349 ? -19.220 15.915 9.991 1.00 68.81 349 GLY A N 1
ATOM 2708 C CA . GLY A 1 349 ? -18.168 14.906 9.910 1.00 68.81 349 GLY A CA 1
ATOM 2709 C C . GLY A 1 349 ? -18.584 13.756 8.994 1.00 68.81 349 GLY A C 1
ATOM 2710 O O . GLY A 1 349 ? -19.765 13.651 8.654 1.00 68.81 349 GLY A O 1
ATOM 2711 N N . PRO A 1 350 ? -17.644 12.880 8.599 1.00 81.19 350 PRO A N 1
ATOM 2712 C CA . PRO A 1 350 ? -18.032 11.670 7.891 1.00 81.19 350 PRO A CA 1
ATOM 2713 C C . PRO A 1 350 ? -19.078 10.923 8.728 1.00 81.19 350 PRO A C 1
ATOM 2715 O O . PRO A 1 350 ? -18.909 10.764 9.942 1.00 81.19 350 PRO A O 1
ATOM 2718 N N . SER A 1 351 ? -20.164 10.500 8.082 1.00 88.62 351 SER A N 1
ATOM 2719 C CA . SER A 1 351 ? -21.191 9.671 8.710 1.00 88.62 351 SER A CA 1
ATOM 2720 C C . SER A 1 351 ? -20.665 8.244 8.801 1.00 88.62 351 SER A C 1
ATOM 2722 O O . SER A 1 351 ? -21.000 7.395 7.979 1.00 88.62 351 SER A O 1
ATOM 2724 N N . LEU A 1 352 ? -19.777 8.007 9.766 1.00 94.25 352 LEU A N 1
ATOM 2725 C CA . LEU A 1 352 ? -19.184 6.694 9.974 1.00 94.25 352 LEU A CA 1
ATOM 2726 C C . LEU A 1 352 ? -20.261 5.702 10.412 1.00 94.25 352 LEU A C 1
ATOM 2728 O O . LEU A 1 352 ? -20.881 5.865 11.460 1.00 94.25 352 LEU A O 1
ATOM 2732 N N . GLU A 1 353 ? -20.439 4.659 9.612 1.00 96.38 353 GLU A N 1
ATOM 2733 C CA . GLU A 1 353 ? -21.305 3.523 9.915 1.00 96.38 353 GLU A CA 1
ATOM 2734 C C . GLU A 1 353 ? -20.558 2.528 10.808 1.00 96.38 353 GLU A C 1
ATOM 2736 O O . GLU A 1 353 ? -21.101 2.039 11.801 1.00 96.38 353 GLU A O 1
ATOM 2741 N N . HIS A 1 354 ? -19.283 2.273 10.494 1.00 97.50 354 HIS A N 1
ATOM 2742 C CA . HIS A 1 354 ? -18.469 1.277 11.181 1.00 97.50 354 HIS A CA 1
ATOM 2743 C C . HIS A 1 354 ? -17.075 1.797 11.535 1.00 97.50 354 HIS A C 1
ATOM 2745 O O . HIS A 1 354 ? -16.348 2.343 10.701 1.00 97.50 354 HIS A O 1
ATOM 2751 N N . LEU A 1 355 ? -16.673 1.533 12.776 1.00 97.38 355 LEU A N 1
ATOM 2752 C CA . LEU A 1 355 ? -15.298 1.648 13.243 1.00 97.38 355 LEU A CA 1
ATOM 2753 C C . LEU A 1 355 ? -14.839 0.269 13.718 1.00 97.38 355 LEU A C 1
ATOM 2755 O O . LEU A 1 355 ? -15.423 -0.306 14.629 1.00 97.38 355 LEU A O 1
ATOM 2759 N N . ARG A 1 356 ? -13.785 -0.273 13.120 1.00 97.88 356 ARG A N 1
ATOM 2760 C CA . ARG A 1 356 ? -13.204 -1.559 13.505 1.00 97.88 356 ARG A CA 1
ATOM 2761 C C . ARG A 1 356 ? -11.831 -1.340 14.120 1.00 97.88 356 ARG A C 1
ATOM 2763 O O . ARG A 1 356 ? -10.968 -0.725 13.500 1.00 97.88 356 ARG A O 1
ATOM 2770 N N . LEU A 1 357 ? -11.621 -1.868 15.319 1.00 97.00 357 LEU A N 1
ATOM 2771 C CA . LEU A 1 357 ? -10.326 -1.903 15.992 1.00 97.00 357 LEU A CA 1
ATOM 2772 C C . LEU A 1 357 ? -9.842 -3.349 16.012 1.00 97.00 357 LEU A C 1
ATOM 2774 O O . LEU A 1 357 ? -10.400 -4.164 16.738 1.00 97.00 357 LEU A O 1
ATOM 2778 N N . ALA A 1 358 ? -8.822 -3.668 15.220 1.00 97.06 358 ALA A N 1
ATOM 2779 C CA . ALA A 1 358 ? -8.193 -4.982 15.222 1.00 97.06 358 ALA A CA 1
ATOM 2780 C C . ALA A 1 358 ? -6.898 -4.942 16.034 1.00 97.06 358 ALA A C 1
ATOM 2782 O O . ALA A 1 358 ? -5.994 -4.169 15.727 1.00 97.06 358 ALA A O 1
ATOM 2783 N N . ILE A 1 359 ? -6.813 -5.759 17.080 1.00 95.25 359 ILE A N 1
ATOM 2784 C CA . ILE A 1 359 ? -5.731 -5.740 18.063 1.00 95.25 359 ILE A CA 1
ATOM 2785 C C . ILE A 1 359 ? -5.130 -7.137 18.153 1.00 95.25 359 ILE A C 1
ATOM 2787 O O . ILE A 1 359 ? -5.811 -8.121 18.449 1.00 95.25 359 ILE A O 1
ATOM 2791 N N . GLY A 1 360 ? -3.831 -7.227 17.900 1.00 92.81 360 GLY A N 1
ATOM 2792 C CA . GLY A 1 360 ? -3.164 -8.512 17.787 1.00 92.81 360 GLY A CA 1
ATOM 2793 C C . GLY A 1 360 ? -1.683 -8.367 17.504 1.00 92.81 360 GLY A C 1
ATOM 2794 O O . GLY A 1 360 ? -1.090 -7.319 17.735 1.00 92.81 360 GLY A O 1
ATOM 2795 N N . TYR A 1 361 ? -1.083 -9.432 17.009 1.00 87.75 361 TYR A N 1
ATOM 2796 C CA . TYR A 1 361 ? 0.325 -9.522 16.647 1.00 87.75 361 TYR A CA 1
ATOM 2797 C C . TYR A 1 361 ? 0.446 -10.343 15.363 1.00 87.75 361 TYR A C 1
ATOM 2799 O O . TYR A 1 361 ? -0.484 -11.054 14.977 1.00 87.75 361 TYR A O 1
ATOM 2807 N N . ASP A 1 362 ? 1.588 -10.228 14.694 1.00 84.31 362 ASP A N 1
ATOM 2808 C CA . ASP A 1 362 ? 1.899 -11.077 13.551 1.00 84.31 362 ASP A CA 1
ATOM 2809 C C . ASP A 1 362 ? 2.026 -12.540 14.007 1.00 84.31 362 ASP A C 1
ATOM 2811 O O . ASP A 1 362 ? 2.694 -12.842 15.003 1.00 84.31 362 ASP A O 1
ATOM 2815 N N . THR A 1 363 ? 1.383 -13.462 13.290 1.00 77.62 363 THR A N 1
ATOM 2816 C CA . THR A 1 363 ? 1.469 -14.895 13.588 1.00 77.62 363 THR A CA 1
ATOM 2817 C C . THR A 1 363 ? 2.896 -15.416 13.484 1.00 77.62 363 THR A C 1
ATOM 2819 O O . THR A 1 363 ? 3.254 -16.331 14.225 1.00 77.62 363 THR A O 1
ATOM 2822 N N . ASP A 1 364 ? 3.725 -14.805 12.638 1.00 80.44 364 ASP A N 1
ATOM 2823 C CA . ASP A 1 364 ? 5.133 -15.180 12.490 1.00 80.44 364 ASP A CA 1
ATOM 2824 C C . ASP A 1 364 ? 5.962 -14.821 13.734 1.00 80.44 364 ASP A C 1
ATOM 2826 O O . ASP A 1 364 ? 6.988 -15.446 14.019 1.00 80.44 364 ASP A O 1
ATOM 2830 N N . ASP A 1 365 ? 5.493 -13.862 14.536 1.00 81.06 365 ASP A N 1
ATOM 2831 C CA . ASP A 1 365 ? 6.109 -13.511 15.812 1.00 81.06 365 ASP A CA 1
ATOM 2832 C C . ASP A 1 365 ? 5.595 -14.366 16.977 1.00 81.06 365 ASP A C 1
ATOM 2834 O O . ASP A 1 365 ? 6.220 -14.373 18.042 1.00 81.06 365 ASP A O 1
ATOM 2838 N N . LEU A 1 366 ? 4.517 -15.142 16.799 1.00 79.00 366 LEU A N 1
ATOM 2839 C CA . LEU A 1 366 ? 3.920 -15.952 17.866 1.00 79.00 366 LEU A CA 1
ATOM 2840 C C . LEU A 1 366 ? 4.940 -16.866 18.575 1.00 79.00 366 LEU A C 1
ATOM 2842 O O . LEU A 1 366 ? 4.933 -16.869 19.805 1.00 79.00 366 LEU A O 1
ATOM 2846 N N . PRO A 1 367 ? 5.863 -17.586 17.898 1.00 81.81 367 PRO A N 1
ATOM 2847 C CA . PRO A 1 367 ? 6.862 -18.404 18.592 1.00 81.81 367 PRO A CA 1
ATOM 2848 C C . PRO A 1 367 ? 7.781 -17.585 19.510 1.00 81.81 367 PRO A C 1
ATOM 2850 O O . PRO A 1 367 ? 8.126 -18.024 20.608 1.00 81.81 367 PRO A O 1
ATOM 2853 N N . ARG A 1 368 ? 8.150 -16.368 19.086 1.00 77.69 368 ARG A N 1
ATOM 2854 C CA . ARG A 1 368 ? 8.991 -15.450 19.872 1.00 77.69 368 ARG A CA 1
ATOM 2855 C C . ARG A 1 368 ? 8.225 -14.900 21.072 1.00 77.69 368 ARG A C 1
ATOM 2857 O O . ARG A 1 368 ? 8.763 -14.841 22.176 1.00 77.69 368 ARG A O 1
ATOM 2864 N N . LEU A 1 369 ? 6.964 -14.534 20.856 1.00 75.38 369 LEU A N 1
ATOM 2865 C CA . LEU A 1 369 ? 6.070 -14.020 21.891 1.00 75.38 369 LEU A CA 1
ATOM 2866 C C . LEU A 1 369 ? 5.718 -15.085 22.922 1.00 75.38 369 LEU A C 1
ATOM 2868 O O . LEU A 1 369 ? 5.672 -14.801 24.111 1.00 75.38 369 LEU A O 1
ATOM 2872 N N . HIS A 1 370 ? 5.531 -16.326 22.487 1.00 75.25 370 HIS A N 1
ATOM 2873 C CA . HIS A 1 370 ? 5.214 -17.444 23.364 1.00 75.25 370 HIS A CA 1
ATOM 2874 C C . HIS A 1 370 ? 6.353 -17.751 24.333 1.00 75.25 370 HIS A C 1
ATOM 2876 O O . HIS A 1 370 ? 6.108 -17.917 25.527 1.00 75.25 370 HIS A O 1
ATOM 2882 N N . GLY A 1 371 ? 7.601 -17.721 23.851 1.00 76.69 371 GLY A N 1
ATOM 2883 C CA . GLY A 1 371 ? 8.780 -17.788 24.714 1.00 76.69 371 GLY A CA 1
ATOM 2884 C C . GLY A 1 371 ? 8.820 -16.638 25.723 1.00 76.69 371 GLY A C 1
ATOM 2885 O O . GLY A 1 371 ? 9.083 -16.866 26.901 1.00 76.69 371 GLY A O 1
ATOM 2886 N N . PHE A 1 372 ? 8.487 -15.420 25.289 1.00 72.38 372 PHE A N 1
ATOM 2887 C CA . PHE A 1 372 ? 8.443 -14.244 26.159 1.00 72.38 372 PHE A CA 1
ATOM 2888 C C . PHE A 1 372 ? 7.346 -14.333 27.235 1.00 72.38 372 PHE A C 1
ATOM 2890 O O . PHE A 1 372 ? 7.622 -14.080 28.405 1.00 72.38 372 PHE A O 1
ATOM 2897 N N . TRP A 1 373 ? 6.131 -14.753 26.876 1.00 71.25 373 TRP A N 1
ATOM 2898 C CA . TRP A 1 373 ? 5.001 -14.892 27.804 1.00 71.25 373 TRP A CA 1
ATOM 2899 C C . TRP A 1 373 ? 5.137 -16.078 28.758 1.00 71.25 373 TRP A C 1
ATOM 2901 O O . TRP A 1 373 ? 4.606 -16.037 29.864 1.00 71.25 373 TRP A O 1
ATOM 2911 N N . ARG A 1 374 ? 5.831 -17.147 28.347 1.00 69.75 374 ARG A N 1
ATOM 2912 C CA . ARG A 1 374 ? 6.026 -18.338 29.185 1.00 69.75 374 ARG A CA 1
ATOM 2913 C C . ARG A 1 374 ? 7.297 -18.318 30.021 1.00 69.75 374 ARG A C 1
ATOM 2915 O O . ARG A 1 374 ? 7.385 -19.131 30.936 1.00 69.75 374 ARG A O 1
ATOM 2922 N N . SER A 1 375 ? 8.277 -17.459 29.724 1.00 62.81 375 SER A N 1
ATOM 2923 C CA . SER A 1 375 ? 9.576 -17.489 30.406 1.00 62.81 375 SER A CA 1
ATOM 2924 C C . SER A 1 375 ? 9.433 -17.217 31.915 1.00 62.81 375 SER A C 1
ATOM 2926 O O . SER A 1 375 ? 9.110 -16.094 32.316 1.00 62.81 375 SER A O 1
ATOM 2928 N N . PRO A 1 376 ? 9.727 -18.205 32.786 1.00 54.19 376 PRO A N 1
ATOM 2929 C CA . PRO A 1 376 ? 9.716 -18.023 34.238 1.00 54.19 376 PRO A CA 1
ATOM 2930 C C . PRO A 1 3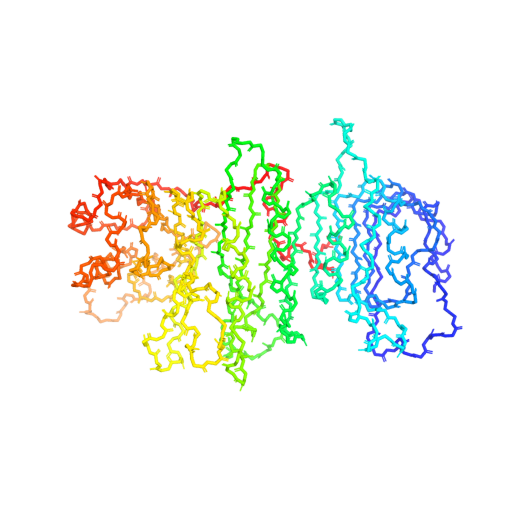76 ? 10.900 -17.178 34.727 1.00 54.19 376 PRO A C 1
ATOM 2932 O O . PRO A 1 376 ? 10.885 -16.687 35.850 1.00 54.19 376 PRO A O 1
ATOM 2935 N N . LEU A 1 377 ? 11.931 -16.994 33.892 1.00 51.88 377 LEU A N 1
ATOM 2936 C CA . LEU A 1 377 ? 13.242 -16.461 34.280 1.00 51.88 377 LEU A CA 1
ATOM 2937 C C . LEU A 1 377 ? 13.245 -14.980 34.684 1.00 51.88 377 LEU A C 1
ATOM 2939 O O . LEU A 1 377 ? 14.211 -14.524 35.279 1.00 51.88 377 LEU A O 1
ATOM 2943 N N . ALA A 1 378 ? 12.163 -14.237 34.452 1.00 50.28 378 ALA A N 1
ATOM 2944 C CA . ALA A 1 378 ? 12.019 -12.887 34.997 1.00 50.28 378 ALA A CA 1
ATOM 2945 C C . ALA A 1 378 ? 11.497 -12.870 36.454 1.00 50.28 378 ALA A C 1
ATOM 2947 O O . ALA A 1 378 ? 11.232 -11.799 36.991 1.00 50.28 378 ALA A O 1
ATOM 2948 N N . ALA A 1 379 ? 11.178 -14.034 37.051 1.00 49.22 379 ALA A N 1
ATOM 2949 C CA . ALA A 1 379 ? 10.419 -14.161 38.314 1.00 49.22 379 ALA A CA 1
ATOM 2950 C C . ALA A 1 379 ? 11.268 -14.341 39.571 1.00 49.22 379 ALA A C 1
ATOM 2952 O O . ALA A 1 379 ? 10.704 -14.409 40.659 1.00 49.22 379 ALA A O 1
ATOM 2953 N N . ALA A 1 380 ? 12.585 -14.467 39.432 1.00 54.16 380 ALA A N 1
ATOM 2954 C CA . ALA A 1 380 ? 13.408 -14.917 40.545 1.00 54.16 380 ALA A CA 1
ATOM 2955 C C . ALA A 1 380 ? 13.689 -13.822 41.588 1.00 54.16 380 ALA A C 1
ATOM 2957 O O . ALA A 1 380 ? 13.820 -14.155 42.761 1.00 54.16 380 ALA A O 1
ATOM 2958 N N . ASP A 1 381 ? 13.682 -12.539 41.213 1.00 52.50 381 ASP A N 1
ATOM 2959 C CA . ASP A 1 381 ? 14.164 -11.489 42.113 1.00 52.50 381 ASP A CA 1
ATOM 2960 C C . ASP A 1 381 ? 13.068 -10.481 42.508 1.00 52.50 381 ASP A C 1
ATOM 2962 O O . ASP A 1 381 ? 12.744 -9.536 41.794 1.00 52.50 381 ASP A O 1
ATOM 2966 N N . SER A 1 382 ? 12.563 -10.675 43.732 1.00 52.38 382 SER A N 1
ATOM 2967 C CA . SER A 1 382 ? 11.893 -9.712 44.628 1.00 52.38 382 SER A CA 1
ATOM 2968 C C . SER A 1 382 ? 10.431 -9.293 44.350 1.00 52.38 382 SER A C 1
ATOM 2970 O O . SER A 1 382 ? 10.136 -8.435 43.529 1.00 52.38 382 SER A O 1
ATOM 2972 N N . SER A 1 383 ? 9.517 -9.894 45.127 1.00 59.94 383 SER A N 1
ATOM 2973 C CA . SER A 1 383 ? 8.363 -9.306 45.855 1.00 59.94 383 SER A CA 1
ATOM 2974 C C . SER A 1 383 ? 7.425 -8.252 45.227 1.00 59.94 383 SER A C 1
ATOM 2976 O O . SER A 1 383 ? 6.610 -7.693 45.959 1.00 59.94 383 SER A O 1
ATOM 2978 N N . ALA A 1 384 ? 7.484 -7.961 43.932 1.00 51.84 384 ALA A N 1
ATOM 2979 C CA . ALA A 1 384 ? 6.641 -6.952 43.292 1.00 51.84 384 ALA A CA 1
ATOM 2980 C C . ALA A 1 384 ? 5.395 -7.562 42.623 1.00 51.84 384 ALA A C 1
ATOM 2982 O O . ALA A 1 384 ? 5.424 -8.687 42.129 1.00 51.84 384 ALA A O 1
ATOM 2983 N N . GLU A 1 385 ? 4.310 -6.787 42.653 1.00 54.62 385 GLU A N 1
ATOM 2984 C CA . GLU A 1 385 ? 2.924 -7.084 42.274 1.00 54.62 385 GLU A CA 1
ATOM 2985 C C . GLU A 1 385 ? 2.670 -8.038 41.085 1.00 54.62 385 GLU A C 1
ATOM 2987 O O . GLU A 1 385 ? 3.446 -8.111 40.127 1.00 54.62 385 GLU A O 1
ATOM 2992 N N . PRO A 1 386 ? 1.533 -8.766 41.113 1.00 52.22 386 PRO A N 1
ATOM 2993 C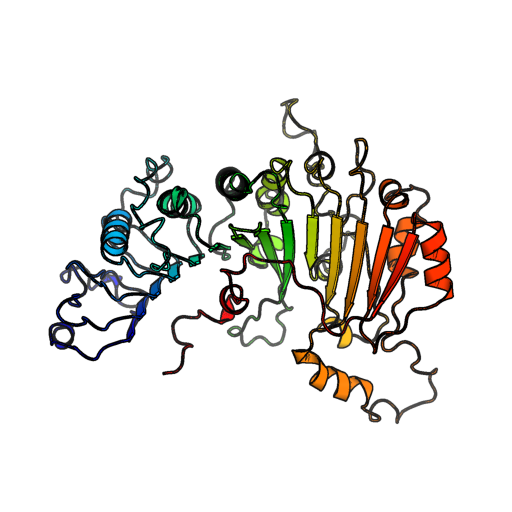 CA . PRO A 1 386 ? 1.196 -9.769 40.114 1.00 52.22 386 PRO A CA 1
ATOM 2994 C C . PRO A 1 386 ? 1.156 -9.179 38.699 1.00 52.22 386 PRO A C 1
ATOM 2996 O O . PRO A 1 386 ? 0.503 -8.177 38.422 1.00 52.22 386 PRO A O 1
ATOM 2999 N N . ARG A 1 387 ? 1.836 -9.889 37.793 1.00 56.84 387 ARG A N 1
ATOM 3000 C CA . ARG A 1 387 ? 2.074 -9.654 36.354 1.00 56.84 387 ARG A CA 1
ATOM 3001 C C . ARG A 1 387 ? 0.815 -9.619 35.464 1.00 56.84 387 ARG A C 1
ATOM 3003 O O . ARG A 1 387 ? 0.871 -9.990 34.294 1.00 56.84 387 ARG A O 1
ATOM 3010 N N . LEU A 1 388 ? -0.318 -9.179 36.003 1.00 56.81 388 LEU A N 1
ATOM 3011 C CA . LEU A 1 388 ? -1.649 -9.164 35.385 1.00 56.81 388 LEU A CA 1
ATOM 3012 C C . LEU A 1 388 ? -1.775 -8.226 34.170 1.00 56.81 388 LEU A C 1
ATOM 3014 O O . LEU A 1 388 ? -2.819 -8.204 33.528 1.00 56.81 388 LEU A O 1
ATOM 3018 N N . SER A 1 389 ? -0.743 -7.448 33.838 1.00 64.50 389 SER A N 1
ATOM 3019 C CA . SER A 1 389 ? -0.778 -6.503 32.718 1.00 64.50 389 SER A CA 1
ATOM 3020 C C . SER A 1 389 ? -0.307 -7.084 31.380 1.00 64.50 389 SER A C 1
ATOM 3022 O O . SER A 1 389 ? -0.524 -6.452 30.345 1.00 64.50 389 SER A O 1
ATOM 3024 N N . GLN A 1 390 ? 0.309 -8.275 31.345 1.00 71.88 390 GLN A N 1
ATOM 3025 C CA . GLN A 1 390 ? 0.754 -8.869 30.079 1.00 71.88 390 GLN A CA 1
ATOM 3026 C C . GLN A 1 390 ? -0.437 -9.329 29.233 1.00 71.88 390 GLN A C 1
ATOM 3028 O O . GLN A 1 390 ? -1.268 -10.115 29.676 1.00 71.88 390 GLN A O 1
ATOM 3033 N N . GLY A 1 391 ? -0.519 -8.814 28.003 1.00 80.44 391 GLY A N 1
ATOM 3034 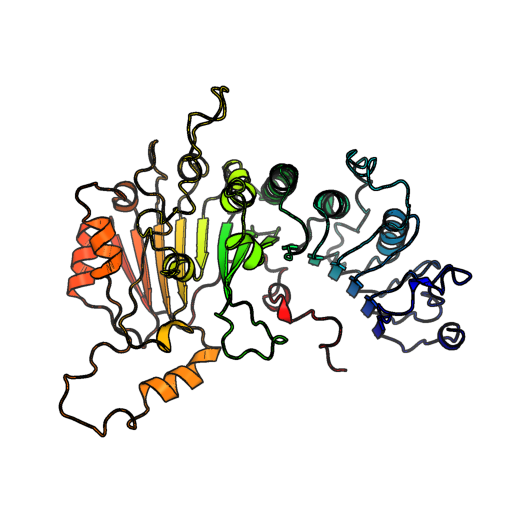C CA . GLY A 1 391 ? -1.645 -9.074 27.104 1.00 80.44 391 GLY A CA 1
ATOM 3035 C C . GLY A 1 391 ? -2.930 -8.329 27.481 1.00 80.44 391 GLY A C 1
ATOM 3036 O O . GLY A 1 391 ? -3.925 -8.475 26.773 1.00 80.44 391 GLY A O 1
ATOM 3037 N N . LYS A 1 392 ? -2.928 -7.508 28.544 1.00 90.69 392 LYS A N 1
ATOM 3038 C CA . LYS A 1 392 ? -4.060 -6.630 28.852 1.00 90.69 392 LYS A CA 1
ATOM 3039 C C . LYS A 1 392 ? -4.145 -5.530 27.795 1.00 90.69 392 LYS A C 1
ATOM 3041 O O . LYS A 1 392 ? -3.154 -4.858 27.499 1.00 90.69 392 LYS A O 1
ATOM 3046 N N . VAL A 1 393 ? -5.337 -5.351 27.244 1.00 93.06 393 VAL A N 1
ATOM 3047 C CA . VAL A 1 393 ? -5.691 -4.188 26.433 1.00 93.06 393 VAL A CA 1
ATOM 3048 C C . VAL A 1 393 ? -6.300 -3.149 27.370 1.00 93.06 393 VAL A C 1
ATOM 3050 O O . VAL A 1 393 ? -7.230 -3.461 28.106 1.00 93.06 393 VAL A O 1
ATOM 3053 N N . ASP A 1 394 ? -5.739 -1.945 27.364 1.00 94.00 394 ASP A N 1
ATOM 3054 C CA . ASP A 1 394 ? -6.161 -0.801 28.175 1.00 94.00 394 ASP A CA 1
ATOM 3055 C C . ASP A 1 394 ? -6.762 0.263 27.252 1.00 94.00 394 ASP A C 1
ATOM 3057 O O . ASP A 1 394 ? -6.049 0.985 26.544 1.00 94.00 394 ASP A O 1
ATOM 3061 N N . PHE A 1 395 ? -8.091 0.351 27.246 1.00 95.56 395 PHE A N 1
ATOM 3062 C CA . PHE A 1 395 ? -8.810 1.392 26.521 1.00 95.56 395 PHE A CA 1
ATOM 3063 C C . PHE A 1 395 ? -8.843 2.714 27.287 1.00 95.56 395 PHE A C 1
ATOM 3065 O O . PHE A 1 395 ? -9.057 3.755 26.661 1.00 95.56 395 PHE A O 1
ATOM 3072 N N . THR A 1 396 ? -8.641 2.703 28.608 1.00 93.75 396 THR A N 1
ATOM 3073 C CA . THR A 1 396 ? -8.770 3.884 29.471 1.00 93.75 396 THR A CA 1
ATOM 3074 C C . THR A 1 396 ? -7.797 4.984 29.066 1.00 93.75 396 THR A C 1
ATOM 3076 O O . THR A 1 396 ? -8.213 6.125 28.843 1.00 93.75 396 THR A O 1
ATOM 3079 N N . THR A 1 397 ? -6.516 4.640 28.917 1.00 90.19 397 THR A N 1
ATOM 3080 C CA . THR A 1 397 ? -5.450 5.639 28.745 1.00 90.19 397 THR A CA 1
ATOM 3081 C C . THR A 1 397 ? -5.587 6.455 27.458 1.00 90.19 397 THR A C 1
ATOM 3083 O O . THR A 1 397 ? -5.475 7.680 27.495 1.00 90.19 397 THR A O 1
ATOM 3086 N N . ASN A 1 398 ? -5.856 5.802 26.324 1.00 90.06 398 ASN A N 1
ATOM 3087 C CA . ASN A 1 398 ? -5.843 6.461 25.014 1.00 90.06 398 ASN A CA 1
ATOM 3088 C C . ASN A 1 398 ? -7.246 6.626 24.421 1.00 90.06 398 ASN A C 1
ATOM 3090 O O . ASN A 1 398 ? -7.658 7.745 24.116 1.00 90.06 398 ASN A O 1
ATOM 3094 N N . LEU A 1 399 ? -7.983 5.527 24.239 1.00 93.81 399 LEU A N 1
ATOM 3095 C CA . LEU A 1 399 ? -9.264 5.541 23.532 1.00 93.81 399 LEU A CA 1
ATOM 3096 C C . LEU A 1 399 ? -10.362 6.256 24.326 1.00 93.81 399 LEU A C 1
ATOM 3098 O O . LEU A 1 399 ? -10.952 7.215 23.830 1.00 93.81 399 LEU A O 1
ATOM 3102 N N . LEU A 1 400 ? -10.633 5.810 25.552 1.00 95.44 400 LEU A N 1
ATOM 3103 C CA . LEU A 1 400 ? -11.669 6.398 26.398 1.00 95.44 400 LEU A CA 1
ATOM 3104 C C . LEU A 1 400 ? -11.322 7.842 26.746 1.00 95.44 400 LEU A C 1
ATOM 3106 O O . LEU A 1 400 ? -12.183 8.693 26.578 1.00 95.44 400 LEU A O 1
ATOM 3110 N N . SER A 1 401 ? -10.066 8.139 27.106 1.00 93.12 401 SER A N 1
ATOM 3111 C CA . SER A 1 401 ? -9.607 9.519 27.334 1.00 93.12 401 SER A CA 1
ATOM 3112 C C . SER A 1 401 ? -9.915 10.446 26.147 1.00 93.12 401 SER A C 1
ATOM 3114 O O . SER A 1 401 ? -10.466 11.539 26.321 1.00 93.12 401 SER A O 1
ATOM 3116 N N . ALA A 1 402 ? -9.645 9.985 24.918 1.00 91.06 402 ALA A N 1
ATOM 3117 C CA . ALA A 1 402 ? -9.954 10.728 23.700 1.00 91.06 402 ALA A CA 1
ATOM 3118 C C . ALA A 1 402 ? -11.467 10.949 23.503 1.00 91.06 402 ALA A C 1
ATOM 3120 O O . ALA A 1 402 ? -11.875 12.038 23.092 1.00 91.06 402 ALA A O 1
ATOM 3121 N N . LEU A 1 403 ? -12.300 9.952 23.819 1.00 93.94 403 LEU A N 1
ATOM 3122 C CA . LEU A 1 403 ? -13.763 10.019 23.708 1.00 93.94 403 LEU A CA 1
ATOM 3123 C C . LEU A 1 403 ? -14.417 10.863 24.817 1.00 93.94 403 LEU A C 1
ATOM 3125 O O . LEU A 1 403 ? -15.421 11.529 24.560 1.00 93.94 403 LEU A O 1
ATOM 3129 N N . THR A 1 404 ? -13.845 10.862 26.025 1.00 93.56 404 THR A N 1
ATOM 3130 C CA . THR A 1 404 ? -14.322 11.621 27.195 1.00 93.56 404 THR A CA 1
ATOM 3131 C C . THR A 1 404 ? -13.882 13.076 27.200 1.00 93.56 404 THR A C 1
ATOM 3133 O O . THR A 1 404 ? -14.348 13.832 28.043 1.00 93.56 404 THR A O 1
ATOM 3136 N N . SER A 1 405 ? -12.970 13.475 26.308 1.00 89.50 405 SER A N 1
ATOM 3137 C CA . SER A 1 405 ? -12.471 14.849 26.260 1.00 89.50 405 SER A CA 1
ATOM 3138 C C . SER A 1 405 ? -13.634 15.849 26.244 1.00 89.50 405 SER A C 1
ATOM 3140 O O . SER A 1 405 ? -14.490 15.774 25.360 1.00 89.50 405 SER A O 1
ATOM 3142 N N . ASP A 1 406 ? -13.627 16.827 27.162 1.00 81.38 406 ASP A N 1
ATOM 3143 C CA . ASP A 1 406 ? -14.658 17.882 27.311 1.00 81.38 406 ASP A CA 1
ATOM 3144 C C . ASP A 1 406 ? -14.986 18.601 25.995 1.00 81.38 406 ASP A C 1
ATOM 3146 O O . ASP A 1 406 ? -16.045 19.187 25.784 1.00 81.38 406 ASP A O 1
ATOM 3150 N N . ARG A 1 407 ? -14.030 18.550 25.074 1.00 86.19 407 ARG A N 1
ATOM 3151 C CA . ARG A 1 407 ? -14.063 19.151 23.753 1.00 86.19 407 ARG A CA 1
ATOM 3152 C C . ARG A 1 407 ? -14.890 18.375 22.727 1.00 86.19 407 ARG A C 1
ATOM 3154 O O . ARG A 1 407 ? -15.001 18.880 21.606 1.00 86.19 407 ARG A O 1
ATOM 3161 N N . ASN A 1 408 ? -15.406 17.193 23.088 1.00 86.56 408 ASN A N 1
ATOM 3162 C CA . ASN A 1 408 ? -16.177 16.263 22.257 1.00 86.56 408 ASN A CA 1
ATOM 3163 C C . ASN A 1 408 ? -15.537 16.075 20.866 1.00 86.56 408 ASN A C 1
ATOM 3165 O O . ASN A 1 408 ? -16.206 16.140 19.835 1.00 86.56 408 ASN A O 1
ATOM 3169 N N . GLU A 1 409 ? -14.206 15.913 20.829 1.00 87.94 409 GLU A N 1
ATOM 3170 C CA . GLU A 1 409 ? -13.413 16.003 19.590 1.00 87.94 409 GLU A CA 1
ATOM 3171 C C . GLU A 1 409 ? -13.769 14.916 18.566 1.00 87.94 409 GLU A C 1
ATOM 3173 O O . GLU A 1 409 ? -13.571 15.116 17.368 1.00 87.94 409 GLU A O 1
ATOM 3178 N N . TYR A 1 410 ? -14.350 13.808 19.027 1.00 92.12 410 TYR A N 1
ATOM 3179 C CA . TYR A 1 410 ? -14.756 12.666 18.212 1.00 92.12 410 TYR A CA 1
ATOM 3180 C C . TYR A 1 410 ? -16.274 12.459 18.207 1.00 92.12 410 TYR A C 1
ATOM 3182 O O . TYR A 1 410 ? -16.738 11.348 18.008 1.00 92.12 410 TYR A O 1
ATOM 3190 N N . ALA A 1 411 ? -17.079 13.510 18.399 1.00 92.12 411 ALA A N 1
ATOM 3191 C CA . ALA A 1 411 ? -18.544 13.404 18.454 1.00 92.12 411 ALA A CA 1
ATOM 3192 C C . ALA A 1 411 ? -19.170 12.578 17.310 1.00 92.12 411 ALA A C 1
ATOM 3194 O O . ALA A 1 411 ? -20.135 11.852 17.527 1.00 92.12 411 ALA A O 1
ATOM 3195 N N . TYR A 1 412 ? -18.606 12.675 16.104 1.00 90.75 412 TYR A N 1
ATOM 3196 C CA . TYR A 1 412 ? -19.100 11.994 14.906 1.00 90.75 412 TYR A CA 1
ATOM 3197 C C . TYR A 1 412 ? -18.949 10.466 14.958 1.00 90.75 412 TYR A C 1
ATOM 3199 O O . TYR A 1 412 ? -19.701 9.774 14.282 1.00 90.75 412 TYR A O 1
ATOM 3207 N N . VAL A 1 413 ? -18.035 9.918 15.772 1.00 94.44 413 VAL A N 1
ATOM 3208 C CA . VAL A 1 413 ? -17.886 8.455 15.899 1.00 94.44 413 VAL A CA 1
ATOM 3209 C C . VAL A 1 413 ? -18.991 7.836 16.752 1.00 94.44 413 VAL A C 1
ATOM 3211 O O . VAL A 1 413 ? -19.176 6.626 16.702 1.00 94.44 413 VAL A O 1
ATOM 3214 N N . LYS A 1 414 ? -19.752 8.643 17.508 1.00 94.56 414 LYS A N 1
ATOM 3215 C CA . LYS A 1 414 ? -20.774 8.133 18.434 1.00 94.56 414 LYS A CA 1
ATOM 3216 C C . LYS A 1 414 ? -21.917 7.397 17.742 1.00 94.56 414 LYS A C 1
ATOM 3218 O O . LYS A 1 414 ? -22.554 6.543 18.344 1.00 94.56 414 LYS A O 1
ATOM 3223 N N . HIS A 1 415 ? -22.164 7.718 16.476 1.00 94.56 415 HIS A N 1
ATOM 3224 C CA . HIS A 1 415 ? -23.179 7.054 15.660 1.00 94.56 415 HIS A CA 1
ATOM 3225 C C . HIS A 1 415 ? -22.671 5.771 14.995 1.00 94.56 415 HIS A C 1
ATOM 3227 O O . HIS A 1 415 ? -23.477 4.999 14.484 1.00 94.56 415 HIS A O 1
ATOM 3233 N N . ALA A 1 416 ? -21.359 5.529 15.020 1.00 97.19 416 ALA A N 1
ATOM 3234 C CA . ALA A 1 416 ? -20.774 4.348 14.416 1.00 97.19 416 ALA A CA 1
ATOM 3235 C C . ALA A 1 416 ? -20.973 3.118 15.307 1.00 97.19 416 ALA A C 1
ATOM 3237 O O . ALA A 1 416 ? -20.976 3.193 16.541 1.00 97.19 416 ALA A O 1
ATOM 3238 N N . ARG A 1 417 ? -21.062 1.958 14.661 1.00 98.19 417 ARG A N 1
ATOM 3239 C CA . ARG A 1 417 ? -20.903 0.655 15.299 1.00 98.19 417 ARG A CA 1
ATOM 3240 C C . ARG A 1 417 ? -19.416 0.358 15.466 1.00 98.19 417 ARG A C 1
ATOM 3242 O O . ARG A 1 417 ? -18.679 0.309 14.480 1.00 98.19 417 ARG A O 1
ATOM 3249 N N . LEU A 1 418 ? -18.985 0.137 16.703 1.00 98.25 418 LEU A N 1
ATOM 3250 C CA . LEU A 1 418 ? -17.628 -0.276 17.034 1.00 98.25 418 LEU A CA 1
ATOM 3251 C C . LEU A 1 418 ? -17.521 -1.807 17.013 1.00 98.25 418 LEU A C 1
ATOM 3253 O O . LEU A 1 418 ? -18.260 -2.491 17.714 1.00 98.25 418 LEU A O 1
ATOM 3257 N N . VAL A 1 419 ? -16.563 -2.345 16.260 1.00 98.31 419 VAL A N 1
ATOM 3258 C CA . VAL A 1 419 ? -16.197 -3.769 16.291 1.00 98.31 419 VAL A CA 1
ATOM 3259 C C . VAL A 1 419 ? -14.771 -3.904 16.808 1.00 98.31 419 VAL A C 1
ATOM 3261 O O . VAL A 1 419 ? -13.825 -3.437 16.173 1.00 98.31 419 VAL A O 1
ATOM 3264 N N . VAL A 1 420 ? -14.612 -4.545 17.959 1.00 98.00 420 VAL A N 1
ATOM 3265 C CA . VAL A 1 420 ? -13.327 -4.781 18.618 1.00 98.00 420 VAL A CA 1
ATOM 3266 C C . VAL A 1 420 ? -12.889 -6.215 18.324 1.00 98.00 420 VAL A C 1
ATOM 3268 O O . VAL A 1 420 ? -13.392 -7.162 18.923 1.00 98.00 420 VAL A O 1
ATOM 3271 N N . GLN A 1 421 ? -11.966 -6.382 17.380 1.00 97.88 421 GLN A N 1
ATOM 3272 C CA . GLN A 1 421 ? -11.410 -7.680 17.004 1.00 97.88 421 GLN A CA 1
ATOM 3273 C C . GLN A 1 421 ? -10.114 -7.936 17.768 1.00 97.88 421 GLN A C 1
ATOM 3275 O O . GLN A 1 421 ? -9.176 -7.143 17.686 1.00 97.88 421 GLN A O 1
ATOM 3280 N N . VAL A 1 422 ? -10.050 -9.032 18.519 1.00 96.75 422 VAL A N 1
ATOM 3281 C CA . VAL A 1 422 ? -8.956 -9.291 19.462 1.00 96.75 422 VAL A CA 1
ATOM 3282 C C . VAL A 1 422 ? -8.477 -10.733 19.364 1.00 96.75 422 VAL A C 1
ATOM 3284 O O . VAL A 1 422 ? -9.275 -11.666 19.287 1.00 96.75 422 VAL A O 1
ATOM 3287 N N . MET A 1 423 ? -7.158 -10.932 19.372 1.00 94.88 423 MET A N 1
ATOM 3288 C CA . MET A 1 423 ? -6.576 -12.277 19.354 1.00 94.88 423 MET A CA 1
ATOM 3289 C C . MET A 1 423 ? -6.759 -13.017 20.695 1.00 94.88 423 MET A C 1
ATOM 3291 O O . MET A 1 423 ? -6.734 -12.374 21.745 1.00 94.88 423 MET A O 1
ATOM 3295 N N . PRO A 1 424 ? -6.863 -14.364 20.716 1.00 90.44 424 PRO A N 1
ATOM 3296 C CA . PRO A 1 424 ? -7.244 -15.146 21.903 1.00 90.44 424 PRO A CA 1
ATOM 3297 C C . PRO A 1 424 ? -6.393 -14.959 23.167 1.00 90.44 424 PRO A C 1
ATOM 3299 O O . PRO A 1 424 ? -6.843 -15.304 24.257 1.00 90.44 424 PRO A O 1
ATOM 3302 N N . HIS A 1 425 ? -5.162 -14.465 23.033 1.00 87.25 425 HIS A N 1
ATOM 3303 C CA . HIS A 1 425 ? -4.219 -14.274 24.142 1.00 87.25 425 HIS A CA 1
ATOM 3304 C C . HIS A 1 425 ? -4.254 -12.868 24.747 1.00 87.25 425 HIS A C 1
ATOM 3306 O O . HIS A 1 425 ? -3.516 -12.588 25.687 1.00 87.25 425 HIS A O 1
ATOM 3312 N N . LEU A 1 426 ? -5.092 -11.987 24.206 1.00 90.56 426 LEU A N 1
ATOM 3313 C CA . LEU A 1 426 ? -5.279 -10.643 24.720 1.00 90.56 426 LEU A CA 1
ATOM 3314 C C . LEU A 1 426 ? -6.537 -10.589 25.587 1.00 90.56 426 LEU A C 1
ATOM 3316 O O . LEU A 1 426 ? -7.567 -11.183 25.259 1.00 90.56 426 LEU A O 1
ATOM 3320 N N . VAL A 1 427 ? -6.442 -9.877 26.705 1.00 92.25 427 VAL A N 1
ATOM 3321 C CA . VAL A 1 427 ? -7.513 -9.763 27.697 1.00 92.25 427 VAL A CA 1
ATOM 3322 C C . VAL A 1 427 ? -8.097 -8.360 27.632 1.00 92.25 427 VAL A C 1
ATOM 3324 O O . VAL A 1 427 ? -7.371 -7.374 27.764 1.00 92.25 427 VAL A O 1
ATOM 3327 N N . LEU A 1 428 ? -9.412 -8.289 27.435 1.00 94.94 428 LEU A N 1
ATOM 3328 C CA . LEU A 1 428 ? -10.182 -7.052 27.512 1.00 94.94 428 LEU A CA 1
ATOM 3329 C C . LEU A 1 428 ? -10.794 -6.908 28.903 1.00 94.94 428 LEU A C 1
ATOM 3331 O O . LEU A 1 428 ? -11.276 -7.885 29.478 1.00 94.94 428 LEU A O 1
ATOM 3335 N N . ASP A 1 429 ? -10.807 -5.684 29.413 1.00 95.56 429 ASP A N 1
ATOM 3336 C CA . ASP A 1 429 ? -11.483 -5.343 30.657 1.00 95.56 429 ASP A CA 1
ATOM 3337 C C . ASP A 1 429 ? -12.989 -5.138 30.405 1.00 95.56 429 ASP A C 1
ATOM 3339 O O . ASP A 1 429 ? -13.388 -4.356 29.538 1.00 95.56 429 ASP A O 1
ATOM 3343 N N . ALA A 1 430 ? -13.838 -5.872 31.130 1.00 96.88 430 ALA A N 1
ATOM 3344 C CA . ALA A 1 430 ? -15.285 -5.816 30.935 1.00 96.88 430 ALA A CA 1
ATOM 3345 C C . ALA A 1 430 ? -15.869 -4.443 31.302 1.00 96.88 430 ALA A C 1
ATOM 3347 O O . ALA A 1 430 ? -16.778 -3.971 30.621 1.00 96.88 430 ALA A O 1
ATOM 3348 N N . GLU A 1 431 ? -15.327 -3.775 32.327 1.00 97.56 431 GLU A N 1
ATOM 3349 C CA . GLU A 1 431 ? -15.795 -2.445 32.726 1.00 97.56 431 GLU A CA 1
ATOM 3350 C C . GLU A 1 431 ? -15.461 -1.402 31.657 1.00 97.56 431 GLU A C 1
ATOM 3352 O O . GLU A 1 431 ? -16.272 -0.523 31.362 1.00 97.56 431 GLU A O 1
ATOM 3357 N N . GLU A 1 432 ? -14.287 -1.509 31.030 1.00 96.88 432 GLU A N 1
ATOM 3358 C CA . GLU A 1 432 ? -13.908 -0.630 29.922 1.00 96.88 432 GLU A CA 1
ATOM 3359 C C . GLU A 1 432 ? -14.799 -0.838 28.693 1.00 96.88 432 GLU A C 1
ATOM 3361 O O . GLU A 1 432 ? -15.187 0.137 28.047 1.00 96.88 432 GLU A O 1
ATOM 3366 N N . LEU A 1 433 ? -15.176 -2.086 28.391 1.00 97.88 433 LEU A N 1
ATOM 3367 C CA . LEU A 1 433 ? -16.119 -2.390 27.312 1.00 97.88 433 LEU A CA 1
ATOM 3368 C C . LEU A 1 433 ? -17.508 -1.797 27.576 1.00 97.88 433 LEU A C 1
ATOM 3370 O O . LEU A 1 433 ? -18.097 -1.220 26.660 1.00 97.88 433 LEU A O 1
ATOM 3374 N N . GLU A 1 434 ? -18.018 -1.873 28.810 1.00 97.94 434 GLU A N 1
ATOM 3375 C CA . GLU A 1 434 ? -19.276 -1.203 29.169 1.00 97.94 434 GLU A CA 1
ATOM 3376 C C . GLU A 1 434 ? -19.174 0.317 29.020 1.00 97.94 434 GLU A C 1
ATOM 3378 O O . GLU A 1 434 ? -20.084 0.955 28.489 1.00 97.94 434 GLU A O 1
ATOM 3383 N N . ARG A 1 435 ? -18.040 0.916 29.406 1.00 97.62 435 ARG A N 1
ATOM 3384 C CA . ARG A 1 435 ? -17.811 2.351 29.185 1.00 97.62 435 ARG A CA 1
ATOM 3385 C C . ARG A 1 435 ? -17.819 2.696 27.700 1.00 97.62 435 ARG A C 1
ATOM 3387 O O . ARG A 1 435 ? -18.448 3.682 27.328 1.00 97.62 435 ARG A O 1
ATOM 3394 N N . LEU A 1 436 ? -17.185 1.887 26.844 1.00 97.44 436 LEU A N 1
ATOM 3395 C CA . LEU A 1 436 ? -17.214 2.090 25.390 1.00 97.44 436 LEU A CA 1
ATOM 3396 C C . LEU A 1 436 ? -18.641 2.031 24.829 1.00 97.44 436 LEU A C 1
ATOM 3398 O O . LEU A 1 436 ? -18.968 2.830 23.953 1.00 97.44 436 LEU A O 1
ATOM 3402 N N . ARG A 1 437 ? -19.520 1.168 25.357 1.00 97.94 437 ARG A N 1
ATOM 3403 C CA . ARG A 1 437 ? -20.940 1.130 24.951 1.00 97.94 437 ARG A CA 1
ATOM 3404 C C . ARG A 1 437 ? -21.687 2.431 25.233 1.00 97.94 437 ARG A C 1
ATOM 3406 O O . ARG A 1 437 ? -22.644 2.730 24.531 1.00 97.94 437 ARG A O 1
ATOM 3413 N N . GLY A 1 438 ? -21.224 3.240 26.186 1.00 97.06 438 GLY A N 1
ATOM 3414 C CA . GLY A 1 438 ? -21.744 4.590 26.413 1.00 97.06 438 GLY A CA 1
ATOM 3415 C C . GLY A 1 438 ? -21.345 5.618 25.344 1.00 97.06 438 GLY A C 1
ATOM 3416 O O . GLY A 1 438 ? -21.940 6.694 25.287 1.00 97.06 438 GLY A O 1
ATOM 3417 N N . PHE A 1 439 ? -20.351 5.317 24.499 1.00 97.12 439 PHE A N 1
ATOM 3418 C CA . PHE A 1 439 ? -19.825 6.242 23.488 1.00 97.12 439 PHE A CA 1
ATOM 3419 C C . PHE A 1 439 ? -20.187 5.886 22.048 1.00 97.12 439 PHE A C 1
ATOM 3421 O O . PHE A 1 439 ? -20.068 6.768 21.208 1.00 97.12 439 PHE A O 1
ATOM 3428 N N . PHE A 1 440 ? -20.606 4.657 21.748 1.00 97.81 440 PHE A N 1
ATOM 3429 C CA . PHE A 1 440 ? -20.896 4.187 20.387 1.00 97.81 440 PHE A CA 1
ATOM 3430 C C . PHE A 1 440 ? -22.338 3.691 20.259 1.00 97.81 440 PHE A C 1
ATOM 3432 O O . PHE A 1 440 ? -22.950 3.296 21.247 1.00 97.81 440 PHE A O 1
ATOM 3439 N N . ALA A 1 441 ? -22.867 3.652 19.033 1.00 97.75 441 ALA A N 1
ATOM 3440 C CA . ALA A 1 441 ? -24.222 3.160 18.776 1.00 97.75 441 ALA A CA 1
ATOM 3441 C C . ALA A 1 441 ? -24.371 1.666 19.114 1.00 97.75 441 ALA A C 1
ATOM 3443 O O . ALA A 1 441 ? -25.419 1.226 19.579 1.00 97.75 441 ALA A O 1
ATOM 3444 N N . ALA A 1 442 ? -23.309 0.894 18.883 1.00 98.19 442 ALA A N 1
ATOM 3445 C CA . ALA A 1 442 ? -23.181 -0.499 19.286 1.00 98.19 442 ALA A CA 1
ATOM 3446 C C . ALA A 1 442 ? -21.696 -0.848 19.451 1.00 98.19 442 ALA A C 1
ATOM 3448 O O . ALA A 1 442 ? -20.849 -0.262 18.774 1.00 98.19 442 ALA A O 1
ATOM 3449 N N . VAL A 1 443 ? -21.389 -1.803 20.333 1.00 98.38 443 VAL A N 1
ATOM 3450 C CA . VAL A 1 443 ? -20.033 -2.337 20.524 1.00 98.38 443 VAL A CA 1
ATOM 3451 C C . VAL A 1 443 ? -20.082 -3.856 20.504 1.00 98.38 443 VAL A C 1
ATOM 3453 O O . VAL A 1 443 ? -20.675 -4.467 21.396 1.00 98.38 443 VAL A O 1
ATOM 3456 N N . ASP A 1 444 ? -19.406 -4.443 19.524 1.00 98.25 444 ASP A N 1
ATOM 3457 C CA . ASP A 1 444 ? -19.213 -5.884 19.406 1.00 98.25 444 ASP A CA 1
ATOM 3458 C C . ASP A 1 444 ? -17.763 -6.261 19.675 1.00 98.25 444 ASP A C 1
ATOM 3460 O O . ASP A 1 444 ? -16.838 -5.505 19.372 1.00 98.25 444 ASP A O 1
ATOM 3464 N N . VAL A 1 445 ? -17.570 -7.460 20.217 1.00 98.06 445 VAL A N 1
ATOM 3465 C CA . VAL A 1 445 ? -16.247 -8.039 20.441 1.00 98.06 445 VAL A CA 1
ATOM 3466 C C . VAL A 1 445 ? -16.155 -9.340 19.662 1.00 98.06 445 VAL A C 1
ATOM 3468 O O . VAL A 1 445 ? -16.957 -10.250 19.862 1.00 98.06 445 VAL A O 1
ATOM 3471 N N . GLU A 1 446 ? -15.154 -9.436 18.797 1.00 98.19 446 GLU A N 1
ATOM 3472 C CA . GLU A 1 446 ? -14.896 -10.607 17.966 1.00 98.19 446 GLU A CA 1
ATOM 3473 C C . GLU A 1 446 ? -13.522 -11.183 18.302 1.00 98.19 446 GLU A C 1
ATOM 3475 O O . GLU A 1 446 ? -12.542 -10.453 18.468 1.00 98.19 446 GLU A O 1
ATOM 3480 N N . LYS A 1 447 ? -13.433 -12.511 18.379 1.00 97.00 447 LYS A N 1
ATOM 3481 C CA . LYS A 1 447 ? -12.141 -13.192 18.468 1.00 97.00 447 LYS A CA 1
ATOM 3482 C C . LYS A 1 447 ? -11.624 -13.474 17.066 1.00 97.00 447 LYS A C 1
ATOM 3484 O O . LYS A 1 447 ? -12.366 -14.001 16.242 1.00 97.00 447 LYS A O 1
ATOM 3489 N N . ILE A 1 448 ? -10.362 -13.140 16.818 1.00 96.19 448 ILE A N 1
ATOM 3490 C CA . ILE A 1 448 ? -9.707 -13.344 15.521 1.00 96.19 448 ILE A CA 1
ATOM 3491 C C . ILE A 1 448 ? -8.424 -14.155 15.676 1.00 96.19 448 ILE A C 1
ATOM 3493 O O . ILE A 1 448 ? -7.632 -13.907 16.578 1.00 96.19 448 ILE A O 1
ATOM 3497 N N . ASP A 1 449 ? -8.185 -15.095 14.767 1.00 92.94 449 ASP A N 1
ATOM 3498 C CA . ASP A 1 449 ? -6.954 -15.899 14.777 1.00 92.94 449 ASP A CA 1
ATOM 3499 C C . ASP A 1 449 ? -5.788 -15.205 14.065 1.00 92.94 449 ASP A C 1
ATOM 3501 O O . ASP A 1 449 ? -4.629 -15.576 14.248 1.00 92.94 449 ASP A O 1
ATOM 3505 N N . ARG A 1 450 ? -6.091 -14.206 13.230 1.00 92.44 450 ARG A N 1
ATOM 3506 C CA . ARG A 1 450 ? -5.121 -13.424 12.459 1.00 92.44 450 ARG A CA 1
ATOM 3507 C C . ARG A 1 450 ? -5.573 -11.978 12.374 1.00 92.44 450 ARG A C 1
ATOM 3509 O O . ARG A 1 450 ? -6.771 -11.714 12.277 1.00 92.44 450 ARG A O 1
ATOM 3516 N N . LEU A 1 451 ? -4.611 -11.057 12.380 1.00 93.56 451 LEU A N 1
ATOM 3517 C CA . LEU A 1 451 ? -4.895 -9.659 12.079 1.00 93.56 451 LEU A CA 1
ATOM 3518 C C . LEU A 1 451 ? -5.480 -9.551 10.663 1.00 93.56 451 LEU A C 1
ATOM 3520 O O . LEU A 1 451 ? -4.944 -10.169 9.739 1.00 93.56 451 LEU A O 1
ATOM 3524 N N . PRO A 1 452 ? -6.571 -8.791 10.479 1.00 94.25 452 PRO A N 1
ATOM 3525 C CA . PRO A 1 452 ? -7.130 -8.580 9.160 1.00 94.25 452 PRO A CA 1
ATOM 3526 C C . PRO A 1 452 ? -6.158 -7.749 8.318 1.00 94.25 452 PRO A C 1
ATOM 3528 O O . PRO A 1 452 ? -5.543 -6.803 8.813 1.00 94.25 452 PRO A O 1
ATOM 3531 N N . THR A 1 453 ? -6.061 -8.085 7.039 1.00 91.19 453 THR A N 1
ATOM 3532 C CA . THR A 1 453 ? -5.347 -7.300 6.031 1.00 91.19 453 THR A CA 1
ATOM 3533 C C . THR A 1 453 ? -6.353 -6.567 5.153 1.00 91.19 453 THR A C 1
ATOM 3535 O O . THR A 1 453 ? -7.482 -7.035 4.969 1.00 91.19 453 THR A O 1
ATOM 3538 N N . MET A 1 454 ? -5.964 -5.411 4.605 1.00 92.50 454 MET A N 1
ATOM 3539 C CA . MET A 1 454 ? -6.811 -4.735 3.623 1.00 92.50 454 MET A CA 1
ATOM 3540 C C . MET A 1 454 ? -7.060 -5.677 2.428 1.00 92.50 454 MET A C 1
ATOM 3542 O O . MET A 1 454 ? -6.092 -6.159 1.835 1.00 92.50 454 MET A O 1
ATOM 3546 N N . PRO A 1 455 ? -8.323 -5.896 2.016 1.00 90.44 455 PRO A N 1
ATOM 3547 C CA . PRO A 1 455 ? -8.626 -6.657 0.812 1.00 90.44 455 PRO A CA 1
ATOM 3548 C C . PRO A 1 455 ? -7.958 -6.039 -0.422 1.00 90.44 455 PRO A C 1
ATOM 3550 O O . PRO A 1 455 ? -8.093 -4.839 -0.679 1.00 90.44 455 PRO A O 1
ATOM 3553 N N . VAL A 1 456 ? -7.267 -6.867 -1.201 1.00 88.38 456 VAL A N 1
ATOM 3554 C CA . VAL A 1 456 ? -6.628 -6.497 -2.473 1.00 88.38 456 VAL A CA 1
ATOM 3555 C C . VAL A 1 456 ? -7.241 -7.300 -3.625 1.00 88.38 456 VAL A C 1
ATOM 3557 O O . VAL A 1 456 ? -7.830 -8.352 -3.368 1.00 88.38 456 VAL A O 1
ATOM 3560 N N . PRO A 1 457 ? -7.144 -6.830 -4.887 1.00 85.94 457 PRO A N 1
ATOM 3561 C CA . PRO A 1 457 ? -7.623 -7.596 -6.038 1.00 85.94 457 PRO A CA 1
ATOM 3562 C C . PRO A 1 457 ? -7.099 -9.036 -6.017 1.00 85.94 457 PRO A C 1
ATOM 3564 O O . PRO A 1 457 ? -5.909 -9.229 -5.795 1.00 85.94 457 PRO A O 1
ATOM 3567 N N . GLU A 1 458 ? -7.921 -10.033 -6.361 1.00 83.44 458 GLU A N 1
ATOM 3568 C CA . GLU A 1 458 ? -7.507 -11.455 -6.374 1.00 83.44 458 GLU A CA 1
ATOM 3569 C C . GLU A 1 458 ? -6.280 -11.721 -7.260 1.00 83.44 458 GLU A C 1
ATOM 3571 O O . GLU A 1 458 ? -5.476 -12.623 -7.015 1.00 83.44 458 GLU A O 1
ATOM 3576 N N . ARG A 1 459 ? -6.112 -10.906 -8.310 1.00 79.44 459 ARG A N 1
ATOM 3577 C CA . ARG A 1 459 ? -4.945 -10.962 -9.201 1.00 79.44 459 ARG A CA 1
ATOM 3578 C C . ARG A 1 459 ? -3.638 -10.540 -8.522 1.00 79.44 459 ARG A C 1
ATOM 3580 O O . ARG A 1 459 ? -2.569 -10.857 -9.038 1.00 79.44 459 ARG A O 1
ATOM 3587 N N . VAL A 1 460 ? -3.713 -9.819 -7.405 1.00 79.56 460 VAL A N 1
ATOM 3588 C CA . VAL A 1 460 ? -2.575 -9.428 -6.574 1.00 79.56 460 VAL A CA 1
ATOM 3589 C C . VAL A 1 460 ? -2.432 -10.461 -5.464 1.00 79.56 460 VAL A C 1
ATOM 3591 O O . VAL A 1 460 ? -3.178 -10.457 -4.494 1.00 79.56 460 VAL A O 1
ATOM 3594 N N . ARG A 1 461 ? -1.457 -11.361 -5.601 1.00 73.44 461 ARG A N 1
ATOM 3595 C CA . ARG A 1 461 ? -1.088 -12.272 -4.508 1.00 73.44 461 ARG A CA 1
ATOM 3596 C C . ARG A 1 461 ? -0.355 -11.499 -3.414 1.00 73.44 461 ARG A C 1
ATOM 3598 O O . ARG A 1 461 ? 0.379 -10.567 -3.735 1.00 73.44 461 ARG A O 1
ATOM 3605 N N . ASP A 1 462 ? -0.460 -11.937 -2.162 1.00 61.44 462 ASP A N 1
ATOM 3606 C CA . ASP A 1 462 ? 0.233 -11.309 -1.021 1.00 61.44 462 ASP A CA 1
ATOM 3607 C C . ASP A 1 462 ? 1.752 -11.187 -1.245 1.00 61.44 462 ASP A C 1
ATOM 3609 O O . ASP A 1 462 ? 2.357 -10.155 -0.954 1.00 61.44 462 ASP A O 1
ATOM 3613 N N . GLU A 1 463 ? 2.358 -12.183 -1.898 1.00 63.75 463 GLU A N 1
ATOM 3614 C CA . GLU A 1 463 ? 3.771 -12.185 -2.310 1.00 63.75 463 GLU A CA 1
ATOM 3615 C C . GLU A 1 463 ? 4.149 -10.981 -3.195 1.00 63.75 463 GLU A C 1
ATOM 3617 O O . GLU A 1 463 ? 5.296 -10.534 -3.218 1.00 63.75 463 GLU A O 1
ATOM 3622 N N . MET A 1 464 ? 3.187 -10.422 -3.935 1.00 64.75 464 MET A N 1
ATOM 3623 C CA . MET A 1 464 ? 3.406 -9.261 -4.796 1.00 64.75 464 MET A CA 1
ATOM 3624 C C . MET A 1 464 ? 3.490 -7.958 -4.002 1.00 64.75 464 MET A C 1
ATOM 3626 O O . MET A 1 464 ? 4.015 -6.975 -4.525 1.00 64.75 464 MET A O 1
ATOM 3630 N N . LEU A 1 465 ? 2.987 -7.914 -2.769 1.00 66.25 465 LEU A N 1
ATOM 3631 C CA . LEU A 1 465 ? 3.040 -6.732 -1.909 1.00 66.25 465 LEU A CA 1
ATOM 3632 C C . LEU A 1 465 ? 4.293 -6.703 -1.031 1.00 66.25 465 LEU A C 1
ATOM 3634 O O . LEU A 1 465 ? 4.633 -5.634 -0.513 1.00 66.25 465 LEU A O 1
ATOM 3638 N N . ASP A 1 466 ? 5.015 -7.820 -0.907 1.00 69.12 466 ASP A N 1
ATOM 3639 C CA . ASP A 1 466 ? 6.300 -7.816 -0.222 1.00 69.12 466 ASP A CA 1
ATOM 3640 C C . ASP A 1 466 ? 7.355 -7.093 -1.077 1.00 69.12 466 ASP A C 1
ATOM 3642 O O . ASP A 1 466 ? 7.737 -7.515 -2.175 1.00 69.12 466 ASP A O 1
ATOM 3646 N N . LEU A 1 467 ? 7.826 -5.955 -0.564 1.00 58.41 467 LEU A N 1
ATOM 3647 C CA . LEU A 1 467 ? 8.909 -5.181 -1.169 1.00 58.41 467 LEU A CA 1
ATOM 3648 C C . LEU A 1 467 ? 10.268 -5.880 -0.990 1.00 58.41 467 LEU A C 1
ATOM 3650 O O . LEU A 1 467 ? 11.198 -5.592 -1.744 1.00 58.41 467 LEU A O 1
ATOM 3654 N N . ARG A 1 468 ? 10.390 -6.807 -0.026 1.00 59.38 468 ARG A N 1
ATOM 3655 C CA . ARG A 1 468 ? 11.620 -7.569 0.250 1.00 59.38 468 ARG A CA 1
ATOM 3656 C C . ARG A 1 468 ? 11.849 -8.690 -0.761 1.00 59.38 468 ARG A C 1
ATOM 3658 O O . ARG A 1 468 ? 12.996 -8.994 -1.075 1.00 59.38 468 ARG A O 1
ATOM 3665 N N . GLY A 1 469 ? 10.775 -9.246 -1.327 1.00 50.69 469 GLY A N 1
ATOM 3666 C CA . GLY A 1 469 ? 10.827 -10.367 -2.273 1.00 50.69 469 GLY A CA 1
ATOM 3667 C C . GLY A 1 469 ? 11.492 -10.056 -3.620 1.00 50.69 469 GLY A C 1
ATOM 3668 O O . GLY A 1 469 ? 11.715 -10.966 -4.412 1.00 50.69 469 GLY A O 1
ATOM 3669 N N . PHE A 1 470 ? 11.832 -8.792 -3.901 1.00 49.31 470 PHE A N 1
ATOM 3670 C CA . PHE A 1 470 ? 12.436 -8.392 -5.173 1.00 49.31 470 PHE A CA 1
ATOM 3671 C C . PHE A 1 470 ? 13.695 -7.532 -4.986 1.00 49.31 470 PHE A C 1
ATOM 3673 O O . PHE A 1 470 ? 13.859 -6.486 -5.617 1.00 49.31 470 PHE A O 1
ATOM 3680 N N . ILE A 1 471 ? 14.614 -7.972 -4.120 1.00 50.34 471 ILE A N 1
ATOM 3681 C CA . ILE A 1 471 ? 16.011 -7.527 -4.188 1.00 50.34 471 ILE A CA 1
ATOM 3682 C C . ILE A 1 471 ? 16.667 -8.294 -5.351 1.00 50.34 471 ILE A C 1
ATOM 3684 O O . ILE A 1 471 ? 16.757 -9.522 -5.305 1.00 50.34 471 ILE A O 1
ATOM 3688 N N . PRO A 1 472 ? 17.134 -7.619 -6.418 1.00 39.00 472 PRO A N 1
ATOM 3689 C CA . PRO A 1 472 ? 17.853 -8.287 -7.498 1.00 39.00 472 PRO A CA 1
ATOM 3690 C C . PRO A 1 472 ? 19.116 -8.947 -6.927 1.00 39.00 472 PRO A C 1
ATOM 3692 O O . PRO A 1 472 ? 20.046 -8.249 -6.526 1.00 39.00 472 PRO A O 1
ATOM 3695 N N . GLY A 1 473 ? 19.119 -10.281 -6.850 1.00 39.75 473 GLY A N 1
ATOM 3696 C CA . GLY A 1 473 ? 20.201 -11.085 -6.267 1.00 39.75 473 GLY A CA 1
ATOM 3697 C C . GLY A 1 473 ? 19.815 -11.962 -5.068 1.00 39.75 473 GLY A C 1
ATOM 3698 O O . GLY A 1 473 ? 20.650 -12.753 -4.647 1.00 39.75 473 GLY A O 1
ATOM 3699 N N . SER A 1 474 ? 18.590 -11.864 -4.530 1.00 35.78 474 SER A N 1
ATOM 3700 C CA . SER A 1 474 ? 18.129 -12.701 -3.402 1.00 35.78 474 SER A CA 1
ATOM 3701 C C . SER A 1 474 ? 17.213 -13.864 -3.792 1.00 35.78 474 SER A C 1
ATOM 3703 O O . SER A 1 474 ? 16.891 -14.688 -2.940 1.00 35.78 474 SER A O 1
ATOM 3705 N N . VAL A 1 475 ? 16.815 -13.977 -5.064 1.00 33.50 475 VAL A N 1
ATOM 3706 C CA . VAL A 1 475 ? 16.289 -15.245 -5.588 1.00 33.50 475 VAL A CA 1
ATOM 3707 C C . VAL A 1 475 ? 17.505 -16.136 -5.814 1.00 33.50 475 VAL A C 1
ATOM 3709 O O . VAL A 1 475 ? 18.130 -16.095 -6.872 1.00 33.50 475 VAL A O 1
ATOM 3712 N N . LEU A 1 476 ? 17.903 -16.833 -4.749 1.00 29.11 476 LEU A N 1
ATOM 3713 C CA . LEU A 1 476 ? 18.826 -17.959 -4.810 1.00 29.11 476 LEU A CA 1
ATOM 3714 C C . LEU A 1 476 ? 18.320 -18.905 -5.908 1.00 29.11 476 LEU A C 1
ATOM 3716 O O . LEU A 1 476 ? 17.191 -19.391 -5.825 1.00 29.11 476 LEU A O 1
ATOM 3720 N N . CYS A 1 477 ? 19.130 -19.083 -6.953 1.00 30.17 477 CYS A N 1
ATOM 3721 C CA . CYS A 1 477 ? 19.059 -20.278 -7.787 1.00 30.17 477 CYS A CA 1
ATOM 3722 C C . CYS A 1 477 ? 19.335 -21.515 -6.933 1.00 30.17 477 CYS A C 1
ATOM 3724 O O . CYS A 1 477 ? 20.201 -21.408 -6.029 1.00 30.17 477 CYS A O 1
#

Foldseek 3Di:
DVVQLAADQPAQEDEDADDQPPPVPVPPDDPADNHECRRHVNHAYYAYHNEQHYHPYAANQNHAYYHDELHEYAVVVVSVLRRVLRHLQHAEYEDYNYYYPPPVCPPPVPPQDDQDDARPRPDDDPPRNTHAEYEHEQDDLSVVLNVVSNCLPVQHAYEYEHDDDDQDDLCLLVSLLVVLVSQLVPDDPPKAKEKEKAKDFDDPVDDPPPPDDRFIKIKIWIFIQRHIYIYIYGRCSCVDPVPPPDDVLCSNCVSVLQNQRHAEYEYYQCVVVLPPCVPVPNVPPPQSFNSQPPPPPPDPDPDDSATSQNRHQNHAYYEYEAACLVVLVPPFAAADAPSNDFFAHVPLGRQHAAYEYAYYHAPVCVVVSVCVVPPCVVPDDDDDDDSVRRLEYDHPPHPLCVCPPPSNRVLSQQAYEYEYEYEPSHDYDPVVQVSVVVRHPHYHYHYDNHTDDPDHHPSDDPCNVDPPNDDVPPPDD

Organism: NCBI:txid1077348

Secondary structure (DSSP, 8-state):
-GGGGS--TT--EEEEE--TTTGGG-TTS--SBS--TTTTTT--EEEEES-S--B-S---TT--EEEEES-EETTHHHHHHHHHHT-TT--EEEEES-EE--TTHHHHTTS-PPPPPPP------TT-----EEEEES--HHHHHHHHHHTTTT--EEEEEE-TTS---THHHHHHHHHHHHHHTTS-TT--EEEEEEEEEE--TT---TT---EEEEEEEEE-SS-EEEEEE-THHHH--TTS---HHHHHHGGGGG-TTEEEEEEESTHHHHT-TTSS-TT----TT-TT-S-TTS---------GGGT-TT--EEEEEEE-TTGGGSSS-B----TTSPSS-SSS----SEEEEEEE--GGGHHHHHHHHH-GGGSSS------TTTTEE--IIIIIHHHH-TT-TTGGGGGSEEEEEE-TT-EE-HHHHHHHHTTSSEEEEEE-SS-------TTS-GGGT-SGGG-TT-S--

Radius of gyration: 25.31 Å; chains: 1; bounding box: 60×59×77 Å